Protein AF-0000000082868736 (afdb_homodimer)

Nearest PDB structures (foldseek):
  6upr-assembly1_B  TM=9.818E-01  e=2.818E-42  Homo sapiens
  9bht-assembly1_B  TM=9.727E-01  e=2.359E-42  Ciona intestinalis
  6upa-assembly1_B  TM=9.875E-01  e=8.925E-40  Homo sapiens
  7m6j-assembly1_B  TM=9.698E-01  e=9.471E-40  Homo sapiens
  4kv9-assembly1_B  TM=9.405E-01  e=1.404E-36  Schistosoma mansoni

Sequence (630 aa):
MAGGDIEKAKANNESNIRNLKLSGHVGFDSLPDQLVNKSVQNGFIFNILCIGETGIGKSTLMDSLFNTSFESQPSPHNLPTVKLKAHTYELQESNVRLKLTIVDTVGYGDQINKEESYKAVVDYIDAQFESYLQEELKIKRSLGTYHDTRIHVCLYFICPTGHGLKSLDLVCMKQLDKKVNIIPIIAKADTVSKNELQKFKSKIMAELQNNGVSIYEFPTDDETVTEVNTSMNSHTPFAVVGSTEFVRVGNKMMRSRQYPWGTVQVENENHCDFVKLREMLIRTNMEDMREKTHARHYELYRKRRLEQVRMLCILMAGGDIEKAKANNESNIRNLKLSGHVGFDSLPDQLVNKSVQNGFIFNILCIGETGIGKSTLMDSLFNTSFESQPSPHNLPTVKLKAHTYELQESNVRLKLTIVDTVGYGDQINKEESYKAVVDYIDAQFESYLQEELKIKRSLGTYHDTRIHVCLYFICPTGHGLKSLDLVCMKQLDKKVNIIPIIAKADTVSKNELQKFKSKIMAELQNNGVSIYEFPTDDETVTEVNTSMNSHTPFAVVGSTEFVRVGNKMMRSRQYPWGTVQVENENHCDFVKLREMLIRTNMEDMREKTHARHYELYRKRRLEQVRMLCIL

Organism: NCBI:txid197152

Structure (mmCIF, N/CA/C/O backbone):
data_AF-0000000082868736-model_v1
#
loop_
_entity.id
_entity.type
_entity.pdbx_description
1 polymer 'Septin-type G domain-containing protein'
#
loop_
_atom_site.group_PDB
_atom_site.id
_atom_site.type_symbol
_atom_site.label_atom_id
_atom_site.label_alt_id
_atom_site.label_comp_id
_atom_site.label_asym_id
_atom_site.label_entity_id
_atom_site.label_seq_id
_atom_site.pdbx_PDB_ins_code
_atom_site.Cartn_x
_atom_site.Cartn_y
_atom_site.Cartn_z
_atom_site.occupancy
_atom_site.B_iso_or_equiv
_atom_site.auth_seq_id
_atom_site.auth_comp_id
_atom_site.auth_asym_id
_atom_site.auth_atom_id
_atom_site.pdbx_PDB_model_num
ATOM 1 N N . MET A 1 1 ? 30.859 24.188 22.062 1 23.38 1 MET A N 1
ATOM 2 C CA . MET A 1 1 ? 30.781 22.828 22.594 1 23.38 1 MET A CA 1
ATOM 3 C C . MET A 1 1 ? 29.375 22.531 23.141 1 23.38 1 MET A C 1
ATOM 5 O O . MET A 1 1 ? 29.188 21.594 23.906 1 23.38 1 MET A O 1
ATOM 9 N N . ALA A 1 2 ? 28.516 23.453 23.016 1 27.58 2 ALA A N 1
ATOM 10 C CA . ALA A 1 2 ? 27.234 23.547 23.719 1 27.58 2 ALA A CA 1
ATOM 11 C C . ALA A 1 2 ? 26.281 22.453 23.281 1 27.58 2 ALA A C 1
ATOM 13 O O . ALA A 1 2 ? 25.75 22.5 22.156 1 27.58 2 ALA A O 1
ATOM 14 N N . GLY A 1 3 ? 26.656 21.078 23.594 1 26.55 3 GLY A N 1
ATOM 15 C CA . GLY A 1 3 ? 26.078 19.781 23.344 1 26.55 3 GLY A CA 1
ATOM 16 C C . GLY A 1 3 ? 24.641 19.672 23.812 1 26.55 3 GLY A C 1
ATOM 17 O O . GLY A 1 3 ? 24.375 19.516 25.016 1 26.55 3 GLY A O 1
ATOM 18 N N . GLY A 1 4 ? 23.844 20.484 23.312 1 27.47 4 GLY A N 1
ATOM 19 C CA . GLY A 1 4 ? 22.5 20.469 23.875 1 27.47 4 GLY A CA 1
ATOM 20 C C . GLY A 1 4 ? 21.922 19.062 23.953 1 27.47 4 GLY A C 1
ATOM 21 O O . GLY A 1 4 ? 22.25 18.203 23.141 1 27.47 4 GLY A O 1
ATOM 22 N N . ASP A 1 5 ? 21.672 18.578 25.141 1 30.47 5 ASP A N 1
ATOM 23 C CA . ASP A 1 5 ? 21.109 17.344 25.688 1 30.47 5 ASP A CA 1
ATOM 24 C C . ASP A 1 5 ? 19.859 16.922 24.906 1 30.47 5 ASP A C 1
ATOM 26 O O . ASP A 1 5 ? 18.828 17.578 25 1 30.47 5 ASP A O 1
ATOM 30 N N . ILE A 1 6 ? 20.094 16.625 23.625 1 31.89 6 ILE A N 1
ATOM 31 C CA . ILE A 1 6 ? 18.969 15.914 23.031 1 31.89 6 ILE A CA 1
ATOM 32 C C . ILE A 1 6 ? 18.641 14.688 23.875 1 31.89 6 ILE A C 1
ATOM 34 O O . ILE A 1 6 ? 19.484 13.82 24.078 1 31.89 6 ILE A O 1
ATOM 38 N N . GLU A 1 7 ? 17.969 14.82 24.922 1 30.17 7 GLU A N 1
ATOM 39 C CA . GLU A 1 7 ? 17.5 13.625 25.609 1 30.17 7 GLU A CA 1
ATOM 40 C C . GLU A 1 7 ? 17.297 12.461 24.641 1 30.17 7 GLU A C 1
ATOM 42 O O . GLU A 1 7 ? 16.594 12.602 23.641 1 30.17 7 GLU A O 1
ATOM 47 N N . LYS A 1 8 ? 18.203 11.625 24.562 1 31.2 8 LYS A N 1
ATOM 48 C CA . LYS A 1 8 ? 18.109 10.344 23.859 1 31.2 8 LYS A CA 1
ATOM 49 C C . LYS A 1 8 ? 16.781 9.656 24.141 1 31.2 8 LYS A C 1
ATOM 51 O O . LYS A 1 8 ? 16.578 9.086 25.219 1 31.2 8 LYS A O 1
ATOM 56 N N . ALA A 1 9 ? 15.695 10.234 23.734 1 28.56 9 ALA A N 1
ATOM 57 C CA . ALA A 1 9 ? 14.523 9.367 23.812 1 28.56 9 ALA A CA 1
ATOM 58 C C . ALA A 1 9 ? 14.852 7.957 23.328 1 28.56 9 ALA A C 1
ATOM 60 O O . ALA A 1 9 ? 15.156 7.758 22.156 1 28.56 9 ALA A O 1
ATOM 61 N N . LYS A 1 10 ? 15.625 7.125 23.984 1 32.47 10 LYS A N 1
ATOM 62 C CA . LYS A 1 10 ? 15.828 5.688 23.812 1 32.47 10 LYS A CA 1
ATOM 63 C C . LYS A 1 10 ? 14.617 5.043 23.141 1 32.47 10 LYS A C 1
ATOM 65 O O . LYS A 1 10 ? 13.477 5.434 23.391 1 32.47 10 LYS A O 1
ATOM 70 N N . ALA A 1 11 ? 14.789 4.016 22.266 1 34.59 11 ALA A N 1
ATOM 71 C CA . ALA A 1 11 ? 14.156 3.066 21.359 1 34.59 11 ALA A CA 1
ATOM 72 C C . ALA A 1 11 ? 12.914 2.443 22 1 34.59 11 ALA A C 1
ATOM 74 O O . ALA A 1 11 ? 12.148 1.744 21.328 1 34.59 11 ALA A O 1
ATOM 75 N N . ASN A 1 12 ? 13.094 2.027 23.25 1 34.44 12 ASN A N 1
ATOM 76 C CA . ASN A 1 12 ? 12.102 1.184 23.906 1 34.44 12 ASN A CA 1
ATOM 77 C C . ASN A 1 12 ? 10.742 1.877 24 1 34.44 12 ASN A C 1
ATOM 79 O O . ASN A 1 12 ? 9.992 1.661 24.938 1 34.44 12 ASN A O 1
ATOM 83 N N . ASN A 1 13 ? 10.602 2.943 23.547 1 39.06 13 ASN A N 1
ATOM 84 C CA . ASN A 1 13 ? 9.43 3.814 23.656 1 39.06 13 ASN A CA 1
ATOM 85 C C . ASN A 1 13 ? 8.195 3.18 23.016 1 39.06 13 ASN A C 1
ATOM 87 O O . ASN A 1 13 ? 7.578 3.77 22.141 1 39.06 13 ASN A O 1
ATOM 91 N N . GLU A 1 14 ? 8.352 2.049 22.625 1 45.06 14 GLU A N 1
ATOM 92 C CA . GLU A 1 14 ? 7.16 1.24 22.391 1 45.06 14 GLU A CA 1
ATOM 93 C C . GLU A 1 14 ? 6.125 1.438 23.5 1 45.06 14 GLU A C 1
ATOM 95 O O . GLU A 1 14 ? 4.969 1.034 23.359 1 45.06 14 GLU A O 1
ATOM 100 N N . SER A 1 15 ? 6.598 1.702 24.75 1 49.78 15 SER A N 1
ATOM 101 C CA . SER A 1 15 ? 5.836 1.543 25.984 1 49.78 15 SER A CA 1
ATOM 102 C C . SER A 1 15 ? 4.633 2.479 26.016 1 49.78 15 SER A C 1
ATOM 104 O O . SER A 1 15 ? 3.57 2.111 26.516 1 49.78 15 SER A O 1
ATOM 106 N N . ASN A 1 16 ? 4.789 3.869 25.828 1 65.94 16 ASN A N 1
ATOM 107 C CA . ASN A 1 16 ? 3.693 4.648 26.391 1 65.94 16 ASN A CA 1
ATOM 108 C C . ASN A 1 16 ? 2.656 5.012 25.328 1 65.94 16 ASN A C 1
ATOM 110 O O . ASN A 1 16 ? 2.281 6.176 25.203 1 65.94 16 ASN A O 1
ATOM 114 N N . ILE A 1 17 ? 2.469 4.062 24.484 1 76.75 17 ILE A N 1
ATOM 115 C CA . ILE A 1 17 ? 1.334 4.309 23.594 1 76.75 17 ILE A CA 1
ATOM 116 C C . ILE A 1 17 ? 0.039 4.301 24.406 1 76.75 17 ILE A C 1
ATOM 118 O O . ILE A 1 17 ? -0.254 3.334 25.109 1 76.75 17 ILE A O 1
ATOM 122 N N . ARG A 1 18 ? -0.607 5.426 24.406 1 86.75 18 ARG A N 1
ATOM 123 C CA . ARG A 1 18 ? -1.869 5.543 25.125 1 86.75 18 ARG A CA 1
ATOM 124 C C . ARG A 1 18 ? -3.051 5.207 24.234 1 86.75 18 ARG A C 1
ATOM 126 O O . ARG A 1 18 ? -3.121 5.672 23.094 1 86.75 18 ARG A O 1
ATOM 133 N N . ASN A 1 19 ? -3.885 4.324 24.703 1 86.19 19 ASN A N 1
ATOM 134 C CA . ASN A 1 19 ? -5.145 4.055 24.016 1 86.19 19 ASN A CA 1
ATOM 135 C C . ASN A 1 19 ? -6.219 5.07 24.406 1 86.19 19 ASN A C 1
ATOM 137 O O . ASN A 1 19 ? -6.512 5.258 25.578 1 86.19 19 ASN A O 1
ATOM 141 N N . LEU A 1 20 ? -6.688 5.781 23.453 1 87.69 20 LEU A N 1
ATOM 142 C CA . LEU A 1 20 ? -7.695 6.797 23.734 1 87.69 20 LEU A CA 1
ATOM 143 C C . LEU A 1 20 ? -9.016 6.457 23.047 1 87.69 20 LEU A C 1
ATOM 145 O O . LEU A 1 20 ? -9.023 5.906 21.953 1 87.69 20 LEU A O 1
ATOM 149 N N . LYS A 1 21 ? -10.062 6.812 23.734 1 85.88 21 LYS A N 1
ATOM 150 C CA . LYS A 1 21 ? -11.406 6.66 23.188 1 85.88 21 LYS A CA 1
ATOM 151 C C . LYS A 1 21 ? -11.891 7.961 22.562 1 85.88 21 LYS A C 1
ATOM 153 O O . LYS A 1 21 ? -11.641 9.047 23.094 1 85.88 21 LYS A O 1
ATOM 158 N N . LEU A 1 22 ? -12.602 7.797 21.5 1 87.25 22 LEU A N 1
ATOM 159 C CA . LEU A 1 22 ? -13.148 8.961 20.812 1 87.25 22 LEU A CA 1
ATOM 160 C C . LEU A 1 22 ? -14.492 9.367 21.406 1 87.25 22 LEU A C 1
ATOM 162 O O . LEU A 1 22 ? -15.273 8.516 21.828 1 87.25 22 LEU A O 1
ATOM 166 N N . SER A 1 23 ? -14.648 10.648 21.453 1 84.25 23 SER A N 1
ATOM 167 C CA . SER A 1 23 ? -15.906 11.148 22 1 84.25 23 SER A CA 1
ATOM 168 C C . SER A 1 23 ? -16.953 11.336 20.906 1 84.25 23 SER A C 1
ATOM 170 O O . SER A 1 23 ? -18.062 11.812 21.172 1 84.25 23 SER A O 1
ATOM 172 N N . GLY A 1 24 ? -16.641 11.008 19.672 1 85.25 24 GLY A N 1
ATOM 173 C CA . GLY A 1 24 ? -17.516 11.133 18.516 1 85.25 24 GLY A CA 1
ATOM 174 C C . GLY A 1 24 ? -16.844 10.766 17.203 1 85.25 24 GLY A C 1
ATOM 175 O O . GLY A 1 24 ? -15.688 10.344 17.203 1 85.25 24 GLY A O 1
ATOM 176 N N . HIS A 1 25 ? -17.641 11.008 16.125 1 90.94 25 HIS A N 1
ATOM 177 C CA . HIS A 1 25 ? -17.141 10.625 14.812 1 90.94 25 HIS A CA 1
ATOM 178 C C . HIS A 1 25 ? -16.062 11.594 14.336 1 90.94 25 HIS A C 1
ATOM 180 O O . HIS A 1 25 ? -16.25 12.812 14.383 1 90.94 25 HIS A O 1
ATOM 186 N N . VAL A 1 26 ? -14.922 11.133 13.969 1 93.62 26 VAL A N 1
ATOM 187 C CA . VAL A 1 26 ? -13.789 11.922 13.492 1 93.62 26 VAL A CA 1
ATOM 188 C C . VAL A 1 26 ? -13.695 11.812 11.969 1 93.62 26 VAL A C 1
ATOM 190 O O . VAL A 1 26 ? -13.578 12.828 11.273 1 93.62 26 VAL A O 1
ATOM 193 N N . GLY A 1 27 ? -13.719 10.539 11.453 1 94.5 27 GLY A N 1
ATOM 194 C CA . GLY A 1 27 ? -13.789 10.375 10.008 1 94.5 27 GLY A CA 1
ATOM 195 C C . GLY A 1 27 ? -12.594 9.617 9.445 1 94.5 27 GLY A C 1
ATOM 196 O O . GLY A 1 27 ? -12.484 9.453 8.227 1 94.5 27 GLY A O 1
ATOM 197 N N . PHE A 1 28 ? -11.672 9.102 10.273 1 95 28 PHE A N 1
ATOM 198 C CA . PHE A 1 28 ? -10.531 8.383 9.703 1 95 28 PHE A CA 1
ATOM 199 C C . PHE A 1 28 ? -10.906 6.953 9.359 1 95 28 PHE A C 1
ATOM 201 O O . PHE A 1 28 ? -10.117 6.223 8.758 1 95 28 PHE A O 1
ATOM 208 N N . ASP A 1 29 ? -12.195 6.543 9.664 1 95.12 29 ASP A N 1
ATOM 209 C CA . ASP A 1 29 ? -12.688 5.262 9.164 1 95.12 29 ASP A CA 1
ATOM 210 C C . ASP A 1 29 ? -12.828 5.281 7.645 1 95.12 29 ASP A C 1
ATOM 212 O O . ASP A 1 29 ? -13.141 4.254 7.031 1 95.12 29 ASP A O 1
ATOM 216 N N . SER A 1 30 ? -12.531 6.453 6.992 1 94.44 30 SER A N 1
ATOM 217 C CA . SER A 1 30 ? -12.523 6.582 5.539 1 94.44 30 SER A CA 1
ATOM 218 C C . SER A 1 30 ? -11.164 6.203 4.961 1 94.44 30 SER A C 1
ATOM 220 O O . SER A 1 30 ? -10.992 6.156 3.74 1 94.44 30 SER A O 1
ATOM 222 N N . LEU A 1 31 ? -10.219 5.906 5.777 1 94.75 31 LEU A N 1
ATOM 223 C CA . LEU A 1 31 ? -8.859 5.609 5.332 1 94.75 31 LEU A CA 1
ATOM 224 C C . LEU A 1 31 ? -8.852 4.445 4.344 1 94.75 31 LEU A C 1
ATOM 226 O O . LEU A 1 31 ? -8.188 4.512 3.309 1 94.75 31 LEU A O 1
ATOM 230 N N . PRO A 1 32 ? -9.656 3.375 4.543 1 94 32 PRO A N 1
ATOM 231 C CA . PRO A 1 32 ? -9.703 2.297 3.555 1 94 32 PRO A CA 1
ATOM 232 C C . PRO A 1 32 ? -10.188 2.775 2.186 1 94 32 PRO A C 1
ATOM 234 O O . PRO A 1 32 ? -9.656 2.355 1.157 1 94 32 PRO A O 1
ATOM 237 N N . ASP A 1 33 ? -11.133 3.701 2.227 1 93.25 33 ASP A N 1
ATOM 238 C CA . ASP A 1 33 ? -11.641 4.246 0.971 1 93.25 33 ASP A CA 1
ATOM 239 C C . ASP A 1 33 ? -10.578 5.078 0.261 1 93.25 33 ASP A C 1
ATOM 241 O O . ASP A 1 33 ? -10.477 5.047 -0.967 1 93.25 33 ASP A O 1
ATOM 245 N N . GLN A 1 34 ? -9.859 5.82 1.001 1 92 34 GLN A N 1
ATOM 246 C CA . GLN A 1 34 ? -8.773 6.621 0.434 1 92 34 GLN A CA 1
ATOM 247 C C . GLN A 1 34 ? -7.73 5.738 -0.241 1 92 34 GLN A C 1
ATOM 249 O O . GLN A 1 34 ? -7.25 6.055 -1.331 1 92 34 GLN A O 1
ATOM 254 N N . LEU A 1 35 ? -7.496 4.645 0.401 1 92.38 35 LEU A N 1
ATOM 255 C CA . LEU A 1 35 ? -6.535 3.68 -0.129 1 92.38 35 LEU A CA 1
ATOM 256 C C . LEU A 1 35 ? -7.047 3.064 -1.429 1 92.38 35 LEU A C 1
ATOM 258 O O . LEU A 1 35 ? -6.301 2.961 -2.404 1 92.38 35 LEU A O 1
ATOM 262 N N . VAL A 1 36 ? -8.289 2.682 -1.414 1 92.75 36 VAL A N 1
ATOM 263 C CA . VAL A 1 36 ? -8.906 2.031 -2.564 1 92.75 36 VAL A CA 1
ATOM 264 C C . VAL A 1 36 ? -8.898 2.982 -3.76 1 92.75 36 VAL A C 1
ATOM 266 O O . VAL A 1 36 ? -8.531 2.592 -4.867 1 92.75 36 VAL A O 1
ATOM 269 N N . ASN A 1 37 ? -9.289 4.211 -3.496 1 90.56 37 ASN A N 1
ATOM 270 C CA . ASN A 1 37 ? -9.367 5.184 -4.582 1 90.56 37 ASN A CA 1
ATOM 271 C C . ASN A 1 37 ? -8.016 5.383 -5.258 1 90.56 37 ASN A C 1
ATOM 273 O O . ASN A 1 37 ? -7.926 5.387 -6.484 1 90.56 37 ASN A O 1
ATOM 277 N N . LYS A 1 38 ? -7.062 5.41 -4.508 1 89.31 38 LYS A N 1
ATOM 278 C CA . LYS A 1 38 ? -5.715 5.605 -5.043 1 89.31 38 LYS A CA 1
ATOM 279 C C . LYS A 1 38 ? -5.246 4.375 -5.816 1 89.31 38 LYS A C 1
ATOM 281 O O . LYS A 1 38 ? -4.664 4.5 -6.898 1 89.31 38 LYS A O 1
ATOM 286 N N . SER A 1 39 ? -5.488 3.221 -5.316 1 91.06 39 SER A N 1
ATOM 287 C CA . SER A 1 39 ? -5.047 1.975 -5.934 1 91.06 39 SER A CA 1
ATOM 288 C C . SER A 1 39 ? -5.785 1.715 -7.242 1 91.06 39 SER A C 1
ATOM 290 O O . SER A 1 39 ? -5.199 1.221 -8.203 1 91.06 39 SER A O 1
ATOM 292 N N . VAL A 1 40 ? -7.039 2.041 -7.203 1 92.75 40 VAL A N 1
ATOM 293 C CA . VAL A 1 40 ? -7.848 1.854 -8.406 1 92.75 40 VAL A CA 1
ATOM 294 C C . VAL A 1 40 ? -7.383 2.82 -9.492 1 92.75 40 VAL A C 1
ATOM 296 O O . VAL A 1 40 ? -7.328 2.457 -10.672 1 92.75 40 VAL A O 1
ATOM 299 N N . GLN A 1 41 ? -6.977 3.984 -9.07 1 89 41 GLN A N 1
ATOM 300 C CA . GLN A 1 41 ? -6.473 4.965 -10.023 1 89 41 GLN A CA 1
ATOM 301 C C . GLN A 1 41 ? -5.156 4.508 -10.641 1 89 41 GLN A C 1
ATOM 303 O O . GLN A 1 41 ? -4.934 4.68 -11.844 1 89 41 GLN A O 1
ATOM 308 N N . ASN A 1 42 ? -4.297 3.889 -9.867 1 89.81 42 ASN A N 1
ATOM 309 C CA . ASN A 1 42 ? -2.979 3.461 -10.32 1 89.81 42 ASN A CA 1
ATOM 310 C C . ASN A 1 42 ? -3.051 2.141 -11.086 1 89.81 42 ASN A C 1
ATOM 312 O O . ASN A 1 42 ? -2.215 1.87 -11.945 1 89.81 42 ASN A O 1
ATOM 316 N N . GLY A 1 43 ? -4.023 1.326 -10.727 1 93.62 43 GLY A N 1
ATOM 317 C CA . GLY A 1 43 ? -4.105 -0.014 -11.289 1 93.62 43 GLY A CA 1
ATOM 318 C C . GLY A 1 43 ? -3.344 -1.047 -10.477 1 93.62 43 GLY A C 1
ATOM 319 O O . GLY A 1 43 ? -2.598 -0.697 -9.562 1 93.62 43 GLY A O 1
ATOM 320 N N . PHE A 1 44 ? -3.584 -2.299 -10.789 1 95.81 44 PHE A N 1
ATOM 321 C CA . PHE A 1 44 ? -2.949 -3.414 -10.102 1 95.81 44 PHE A CA 1
ATOM 322 C C . PHE A 1 44 ? -2.037 -4.188 -11.047 1 95.81 44 PHE A C 1
ATOM 324 O O . PHE A 1 44 ? -2.15 -4.066 -12.266 1 95.81 44 PHE A O 1
ATOM 331 N N . ILE A 1 45 ? -1.11 -4.859 -10.492 1 96.56 45 ILE A N 1
ATOM 332 C CA . ILE A 1 45 ? -0.164 -5.66 -11.258 1 96.56 45 ILE A CA 1
ATOM 333 C C . ILE A 1 45 ? -0.111 -7.078 -10.695 1 96.56 45 ILE A C 1
ATOM 335 O O . ILE A 1 45 ? -0.173 -7.27 -9.477 1 96.56 45 ILE A O 1
ATOM 339 N N . PHE A 1 46 ? 0.01 -8.023 -11.555 1 98.06 46 PHE A N 1
ATOM 340 C CA . PHE A 1 46 ? 0.152 -9.414 -11.141 1 98.06 46 PHE A CA 1
ATOM 341 C C . PHE A 1 46 ? 0.89 -10.219 -12.203 1 98.06 46 PHE A C 1
ATOM 343 O O . PHE A 1 46 ? 0.536 -10.172 -13.383 1 98.06 46 PHE A O 1
ATOM 350 N N . ASN A 1 47 ? 1.936 -10.875 -11.828 1 98.56 47 ASN A N 1
ATOM 351 C CA . ASN A 1 47 ? 2.77 -11.656 -12.734 1 98.56 47 ASN A CA 1
ATOM 352 C C . ASN A 1 47 ? 2.732 -13.141 -12.391 1 98.56 47 ASN A C 1
ATOM 354 O O . ASN A 1 47 ? 3.047 -13.531 -11.258 1 98.56 47 ASN A O 1
ATOM 358 N N . ILE A 1 48 ? 2.387 -13.977 -13.398 1 98.5 48 ILE A N 1
ATOM 359 C CA . ILE A 1 48 ? 2.211 -15.414 -13.188 1 98.5 48 ILE A CA 1
ATOM 360 C C . ILE A 1 48 ? 3.234 -16.188 -14.023 1 98.5 48 ILE A C 1
ATOM 362 O O . ILE A 1 48 ? 3.4 -15.914 -15.211 1 98.5 48 ILE A O 1
ATOM 366 N N . LEU A 1 49 ? 3.92 -17.094 -13.391 1 98.44 49 LEU A N 1
ATOM 367 C CA . LEU A 1 49 ? 4.82 -18.031 -14.07 1 98.44 49 LEU A CA 1
ATOM 368 C C . LEU A 1 49 ? 4.191 -19.406 -14.172 1 98.44 49 LEU A C 1
ATOM 370 O O . LEU A 1 49 ? 3.746 -19.969 -13.172 1 98.44 49 LEU A O 1
ATOM 374 N N . CYS A 1 50 ? 4.113 -19.922 -15.375 1 97.25 50 CYS A N 1
ATOM 375 C CA . CYS A 1 50 ? 3.6 -21.266 -15.602 1 97.25 50 CYS A CA 1
ATOM 376 C C . CYS A 1 50 ? 4.727 -22.234 -15.961 1 97.25 50 CYS A C 1
ATOM 378 O O . CYS A 1 50 ? 5.43 -22.031 -16.953 1 97.25 50 CYS A O 1
ATOM 380 N N . ILE A 1 51 ? 4.859 -23.234 -15.156 1 96.12 51 ILE A N 1
ATOM 381 C CA . ILE A 1 51 ? 5.867 -24.25 -15.422 1 96.12 51 ILE A CA 1
ATOM 382 C C . ILE A 1 51 ? 5.188 -25.594 -15.664 1 96.12 51 ILE A C 1
ATOM 384 O O . ILE A 1 51 ? 4.312 -26.016 -14.906 1 96.12 51 ILE A O 1
ATOM 388 N N . GLY A 1 52 ? 5.613 -26.281 -16.734 1 92.69 52 GLY A N 1
ATOM 389 C CA . GLY A 1 52 ? 5.098 -27.609 -17.062 1 92.69 52 GLY A CA 1
ATOM 390 C C . GLY A 1 52 ? 5.492 -28.062 -18.453 1 92.69 52 GLY A C 1
ATOM 391 O O . GLY A 1 52 ? 6 -27.281 -19.25 1 92.69 52 GLY A O 1
ATOM 392 N N . GLU A 1 53 ? 5.184 -29.25 -18.688 1 87.5 53 GLU A N 1
ATOM 393 C CA . GLU A 1 53 ? 5.535 -29.844 -19.969 1 87.5 53 GLU A CA 1
ATOM 394 C C . GLU A 1 53 ? 4.73 -29.219 -21.109 1 87.5 53 GLU A C 1
ATOM 396 O O . GLU A 1 53 ? 3.645 -28.672 -20.891 1 87.5 53 GLU A O 1
ATOM 401 N N . THR A 1 54 ? 5.355 -29.344 -22.25 1 85.5 54 THR A N 1
ATOM 402 C CA . THR A 1 54 ? 4.664 -28.828 -23.422 1 85.5 54 THR A CA 1
ATOM 403 C C . THR A 1 54 ? 3.377 -29.609 -23.688 1 85.5 54 THR A C 1
ATOM 405 O O . THR A 1 54 ? 3.357 -30.844 -23.578 1 85.5 54 THR A O 1
ATOM 408 N N . GLY A 1 55 ? 2.314 -28.875 -23.859 1 86.38 55 GLY A N 1
ATOM 409 C CA . GLY A 1 55 ? 1.048 -29.5 -24.219 1 86.38 55 GLY A CA 1
ATOM 410 C C . GLY A 1 55 ? 0.251 -29.938 -23 1 86.38 55 GLY A C 1
ATOM 411 O O . GLY A 1 55 ? -0.813 -30.547 -23.141 1 86.38 55 GLY A O 1
ATOM 412 N N . ILE A 1 56 ? 0.707 -29.594 -21.875 1 89.94 56 ILE A N 1
ATOM 413 C CA . ILE A 1 56 ? 0.064 -30.094 -20.672 1 89.94 56 ILE A CA 1
ATOM 414 C C . ILE A 1 56 ? -1.189 -29.281 -20.375 1 89.94 56 ILE A C 1
ATOM 416 O O . ILE A 1 56 ? -2.029 -29.688 -19.562 1 89.94 56 ILE A O 1
ATOM 420 N N . GLY A 1 57 ? -1.363 -28.031 -21.016 1 91.81 57 GLY A N 1
ATOM 421 C CA . GLY A 1 57 ? -2.576 -27.25 -20.828 1 91.81 57 GLY A CA 1
ATO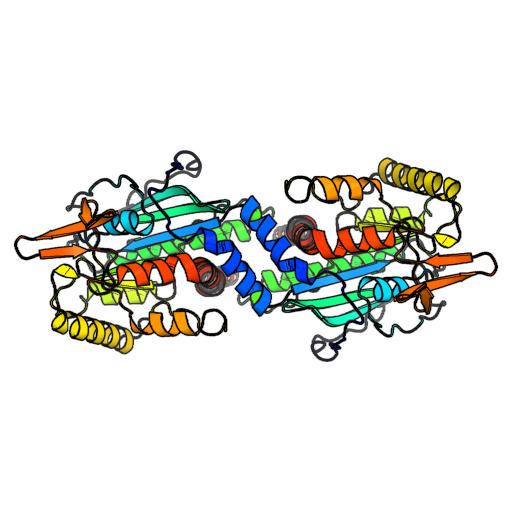M 422 C C . GLY A 1 57 ? -2.328 -25.906 -20.156 1 91.81 57 GLY A C 1
ATOM 423 O O . GLY A 1 57 ? -3.25 -25.312 -19.609 1 91.81 57 GLY A O 1
ATOM 424 N N . LYS A 1 58 ? -1.152 -25.391 -20.156 1 94 58 LYS A N 1
ATOM 425 C CA . LYS A 1 58 ? -0.8 -24.125 -19.5 1 94 58 LYS A CA 1
ATOM 426 C C . LYS A 1 58 ? -1.604 -22.969 -20.062 1 94 58 LYS A C 1
ATOM 428 O O . LYS A 1 58 ? -2.311 -22.266 -19.328 1 94 58 LYS A O 1
ATOM 433 N N . SER A 1 59 ? -1.51 -22.859 -21.406 1 92.88 59 SER A N 1
ATOM 434 C CA . SER A 1 59 ? -2.189 -21.75 -22.062 1 92.88 59 SER A CA 1
ATOM 435 C C . SER A 1 59 ? -3.703 -21.859 -21.922 1 92.88 59 SER A C 1
ATOM 437 O O . SER A 1 59 ? -4.395 -20.859 -21.703 1 92.88 59 SER A O 1
ATOM 439 N N . THR A 1 60 ? -4.184 -23.062 -22.031 1 92.69 60 THR A N 1
ATOM 440 C CA . THR A 1 60 ? -5.621 -23.297 -21.922 1 92.69 60 THR A CA 1
ATOM 441 C C . THR A 1 60 ? -6.129 -22.906 -20.547 1 92.69 60 THR A C 1
ATOM 443 O O . THR A 1 60 ? -7.195 -22.297 -20.422 1 92.69 60 THR A O 1
ATOM 446 N N . LEU A 1 61 ? -5.391 -23.297 -19.562 1 94.62 61 LEU A N 1
ATOM 447 C CA . LEU A 1 61 ? -5.801 -22.953 -18.203 1 94.62 61 LEU A CA 1
ATOM 448 C C . LEU A 1 61 ? -5.809 -21.453 -18 1 94.62 61 LEU A C 1
ATOM 450 O O . LEU A 1 61 ? -6.723 -20.906 -17.375 1 94.62 61 LEU A O 1
ATOM 454 N N . MET A 1 62 ? -4.816 -20.703 -18.484 1 94.75 62 MET A N 1
ATOM 455 C CA . MET A 1 62 ? -4.762 -19.25 -18.344 1 94.75 62 MET A CA 1
ATOM 456 C C . MET A 1 62 ? -5.961 -18.609 -19.016 1 94.75 62 MET A C 1
ATOM 458 O O . MET A 1 62 ? -6.582 -17.703 -18.453 1 94.75 62 MET A O 1
ATOM 462 N N . ASP A 1 63 ? -6.305 -19.141 -20.219 1 93.44 63 ASP A N 1
ATOM 463 C CA . ASP A 1 63 ? -7.484 -18.625 -20.906 1 93.44 63 ASP A CA 1
ATOM 464 C C . ASP A 1 63 ? -8.742 -18.812 -20.062 1 93.44 63 ASP A C 1
ATOM 466 O O . ASP A 1 63 ? -9.578 -17.906 -19.984 1 93.44 63 ASP A O 1
ATOM 470 N N . SER A 1 64 ? -8.789 -19.938 -19.484 1 93 64 SER A N 1
ATOM 471 C CA . SER A 1 64 ? -9.953 -20.266 -18.672 1 93 64 SER A CA 1
ATOM 472 C C . SER A 1 64 ? -9.984 -19.422 -17.406 1 93 64 SER A C 1
ATOM 474 O O . SER A 1 64 ? -11.031 -18.875 -17.031 1 93 64 SER A O 1
ATOM 476 N N . LEU A 1 65 ? -8.898 -19.25 -16.75 1 94.62 65 LEU A N 1
ATOM 477 C CA . LEU A 1 65 ? -8.797 -18.547 -15.484 1 94.62 65 LEU A CA 1
ATOM 478 C C . LEU A 1 65 ? -9.203 -17.078 -15.633 1 94.62 65 LEU A C 1
ATOM 480 O O . LEU A 1 65 ? -9.867 -16.516 -14.766 1 94.62 65 LEU A O 1
ATOM 484 N N . PHE A 1 66 ? -8.852 -16.5 -16.766 1 94.56 66 PHE A N 1
ATOM 485 C CA . PHE A 1 66 ? -9.078 -15.078 -16.938 1 94.56 66 PHE A CA 1
ATOM 486 C C . PHE A 1 66 ? -10.195 -14.82 -17.953 1 94.56 66 PHE A C 1
ATOM 488 O O . PHE A 1 66 ? -10.453 -13.68 -18.312 1 94.56 66 PHE A O 1
ATOM 495 N N . ASN A 1 67 ? -10.797 -15.922 -18.344 1 90.62 67 ASN A N 1
ATOM 496 C CA . ASN A 1 67 ? -11.945 -15.836 -19.234 1 90.62 67 ASN A CA 1
ATOM 497 C C . ASN A 1 67 ? -11.648 -14.953 -20.438 1 90.62 67 ASN A C 1
ATOM 499 O O . ASN A 1 67 ? -12.43 -14.055 -20.766 1 90.62 67 ASN A O 1
ATOM 503 N N . THR A 1 68 ? -10.516 -15.148 -21.016 1 90.31 68 THR A N 1
ATOM 504 C CA . THR A 1 68 ? -10.086 -14.453 -22.219 1 90.31 68 THR A CA 1
ATOM 505 C C . THR A 1 68 ? -9.156 -15.328 -23.047 1 90.31 68 THR A C 1
ATOM 507 O O . THR A 1 68 ? -8.781 -16.422 -22.625 1 90.31 68 THR A O 1
ATOM 510 N N . SER A 1 69 ? -8.938 -14.953 -24.281 1 89.31 69 SER A N 1
ATOM 511 C CA . SER A 1 69 ? -7.977 -15.633 -25.141 1 89.31 69 SER A CA 1
ATOM 512 C C . SER A 1 69 ? -6.676 -14.836 -25.25 1 89.31 69 SER A C 1
ATOM 514 O O . SER A 1 69 ? -6.652 -13.758 -25.828 1 89.31 69 SER A O 1
ATOM 516 N N . PHE A 1 70 ? -5.719 -15.398 -24.75 1 89.94 70 PHE A N 1
ATOM 517 C CA . PHE A 1 70 ? -4.422 -14.734 -24.797 1 89.94 70 PHE A CA 1
ATOM 518 C C . PHE A 1 70 ? -3.713 -15.047 -26.109 1 89.94 70 PHE A C 1
ATOM 520 O O . PHE A 1 70 ? -2.678 -14.453 -26.422 1 89.94 70 PHE A O 1
ATOM 527 N N . GLU A 1 71 ? -4.246 -15.883 -26.891 1 82.38 71 GLU A N 1
ATOM 528 C CA . GLU A 1 71 ? -3.744 -16.25 -28.219 1 82.38 71 GLU A CA 1
ATOM 529 C C . GLU A 1 71 ? -2.305 -16.75 -28.141 1 82.38 71 GLU A C 1
ATOM 531 O O . GLU A 1 71 ? -1.443 -16.297 -28.891 1 82.38 71 GLU A O 1
ATOM 536 N N . SER A 1 72 ? -2.143 -17.641 -27.234 1 78.88 72 SER A N 1
ATOM 537 C CA . SER A 1 72 ? -0.818 -18.25 -27.094 1 78.88 72 SER A CA 1
ATOM 538 C C . SER A 1 72 ? -0.517 -19.188 -28.266 1 78.88 72 SER A C 1
ATOM 540 O O . SER A 1 72 ? -1.414 -19.859 -28.781 1 78.88 72 SER A O 1
ATOM 542 N N . GLN A 1 73 ? 0.671 -19.031 -28.766 1 75.69 73 GLN A N 1
ATOM 543 C CA . GLN A 1 73 ? 1.074 -19.906 -29.875 1 75.69 73 GLN A CA 1
ATOM 544 C C . GLN A 1 73 ? 1.707 -21.188 -29.359 1 75.69 73 GLN A C 1
ATOM 546 O O . GLN A 1 73 ? 2.457 -21.172 -28.375 1 75.69 73 GLN A O 1
ATOM 551 N N . PRO A 1 74 ? 1.282 -22.266 -30.078 1 70.44 74 PRO A N 1
ATOM 552 C CA . PRO A 1 74 ? 1.901 -23.531 -29.672 1 70.44 74 PRO A CA 1
ATOM 553 C C . PRO A 1 74 ? 3.42 -23.516 -29.828 1 70.44 74 PRO A C 1
ATOM 555 O O . PRO A 1 74 ? 3.943 -22.891 -30.75 1 70.44 74 PRO A O 1
ATOM 558 N N . SER A 1 75 ? 4.043 -24.062 -28.859 1 68.38 75 SER A N 1
ATOM 559 C CA . SER A 1 75 ? 5.5 -24.094 -28.875 1 68.38 75 SER A CA 1
ATOM 560 C C . SER A 1 75 ? 6.02 -25.391 -29.5 1 68.38 75 SER A C 1
ATOM 562 O O . SER A 1 75 ? 5.363 -26.422 -29.422 1 68.38 75 SER A O 1
ATOM 564 N N . PRO A 1 76 ? 7.164 -25.25 -30.156 1 68.94 76 PRO A N 1
ATOM 565 C CA . PRO A 1 76 ? 7.766 -26.469 -30.688 1 68.94 76 PRO A CA 1
ATOM 566 C C . PRO A 1 76 ? 8.266 -27.406 -29.594 1 68.94 76 PRO A C 1
ATOM 568 O O . PRO A 1 76 ? 8.562 -26.953 -28.484 1 68.94 76 PRO A O 1
ATOM 571 N N . HIS A 1 77 ? 8.266 -28.734 -29.797 1 66.94 77 HIS A N 1
ATOM 572 C CA . HIS A 1 77 ? 8.633 -29.75 -28.812 1 66.94 77 HIS A CA 1
ATOM 573 C C . HIS A 1 77 ? 10.125 -30.047 -28.875 1 66.94 77 HIS A C 1
ATOM 575 O O . HIS A 1 77 ? 10.609 -30.938 -28.172 1 66.94 77 HIS A O 1
ATOM 581 N N . ASN A 1 78 ? 10.828 -29.312 -29.547 1 67 78 ASN A N 1
ATOM 582 C CA . ASN A 1 78 ? 12.219 -29.719 -29.75 1 67 78 ASN A CA 1
ATOM 583 C C . ASN A 1 78 ? 13.188 -28.609 -29.375 1 67 78 ASN A C 1
ATOM 585 O O . ASN A 1 78 ? 14.211 -28.422 -30.047 1 67 78 ASN A O 1
ATOM 589 N N . LEU A 1 79 ? 12.859 -28.094 -28.266 1 68.56 79 LEU A N 1
ATOM 590 C CA . LEU A 1 79 ? 13.789 -27.031 -27.891 1 68.56 79 LEU A CA 1
ATOM 591 C C . LEU A 1 79 ? 14.914 -27.578 -27.016 1 68.56 79 LEU A C 1
ATOM 593 O O . LEU A 1 79 ? 14.672 -28.375 -26.109 1 68.56 79 LEU A O 1
ATOM 597 N N . PRO A 1 80 ? 16.125 -27.25 -27.375 1 69.94 80 PRO A N 1
ATOM 598 C CA . PRO A 1 80 ? 17.281 -27.734 -26.609 1 69.94 80 PRO A CA 1
ATOM 599 C C . PRO A 1 80 ? 17.297 -27.188 -25.172 1 69.94 80 PRO A C 1
ATOM 601 O O . PRO A 1 80 ? 17.828 -27.844 -24.266 1 69.94 80 PRO A O 1
ATOM 604 N N . THR A 1 81 ? 16.766 -26.016 -25.031 1 78.5 81 THR A N 1
ATOM 605 C CA . THR A 1 81 ? 16.766 -25.391 -23.719 1 78.5 81 THR A CA 1
ATOM 606 C C . THR A 1 81 ? 15.383 -24.812 -23.391 1 78.5 81 THR A C 1
ATOM 608 O O . THR A 1 81 ? 14.625 -24.469 -24.297 1 78.5 81 THR A O 1
ATOM 611 N N . VAL A 1 82 ? 15.109 -24.859 -22.125 1 85.31 82 VAL A N 1
ATOM 612 C CA . VAL A 1 82 ? 13.852 -24.266 -21.672 1 85.31 82 VAL A CA 1
ATOM 613 C C . VAL A 1 82 ? 13.883 -22.766 -21.938 1 85.31 82 VAL A C 1
ATOM 615 O O . VAL A 1 82 ? 14.875 -22.094 -21.625 1 85.31 82 VAL A O 1
ATOM 618 N N . LYS A 1 83 ? 12.938 -22.297 -22.562 1 87.12 83 LYS A N 1
ATOM 619 C CA . LYS A 1 83 ? 12.797 -20.859 -22.812 1 87.12 83 LYS A CA 1
ATOM 620 C C . LYS A 1 83 ? 11.57 -20.297 -22.109 1 87.12 83 LYS A C 1
ATOM 622 O O . LYS A 1 83 ? 10.531 -20.953 -22.016 1 87.12 83 LYS A O 1
ATOM 627 N N . LEU A 1 84 ? 11.797 -19.109 -21.562 1 91.88 84 LEU A N 1
ATOM 628 C CA . LEU A 1 84 ? 10.68 -18.422 -20.938 1 91.88 84 LEU A CA 1
ATOM 629 C C . LEU A 1 84 ? 10.164 -17.281 -21.812 1 91.88 84 LEU A C 1
ATOM 631 O O . LEU A 1 84 ? 10.961 -16.5 -22.359 1 91.88 84 LEU A O 1
ATOM 635 N N . LYS A 1 85 ? 8.883 -17.328 -22.047 1 92 85 LYS A N 1
ATOM 636 C CA . LYS A 1 85 ? 8.219 -16.266 -22.812 1 92 85 LYS A CA 1
ATOM 637 C C . LYS A 1 85 ? 7.262 -15.469 -21.938 1 92 85 LYS A C 1
ATOM 639 O O . LYS A 1 85 ? 6.348 -16.031 -21.328 1 92 85 LYS A O 1
ATOM 644 N N . ALA A 1 86 ? 7.508 -14.188 -21.906 1 94 86 ALA A N 1
ATOM 645 C CA . ALA A 1 86 ? 6.68 -13.305 -21.078 1 94 86 ALA A CA 1
ATOM 646 C C . ALA A 1 86 ? 5.809 -12.398 -21.953 1 94 86 ALA A C 1
ATOM 648 O O . ALA A 1 86 ? 6.281 -11.828 -22.938 1 94 86 ALA A O 1
ATOM 649 N N . HIS A 1 87 ? 4.559 -12.352 -21.703 1 94.94 87 HIS A N 1
ATOM 650 C CA . HIS A 1 87 ? 3.613 -11.438 -22.328 1 94.94 87 HIS A CA 1
ATOM 651 C C . HIS A 1 87 ? 2.811 -10.664 -21.297 1 94.94 87 HIS A C 1
ATOM 653 O O . HIS A 1 87 ? 2.348 -11.242 -20.312 1 94.94 87 HIS A O 1
ATOM 659 N N . THR A 1 88 ? 2.719 -9.359 -21.516 1 95.5 88 THR A N 1
ATOM 660 C CA . THR A 1 88 ? 1.969 -8.508 -20.594 1 95.5 88 THR A CA 1
ATOM 661 C C . THR A 1 88 ? 0.666 -8.039 -21.234 1 95.5 88 THR A C 1
ATOM 663 O O . THR A 1 88 ? 0.643 -7.668 -22.406 1 95.5 88 THR A O 1
ATOM 666 N N . TYR A 1 89 ? -0.361 -8.07 -20.438 1 95.69 89 TYR A N 1
ATOM 667 C CA . TYR A 1 89 ? -1.7 -7.695 -20.875 1 95.69 89 TYR A CA 1
ATOM 668 C C . TYR A 1 89 ? -2.318 -6.672 -19.938 1 95.69 89 TYR A C 1
ATOM 670 O O . TYR A 1 89 ? -2.033 -6.676 -18.734 1 95.69 89 TYR A O 1
ATOM 678 N N . GLU A 1 90 ? -3.137 -5.797 -20.453 1 95.62 90 GLU A N 1
ATOM 679 C CA . GLU A 1 90 ? -3.979 -4.918 -19.656 1 95.62 90 GLU A CA 1
ATOM 680 C C . GLU A 1 90 ? -5.43 -5.395 -19.641 1 95.62 90 GLU A C 1
ATOM 682 O O . GLU A 1 90 ? -6.062 -5.484 -20.703 1 95.62 90 GLU A O 1
ATOM 687 N N . LEU A 1 91 ? -5.875 -5.746 -18.531 1 96.12 91 LEU A N 1
ATOM 688 C CA . LEU A 1 91 ? -7.242 -6.215 -18.344 1 96.12 91 LEU A CA 1
ATOM 689 C C . LEU A 1 91 ? -8.047 -5.223 -17.516 1 96.12 91 LEU A C 1
ATOM 691 O O . LEU A 1 91 ? -7.477 -4.406 -16.797 1 96.12 91 LEU A O 1
ATOM 695 N N . GLN A 1 92 ? -9.375 -5.301 -17.703 1 95.44 92 GLN A N 1
ATOM 696 C CA . GLN A 1 92 ? -10.258 -4.438 -16.922 1 95.44 92 GLN A CA 1
ATOM 697 C C . GLN A 1 92 ? -11.516 -5.184 -16.484 1 95.44 92 GLN A C 1
ATOM 699 O O . GLN A 1 92 ? -12.109 -5.922 -17.266 1 95.44 92 GLN A O 1
ATOM 704 N N . GLU A 1 93 ? -11.812 -5.16 -15.297 1 95.75 93 GLU A N 1
ATOM 705 C CA . GLU A 1 93 ? -13.047 -5.684 -14.711 1 95.75 93 GLU A CA 1
ATOM 706 C C . GLU A 1 93 ? -13.703 -4.652 -13.797 1 95.75 93 GLU A C 1
ATOM 708 O O . GLU A 1 93 ? -13.148 -4.289 -12.766 1 95.75 93 GLU A O 1
ATOM 713 N N . SER A 1 94 ? -14.844 -4.156 -14.156 1 93.5 94 SER A N 1
ATOM 714 C CA . SER A 1 94 ? -15.469 -3.025 -13.477 1 93.5 94 SER A CA 1
ATOM 715 C C . SER A 1 94 ? -14.555 -1.807 -13.477 1 93.5 94 SER A C 1
ATOM 717 O O . SER A 1 94 ? -14.148 -1.325 -14.539 1 93.5 94 SER A O 1
ATOM 719 N N . ASN A 1 95 ? -14.219 -1.295 -12.32 1 91.38 95 ASN A N 1
ATOM 720 C CA . ASN A 1 95 ? -13.359 -0.116 -12.25 1 91.38 95 ASN A CA 1
ATOM 721 C C . ASN A 1 95 ? -11.914 -0.49 -11.922 1 91.38 95 ASN A C 1
ATOM 723 O O . ASN A 1 95 ? -11.094 0.381 -11.625 1 91.38 95 ASN A O 1
ATOM 727 N N . VAL A 1 96 ? -11.664 -1.762 -12.039 1 95.56 96 VAL A N 1
ATOM 728 C CA . VAL A 1 96 ? -10.336 -2.227 -11.648 1 95.56 96 VAL A CA 1
ATOM 729 C C . VAL A 1 96 ? -9.531 -2.596 -12.898 1 95.56 96 VAL A C 1
ATOM 731 O O . VAL A 1 96 ? -9.977 -3.404 -13.711 1 95.56 96 VAL A O 1
ATOM 734 N N . ARG A 1 97 ? -8.406 -1.969 -13.055 1 95.88 97 ARG A N 1
ATOM 735 C CA . ARG A 1 97 ? -7.457 -2.289 -14.125 1 95.88 97 ARG A CA 1
ATOM 736 C C . ARG A 1 97 ? -6.336 -3.188 -13.609 1 95.88 97 ARG A C 1
ATOM 738 O O . ARG A 1 97 ? -5.82 -2.977 -12.508 1 95.88 97 ARG A O 1
ATOM 745 N N . LEU A 1 98 ? -5.996 -4.215 -14.383 1 96.5 98 LEU A N 1
ATOM 746 C CA . LEU A 1 98 ? -4.965 -5.168 -14 1 96.5 98 LEU A CA 1
ATOM 747 C C . LEU A 1 98 ? -3.947 -5.348 -15.125 1 96.5 98 LEU A C 1
ATOM 749 O O . LEU A 1 98 ? -4.312 -5.688 -16.25 1 96.5 98 LEU A O 1
ATOM 753 N N . LYS A 1 99 ? -2.746 -4.977 -14.844 1 96.56 99 LYS A N 1
ATOM 754 C CA . LYS A 1 99 ? -1.635 -5.352 -15.711 1 96.56 99 LYS A CA 1
ATOM 755 C C . LYS A 1 99 ? -1.138 -6.758 -15.391 1 96.56 99 LYS A C 1
ATOM 757 O O . LYS A 1 99 ? -0.504 -6.977 -14.359 1 96.56 99 LYS A O 1
ATOM 762 N N . LEU A 1 100 ? -1.428 -7.676 -16.281 1 97.19 100 LEU A N 1
ATOM 763 C CA . LEU A 1 100 ? -1.135 -9.094 -16.078 1 97.19 100 LEU A CA 1
ATOM 764 C C . LEU A 1 100 ? 0.014 -9.547 -16.969 1 97.19 100 LEU A C 1
ATOM 766 O O . LEU A 1 100 ? -0.023 -9.344 -18.188 1 97.19 100 LEU A O 1
ATOM 770 N N . THR A 1 101 ? 1.051 -10.062 -16.328 1 97.5 101 THR A N 1
ATOM 771 C CA . THR A 1 101 ? 2.119 -10.695 -17.109 1 97.5 101 THR A CA 1
ATOM 772 C C . THR A 1 101 ? 2.086 -12.211 -16.938 1 97.5 101 THR A C 1
ATOM 774 O O . THR A 1 101 ? 2.025 -12.719 -15.812 1 97.5 101 THR A O 1
ATOM 777 N N . ILE A 1 102 ? 2.039 -12.898 -18.047 1 96.75 102 ILE A N 1
ATOM 778 C CA . ILE A 1 102 ? 2.096 -14.359 -18.062 1 96.75 102 ILE A CA 1
ATOM 779 C C . ILE A 1 102 ? 3.436 -14.812 -18.625 1 96.75 102 ILE A C 1
ATOM 781 O O . ILE A 1 102 ? 3.799 -14.445 -19.75 1 96.75 102 ILE A O 1
ATOM 785 N N . VAL A 1 103 ? 4.145 -15.531 -17.812 1 96.56 103 VAL A N 1
ATOM 786 C CA . VAL A 1 103 ? 5.422 -16.109 -18.234 1 96.56 103 VAL A CA 1
ATOM 787 C C . VAL A 1 103 ? 5.27 -17.609 -18.422 1 96.56 103 VAL A C 1
ATOM 789 O O . VAL A 1 103 ? 4.988 -18.344 -17.469 1 96.56 103 VAL A O 1
ATOM 792 N N . ASP A 1 104 ? 5.547 -18.031 -19.625 1 94.06 104 ASP A N 1
ATOM 793 C CA . ASP A 1 104 ? 5.41 -19.453 -19.953 1 94.06 104 ASP A CA 1
ATOM 794 C C . ASP A 1 104 ? 6.777 -20.094 -20.156 1 94.06 104 ASP A C 1
ATOM 796 O O . ASP A 1 104 ? 7.676 -19.5 -20.75 1 94.06 104 ASP A O 1
ATOM 800 N N . THR A 1 105 ? 6.824 -21.266 -19.672 1 91.62 105 THR A N 1
ATOM 801 C CA . THR A 1 105 ? 7.98 -22.094 -20 1 91.62 105 THR A CA 1
ATOM 802 C C . THR A 1 105 ? 7.703 -22.922 -21.25 1 91.62 105 THR A C 1
ATOM 804 O O . THR A 1 105 ? 6.645 -23.531 -21.375 1 91.62 105 THR A O 1
ATOM 807 N N . VAL A 1 106 ? 8.609 -22.844 -22.094 1 85.38 106 VAL A N 1
ATOM 808 C CA . VAL A 1 106 ? 8.516 -23.625 -23.328 1 85.38 106 VAL A CA 1
ATOM 809 C C . VAL A 1 106 ? 9.594 -24.703 -23.359 1 85.38 106 VAL A C 1
ATOM 811 O O . VAL A 1 106 ? 10.766 -24.422 -23.078 1 85.38 106 VAL A O 1
ATOM 814 N N . GLY A 1 107 ? 9.141 -25.938 -23.547 1 77.62 107 GLY A N 1
ATOM 815 C CA . GLY A 1 107 ? 10.078 -27.047 -23.656 1 77.62 107 GLY A CA 1
ATOM 816 C C . GLY A 1 107 ? 10.469 -27.641 -22.312 1 77.62 107 GLY A C 1
ATOM 817 O O . GLY A 1 107 ? 11.5 -28.297 -22.188 1 77.62 107 GLY A O 1
ATOM 818 N N . TYR A 1 108 ? 9.719 -27.344 -21.375 1 78.5 108 TYR A N 1
ATOM 819 C CA . TYR A 1 108 ? 10.031 -27.891 -20.062 1 78.5 108 TYR A CA 1
ATOM 820 C C . TYR A 1 108 ? 9.828 -29.391 -20.031 1 78.5 108 TYR A C 1
ATOM 822 O O . TYR A 1 108 ? 8.758 -29.891 -20.391 1 78.5 108 TYR A O 1
ATOM 830 N N . GLY A 1 109 ? 10.859 -30.078 -19.703 1 72.12 109 GLY A N 1
ATOM 831 C CA . GLY A 1 109 ? 10.797 -31.516 -19.625 1 72.12 109 GLY A CA 1
ATOM 832 C C . GLY A 1 109 ? 11.109 -32.219 -20.938 1 72.12 109 GLY A C 1
ATOM 833 O O . GLY A 1 109 ? 11.156 -33.438 -21 1 72.12 109 GLY A O 1
ATOM 834 N N . ASP A 1 110 ? 11.281 -31.391 -21.953 1 67.75 110 ASP A N 1
ATOM 835 C CA . ASP A 1 110 ? 11.516 -31.953 -23.281 1 67.75 110 ASP A CA 1
ATOM 836 C C . ASP A 1 110 ? 13 -32.188 -23.516 1 67.75 110 ASP A C 1
ATOM 838 O O . ASP A 1 110 ? 13.383 -32.844 -24.5 1 67.75 110 ASP A O 1
ATOM 842 N N . GLN A 1 111 ? 13.789 -31.719 -22.594 1 65.69 111 GLN A N 1
ATOM 843 C CA . GLN A 1 111 ? 15.227 -31.781 -22.812 1 65.69 111 GLN A CA 1
ATOM 844 C C . GLN A 1 111 ? 15.773 -33.188 -22.531 1 65.69 111 GLN A C 1
ATOM 846 O O . GLN A 1 111 ? 15.172 -33.938 -21.766 1 65.69 111 GLN A O 1
ATOM 851 N N . ILE A 1 112 ? 16.844 -33.312 -23.281 1 60.44 112 ILE A N 1
ATOM 852 C CA . ILE A 1 112 ? 17.562 -34.562 -23.031 1 60.44 112 ILE A CA 1
ATOM 853 C C . ILE A 1 112 ? 18.078 -34.562 -21.594 1 60.44 112 ILE A C 1
ATOM 855 O O . ILE A 1 112 ? 17.875 -35.562 -20.859 1 60.44 112 ILE A O 1
ATOM 859 N N . ASN A 1 113 ? 18.797 -33.469 -21.312 1 63.97 113 ASN A N 1
ATOM 860 C CA . ASN A 1 113 ? 19.219 -33.312 -19.938 1 63.97 113 ASN A CA 1
ATOM 861 C C . ASN A 1 113 ? 18.234 -32.469 -19.141 1 63.97 113 ASN A C 1
ATOM 863 O O . ASN A 1 113 ? 18.328 -31.25 -19.125 1 63.97 113 ASN A O 1
ATOM 867 N N . LYS A 1 114 ? 17.391 -33.156 -18.5 1 68.31 114 LYS A N 1
ATOM 868 C CA . LYS A 1 114 ? 16.25 -32.531 -17.828 1 68.31 114 LYS A CA 1
ATOM 869 C C . LYS A 1 114 ? 16.656 -31.938 -16.484 1 68.31 114 LYS A C 1
ATOM 871 O O . LYS A 1 114 ? 15.992 -31.031 -15.977 1 68.31 114 LYS A O 1
ATOM 876 N N . GLU A 1 115 ? 17.922 -32.312 -16.109 1 66.81 115 GLU A N 1
ATOM 877 C CA . GLU A 1 115 ? 18.328 -32 -14.742 1 66.81 115 GLU A CA 1
ATOM 878 C C . GLU A 1 115 ? 18.625 -30.516 -14.586 1 66.81 115 GLU A C 1
ATOM 880 O O . GLU A 1 115 ? 18.531 -29.969 -13.484 1 66.81 115 GLU A O 1
ATOM 885 N N . GLU A 1 116 ? 18.781 -29.906 -15.734 1 77.69 116 GLU A N 1
ATOM 886 C CA . GLU A 1 116 ? 19.156 -28.5 -15.578 1 77.69 116 GLU A CA 1
ATOM 887 C C . GLU A 1 116 ? 18.062 -27.578 -16.125 1 77.69 116 GLU A C 1
ATOM 889 O O . GLU A 1 116 ? 18.281 -26.375 -16.266 1 77.69 116 GLU A O 1
ATOM 894 N N . SER A 1 117 ? 16.875 -28.141 -16.281 1 79.75 117 SER A N 1
ATOM 895 C CA . SER A 1 117 ? 15.766 -27.359 -16.844 1 79.75 117 SER A CA 1
ATOM 896 C C . SER A 1 117 ? 15.328 -26.266 -15.875 1 79.75 117 SER A C 1
ATOM 898 O O . SER A 1 117 ? 14.922 -25.188 -16.312 1 79.75 117 SER A O 1
ATOM 900 N N . TYR A 1 118 ? 15.547 -26.547 -14.594 1 87.81 118 TYR A N 1
ATOM 901 C CA . TYR A 1 118 ? 15.102 -25.594 -13.594 1 87.81 118 TYR A CA 1
ATOM 902 C C . TYR A 1 118 ? 15.977 -24.344 -13.586 1 87.81 118 TYR A C 1
ATOM 904 O O . TYR A 1 118 ? 15.555 -23.281 -13.133 1 87.81 118 TYR A O 1
ATOM 912 N N . LYS A 1 119 ? 17.172 -24.406 -14.125 1 90.94 119 LYS A N 1
ATOM 913 C CA . LYS A 1 119 ? 18.125 -23.312 -14.055 1 90.94 119 LYS A CA 1
ATOM 914 C C . LYS A 1 119 ? 17.641 -22.094 -14.82 1 90.94 119 LYS A C 1
ATOM 916 O O . LYS A 1 119 ? 17.797 -20.953 -14.359 1 90.94 119 LYS A O 1
ATOM 921 N N . ALA A 1 120 ? 17.047 -22.391 -15.922 1 91.12 120 ALA A N 1
ATOM 922 C CA . ALA A 1 120 ? 16.531 -21.281 -16.719 1 91.12 120 ALA A CA 1
ATOM 923 C C . ALA A 1 120 ? 15.445 -20.516 -15.969 1 91.12 120 ALA A C 1
ATOM 925 O O . ALA A 1 120 ? 15.375 -19.281 -16.047 1 91.12 120 ALA A O 1
ATOM 926 N N . VAL A 1 121 ? 14.688 -21.25 -15.242 1 94.38 121 VAL A N 1
ATOM 927 C CA . VAL A 1 121 ? 13.586 -20.641 -14.492 1 94.38 121 VAL A CA 1
ATOM 928 C C . VAL A 1 121 ? 14.148 -19.859 -13.312 1 94.38 121 VAL A C 1
ATOM 930 O O . VAL A 1 121 ? 13.75 -18.703 -13.086 1 94.38 121 VAL A O 1
ATOM 933 N N . VAL A 1 122 ? 15.055 -20.438 -12.633 1 95.94 122 VAL A N 1
ATOM 934 C CA . VAL A 1 122 ? 15.68 -19.797 -11.484 1 95.94 122 VAL A CA 1
ATOM 935 C C . VAL A 1 122 ? 16.375 -18.5 -11.93 1 95.94 122 VAL A C 1
ATOM 937 O O . VAL A 1 122 ? 16.219 -17.453 -11.297 1 95.94 122 VAL A O 1
ATOM 940 N N . ASP A 1 123 ? 17.078 -18.594 -13.008 1 95.81 123 ASP A N 1
ATOM 941 C CA . ASP A 1 123 ? 17.797 -17.438 -13.539 1 95.81 123 ASP A CA 1
ATOM 942 C C . ASP A 1 123 ? 16.812 -16.312 -13.898 1 95.81 123 ASP A C 1
ATOM 944 O O . ASP A 1 123 ? 17.109 -15.141 -13.672 1 95.81 123 ASP A O 1
ATOM 948 N N . TYR A 1 124 ? 15.773 -16.734 -14.445 1 96.19 124 TYR A N 1
ATOM 949 C CA . TYR A 1 124 ? 14.773 -15.734 -14.828 1 96.19 124 TYR A CA 1
ATOM 950 C C . TYR A 1 124 ? 14.234 -15.008 -13.602 1 96.19 124 TYR A C 1
ATOM 952 O O . TYR A 1 124 ? 14.18 -13.773 -13.578 1 96.19 124 TYR A O 1
ATOM 960 N N . ILE A 1 125 ? 13.852 -15.719 -12.562 1 97.88 125 ILE A N 1
ATOM 961 C CA . ILE A 1 125 ? 13.305 -15.133 -11.344 1 97.88 125 ILE A CA 1
ATOM 962 C C . ILE A 1 125 ? 14.344 -14.227 -10.688 1 97.88 125 ILE A C 1
ATOM 964 O O . ILE A 1 125 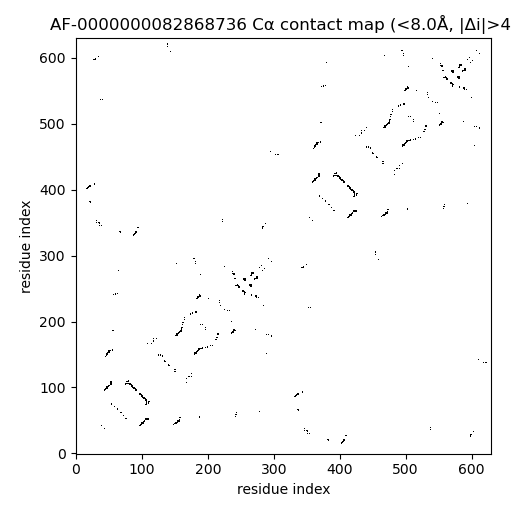? 14.039 -13.102 -10.297 1 97.88 125 ILE A O 1
ATOM 968 N N . ASP A 1 126 ? 15.562 -14.672 -10.633 1 97.69 126 ASP A N 1
ATOM 969 C CA . ASP A 1 126 ? 16.641 -13.891 -10.031 1 97.69 126 ASP A CA 1
ATOM 970 C C . ASP A 1 126 ? 16.875 -12.594 -10.812 1 97.69 126 ASP A C 1
ATOM 972 O O . ASP A 1 126 ? 17.141 -11.547 -10.219 1 97.69 126 ASP A O 1
ATOM 976 N N . ALA A 1 127 ? 16.766 -12.727 -12.086 1 97.5 127 ALA A N 1
ATOM 977 C CA . ALA A 1 127 ? 16.969 -11.539 -12.914 1 97.5 127 ALA A CA 1
ATOM 978 C C . ALA A 1 127 ? 15.906 -10.477 -12.617 1 97.5 127 ALA A C 1
ATOM 980 O O . ALA A 1 127 ? 16.188 -9.281 -12.648 1 97.5 127 ALA A O 1
ATOM 981 N N . GLN A 1 128 ? 14.664 -10.922 -12.398 1 97.69 128 GLN A N 1
ATOM 982 C CA . GLN A 1 128 ? 13.617 -9.977 -12.039 1 97.69 128 GLN A CA 1
ATOM 983 C C . GLN A 1 128 ? 13.922 -9.312 -10.695 1 97.69 128 GLN A C 1
ATOM 985 O O . GLN A 1 128 ? 13.75 -8.102 -10.547 1 97.69 128 GLN A O 1
ATOM 990 N N . PHE A 1 129 ? 14.336 -10.086 -9.711 1 97.75 129 PHE A N 1
ATOM 991 C CA . PHE A 1 129 ? 14.703 -9.547 -8.406 1 97.75 129 PHE A CA 1
ATOM 992 C C . PHE A 1 129 ? 15.867 -8.57 -8.531 1 97.75 129 PHE A C 1
ATOM 994 O O . PHE A 1 129 ? 15.867 -7.508 -7.91 1 97.75 129 PHE A O 1
ATOM 1001 N N . GLU A 1 130 ? 16.812 -8.938 -9.375 1 96.06 130 GLU A N 1
ATOM 1002 C CA . GLU A 1 130 ? 17.984 -8.086 -9.562 1 96.06 130 GLU A CA 1
ATOM 1003 C C . GLU A 1 130 ? 17.594 -6.742 -10.172 1 96.06 130 GLU A C 1
ATOM 1005 O O . GLU A 1 130 ? 18.078 -5.695 -9.734 1 96.06 130 GLU A O 1
ATOM 1010 N N . SER A 1 131 ? 16.766 -6.801 -11.156 1 95.06 131 SER A N 1
ATOM 1011 C CA . SER A 1 131 ? 16.297 -5.57 -11.781 1 95.06 131 SER A CA 1
ATOM 1012 C C . SER A 1 131 ? 15.594 -4.672 -10.766 1 95.06 131 SER A C 1
ATOM 1014 O O . SER A 1 131 ? 15.812 -3.461 -10.742 1 95.06 131 SER A O 1
ATOM 1016 N N . TYR A 1 132 ? 14.758 -5.211 -9.945 1 95.31 132 TYR A N 1
ATOM 1017 C CA . TYR A 1 132 ? 14.062 -4.457 -8.906 1 95.31 132 TYR A CA 1
ATOM 1018 C C . TYR A 1 132 ? 15.047 -3.877 -7.898 1 95.31 132 TYR A C 1
ATOM 1020 O O . TYR A 1 132 ? 14.93 -2.715 -7.504 1 95.31 132 TYR A O 1
ATOM 1028 N N . LEU A 1 133 ? 15.984 -4.676 -7.516 1 94.12 133 LEU A N 1
ATOM 1029 C CA . LEU A 1 133 ? 17 -4.258 -6.559 1 94.12 133 LEU A CA 1
ATOM 1030 C C . LEU A 1 133 ? 17.828 -3.1 -7.113 1 94.12 133 LEU A C 1
ATOM 1032 O O . LEU A 1 133 ? 18.078 -2.123 -6.402 1 94.12 133 LEU A O 1
ATOM 1036 N N . GLN A 1 134 ? 18.172 -3.227 -8.336 1 92.69 134 GLN A N 1
ATOM 1037 C CA . GLN A 1 134 ? 18.953 -2.162 -8.969 1 92.69 134 GLN A CA 1
ATOM 1038 C C . GLN A 1 134 ? 18.156 -0.856 -9.008 1 92.69 134 GLN A C 1
ATOM 1040 O O . GLN A 1 134 ? 18.719 0.219 -8.781 1 92.69 134 GLN A O 1
ATOM 1045 N N . GLU A 1 135 ? 16.938 -0.997 -9.289 1 91.38 135 GLU A N 1
ATOM 1046 C CA . GLU A 1 135 ? 16.094 0.196 -9.266 1 91.38 135 GLU A CA 1
ATOM 1047 C C . GLU A 1 135 ? 16 0.772 -7.852 1 91.38 135 GLU A C 1
ATOM 1049 O O . GLU A 1 135 ? 16.094 1.988 -7.664 1 91.38 135 GLU A O 1
ATOM 1054 N N . GLU A 1 136 ? 15.852 -0.069 -6.844 1 90.25 136 GLU A N 1
ATOM 1055 C CA . GLU A 1 136 ? 15.711 0.336 -5.449 1 90.25 136 GLU A CA 1
ATOM 1056 C C . GLU A 1 136 ? 16.953 1.05 -4.949 1 90.25 136 GLU A C 1
ATOM 1058 O O . GLU A 1 136 ? 16.875 1.959 -4.121 1 90.25 136 GLU A O 1
ATOM 1063 N N . LEU A 1 137 ? 18.094 0.697 -5.469 1 88.31 137 LEU A N 1
ATOM 1064 C CA . LEU A 1 137 ? 19.375 1.188 -4.945 1 88.31 137 LEU A CA 1
ATOM 1065 C C . LEU A 1 137 ? 19.812 2.451 -5.68 1 88.31 137 LEU A C 1
ATOM 1067 O O . LEU A 1 137 ? 20.766 3.109 -5.273 1 88.31 137 LEU A O 1
ATOM 1071 N N . LYS A 1 138 ? 19.094 2.781 -6.727 1 88.94 138 LYS A N 1
ATOM 1072 C CA . LYS A 1 138 ? 19.422 4.008 -7.445 1 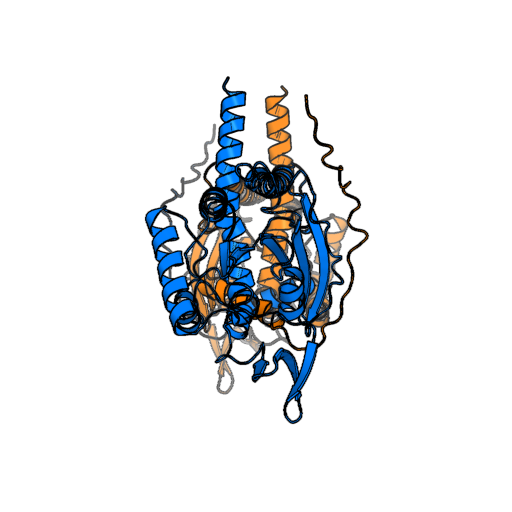88.94 138 LYS A CA 1
ATOM 1073 C C . LYS A 1 138 ? 19.312 5.227 -6.531 1 88.94 138 LYS A C 1
ATOM 1075 O O . LYS A 1 138 ? 18.422 5.293 -5.684 1 88.94 138 LYS A O 1
ATOM 1080 N N . ILE A 1 139 ? 20.234 6.16 -6.672 1 87.25 139 ILE A N 1
ATOM 1081 C CA . ILE A 1 139 ? 20.141 7.422 -5.945 1 87.25 139 ILE A CA 1
ATOM 1082 C C . ILE A 1 139 ? 18.828 8.125 -6.293 1 87.25 139 ILE A C 1
ATOM 1084 O O . ILE A 1 139 ? 18.062 8.508 -5.406 1 87.25 139 ILE A O 1
ATOM 1088 N N . LYS A 1 140 ? 18.672 8.336 -7.562 1 87.19 140 LYS A N 1
ATOM 1089 C CA . LYS A 1 140 ? 17.391 8.852 -8.062 1 87.19 140 LYS A CA 1
ATOM 1090 C C . LYS A 1 140 ? 16.516 7.715 -8.57 1 87.19 140 LYS A C 1
ATOM 1092 O O . LYS A 1 140 ? 16.641 7.293 -9.719 1 87.19 140 LYS A O 1
ATOM 1097 N N . ARG A 1 141 ? 15.633 7.285 -7.578 1 86 141 ARG A N 1
ATOM 1098 C CA . ARG A 1 141 ? 14.797 6.152 -7.961 1 86 141 ARG A CA 1
ATOM 1099 C C . ARG A 1 141 ? 13.359 6.594 -8.211 1 86 141 ARG A C 1
ATOM 1101 O O . ARG A 1 141 ? 12.961 7.688 -7.801 1 86 141 ARG A O 1
ATOM 1108 N N . SER A 1 142 ? 12.734 5.938 -9.047 1 82.69 142 SER A N 1
ATOM 1109 C CA . SER A 1 142 ? 11.312 6.145 -9.305 1 82.69 142 SER A CA 1
ATOM 1110 C C . SER A 1 142 ? 10.523 4.855 -9.102 1 82.69 142 SER A C 1
ATOM 1112 O O . SER A 1 142 ? 9.984 4.297 -10.062 1 82.69 142 SER A O 1
ATOM 1114 N N . LEU A 1 143 ? 10.359 4.465 -7.891 1 81.69 143 LEU A N 1
ATOM 1115 C CA . LEU A 1 143 ? 9.727 3.186 -7.582 1 81.69 143 LEU A CA 1
ATOM 1116 C C . LEU A 1 143 ? 8.234 3.236 -7.867 1 81.69 143 LEU A C 1
ATOM 1118 O O . LEU A 1 143 ? 7.625 2.217 -8.203 1 81.69 143 LEU A O 1
ATOM 1122 N N . GLY A 1 144 ? 7.688 4.398 -7.828 1 80.38 144 GLY A N 1
ATOM 1123 C CA . GLY A 1 144 ? 6.262 4.551 -8.078 1 80.38 144 GLY A CA 1
ATOM 1124 C C . GLY A 1 144 ? 5.879 4.281 -9.523 1 80.38 144 GLY A C 1
ATOM 1125 O O . GLY A 1 144 ? 4.77 3.82 -9.797 1 80.38 144 GLY A O 1
ATOM 1126 N N . THR A 1 145 ? 6.848 4.543 -10.344 1 82.44 145 THR A N 1
ATOM 1127 C CA . THR A 1 145 ? 6.543 4.383 -11.758 1 82.44 145 THR A CA 1
ATOM 1128 C C . THR A 1 145 ? 7.234 3.145 -12.328 1 82.44 145 THR A C 1
ATOM 1130 O O . THR A 1 145 ? 7.062 2.812 -13.5 1 82.44 145 THR A O 1
ATOM 1133 N N . TYR A 1 146 ? 7.941 2.445 -11.508 1 88.25 146 TYR A N 1
ATOM 1134 C CA . TYR A 1 146 ? 8.656 1.251 -11.945 1 88.25 146 TYR A CA 1
ATOM 1135 C C . TYR A 1 146 ? 7.695 0.093 -12.18 1 88.25 146 TYR A C 1
ATOM 1137 O O . TYR A 1 146 ? 6.844 -0.196 -11.336 1 88.25 146 TYR A O 1
ATOM 1145 N N . HIS A 1 147 ? 7.77 -0.501 -13.289 1 89.38 147 HIS A N 1
ATOM 1146 C CA . HIS A 1 147 ? 6.941 -1.668 -13.57 1 89.38 147 HIS A CA 1
ATOM 1147 C C . HIS A 1 147 ? 7.484 -2.91 -12.875 1 89.38 147 HIS A C 1
ATOM 1149 O O . HIS A 1 147 ? 8.539 -3.432 -13.25 1 89.38 147 HIS A O 1
ATOM 1155 N N . ASP A 1 148 ? 6.816 -3.354 -11.953 1 92.88 148 ASP A N 1
ATOM 1156 C CA . ASP A 1 148 ? 7.227 -4.535 -11.203 1 92.88 148 ASP A CA 1
ATOM 1157 C C . ASP A 1 148 ? 7.094 -5.797 -12.055 1 92.88 148 ASP A C 1
ATOM 1159 O O . ASP A 1 148 ? 5.984 -6.211 -12.398 1 92.88 148 ASP A O 1
ATOM 1163 N N . THR A 1 149 ? 8.203 -6.438 -12.391 1 95.75 149 THR A N 1
ATOM 1164 C CA . THR A 1 149 ? 8.203 -7.625 -13.234 1 95.75 149 THR A CA 1
ATOM 1165 C C . THR A 1 149 ? 8.484 -8.875 -12.406 1 95.75 149 THR A C 1
ATOM 1167 O O . THR A 1 149 ? 8.586 -9.977 -12.953 1 95.75 149 THR A O 1
ATOM 1170 N N . ARG A 1 150 ? 8.586 -8.734 -11.094 1 97.88 150 ARG A N 1
ATOM 1171 C CA . ARG A 1 150 ? 8.828 -9.898 -10.242 1 97.88 150 ARG A CA 1
ATOM 1172 C C . ARG A 1 150 ? 7.668 -10.883 -10.312 1 97.88 150 ARG A C 1
ATOM 1174 O O . ARG A 1 150 ? 6.516 -10.477 -10.477 1 97.88 150 ARG A O 1
ATOM 1181 N N . ILE A 1 151 ? 8.023 -12.109 -10.172 1 98.69 151 ILE A N 1
ATOM 1182 C CA . ILE A 1 151 ? 7.008 -13.156 -10.281 1 98.69 151 ILE A CA 1
ATOM 1183 C C . ILE A 1 151 ? 6.273 -13.305 -8.945 1 98.69 151 ILE A C 1
ATOM 1185 O O . ILE A 1 151 ? 6.898 -13.539 -7.91 1 98.69 151 ILE A O 1
ATOM 1189 N N . HIS A 1 152 ? 4.961 -13.219 -9.008 1 98.62 152 HIS A N 1
ATOM 1190 C CA . HIS A 1 152 ? 4.176 -13.234 -7.781 1 98.62 152 HIS A CA 1
ATOM 1191 C C . HIS A 1 152 ? 3.711 -14.641 -7.441 1 98.62 152 HIS A C 1
ATOM 1193 O O . HIS A 1 152 ? 3.535 -14.977 -6.266 1 98.62 152 HIS A O 1
ATOM 1199 N N . VAL A 1 153 ? 3.5 -15.43 -8.555 1 98.69 153 VAL A N 1
ATOM 1200 C CA . VAL A 1 153 ? 3.037 -16.797 -8.328 1 98.69 153 VAL A CA 1
ATOM 1201 C C . VAL A 1 153 ? 3.553 -17.719 -9.43 1 98.69 153 VAL A C 1
ATOM 1203 O O . VAL A 1 153 ? 3.658 -17.297 -10.586 1 98.69 153 VAL A O 1
ATOM 1206 N N . CYS A 1 154 ? 3.904 -18.891 -9.039 1 98.69 154 CYS A N 1
ATOM 1207 C CA . CYS A 1 154 ? 4.262 -19.953 -9.969 1 98.69 154 CYS A CA 1
ATOM 1208 C C . CYS A 1 154 ? 3.225 -21.062 -9.945 1 98.69 154 CYS A C 1
ATOM 1210 O O . CYS A 1 154 ? 3.051 -21.734 -8.93 1 98.69 154 CYS A O 1
ATOM 1212 N N . LEU A 1 155 ? 2.541 -21.188 -11 1 98.31 155 LEU A N 1
ATOM 1213 C CA . LEU A 1 155 ? 1.69 -22.359 -11.188 1 98.31 155 LEU A CA 1
ATOM 1214 C C . LEU A 1 155 ? 2.486 -23.531 -11.766 1 98.31 155 LEU A C 1
ATOM 1216 O O . LEU A 1 155 ? 2.932 -23.469 -12.914 1 98.31 155 LEU A O 1
ATOM 1220 N N . TYR A 1 156 ? 2.672 -24.516 -10.953 1 97.94 156 TYR A N 1
ATOM 1221 C CA . TYR A 1 156 ? 3.455 -25.672 -11.367 1 97.94 156 TYR A CA 1
ATOM 1222 C C . TYR A 1 156 ? 2.549 -26.812 -11.812 1 97.94 156 TYR A C 1
ATOM 1224 O O . TYR A 1 156 ? 1.878 -27.453 -10.992 1 97.94 156 TYR A O 1
ATOM 1232 N N . PHE A 1 157 ? 2.635 -27.156 -13.086 1 96.81 157 PHE A N 1
ATOM 1233 C CA . PHE A 1 157 ? 1.746 -28.156 -13.68 1 96.81 157 PHE A CA 1
ATOM 1234 C C . PHE A 1 157 ? 2.34 -29.547 -13.555 1 96.81 157 PHE A C 1
ATOM 1236 O O . PHE A 1 157 ? 3.445 -29.812 -14.039 1 96.81 157 PHE A O 1
ATOM 1243 N N . ILE A 1 158 ? 1.598 -30.406 -12.914 1 95.62 158 ILE A N 1
ATOM 1244 C CA . ILE A 1 158 ? 1.98 -31.797 -12.719 1 95.62 158 ILE A CA 1
ATOM 1245 C C . ILE A 1 158 ? 1.158 -32.688 -13.641 1 95.62 158 ILE A C 1
ATOM 1247 O O . ILE A 1 158 ? -0.063 -32.531 -13.734 1 95.62 158 ILE A O 1
ATOM 1251 N N . CYS A 1 159 ? 1.851 -33.562 -14.289 1 92.44 159 CYS A N 1
ATOM 1252 C CA . CYS A 1 159 ? 1.16 -34.562 -15.133 1 92.44 159 CYS A CA 1
ATOM 1253 C C . CYS A 1 159 ? 0.387 -35.562 -14.281 1 92.44 159 CYS A C 1
ATOM 1255 O O . CYS A 1 159 ? 0.894 -36.031 -13.266 1 92.44 159 CYS A O 1
ATOM 1257 N N . PRO A 1 160 ? -0.788 -35.844 -14.703 1 91.62 160 PRO A N 1
ATOM 1258 C CA . PRO A 1 160 ? -1.619 -36.781 -13.93 1 91.62 160 PRO A CA 1
ATOM 1259 C C . PRO A 1 160 ? -1.257 -38.25 -14.172 1 91.62 160 PRO A C 1
ATOM 1261 O O . PRO A 1 160 ? -2.086 -39 -14.664 1 91.62 160 PRO A O 1
ATOM 1264 N N . THR A 1 161 ? -0.16 -38.688 -13.812 1 83.94 161 THR A N 1
ATOM 1265 C CA . THR A 1 161 ? 0.31 -40.062 -14.047 1 83.94 161 THR A CA 1
ATOM 1266 C C . THR A 1 161 ? -0.243 -41 -12.992 1 83.94 161 THR A C 1
ATOM 1268 O O . THR A 1 161 ? -0.257 -42.219 -13.188 1 83.94 161 THR A O 1
ATOM 1271 N N . GLY A 1 162 ? -0.638 -40.531 -11.883 1 78.44 162 GLY A N 1
ATOM 1272 C CA . GLY A 1 162 ? -1.14 -41.375 -10.797 1 78.44 162 GLY A CA 1
ATOM 1273 C C . GLY A 1 162 ? -0.036 -41.969 -9.945 1 78.44 162 GLY A C 1
ATOM 1274 O O . GLY A 1 162 ? -0.306 -42.594 -8.922 1 78.44 162 GLY A O 1
ATOM 1275 N N . HIS A 1 163 ? 1.226 -41.812 -10.359 1 84.31 163 HIS A N 1
ATOM 1276 C CA . HIS A 1 163 ? 2.338 -42.469 -9.695 1 84.31 163 HIS A CA 1
ATOM 1277 C C . HIS A 1 163 ? 3.184 -41.469 -8.906 1 84.31 163 HIS A C 1
ATOM 1279 O O . HIS A 1 163 ? 4.293 -41.812 -8.469 1 84.31 163 HIS A O 1
ATOM 1285 N N . GLY A 1 164 ? 2.758 -40.344 -8.695 1 87.06 164 GLY A N 1
ATOM 1286 C CA . GLY A 1 164 ? 3.51 -39.344 -7.93 1 87.06 164 GLY A CA 1
ATOM 1287 C C . GLY A 1 164 ? 4.262 -38.375 -8.797 1 87.06 164 GLY A C 1
ATOM 1288 O O . GLY A 1 164 ? 3.988 -38.25 -9.992 1 87.06 164 GLY A O 1
ATOM 1289 N N . LEU A 1 165 ? 5.195 -37.625 -8.148 1 92.56 165 LEU A N 1
ATOM 1290 C CA . LEU A 1 165 ? 5.969 -36.594 -8.82 1 92.56 165 LEU A CA 1
ATOM 1291 C C . LEU A 1 165 ? 7.172 -37.188 -9.539 1 92.56 165 LEU A C 1
ATOM 1293 O O . LEU A 1 165 ? 7.773 -38.156 -9.055 1 92.56 165 LEU A O 1
ATOM 1297 N N .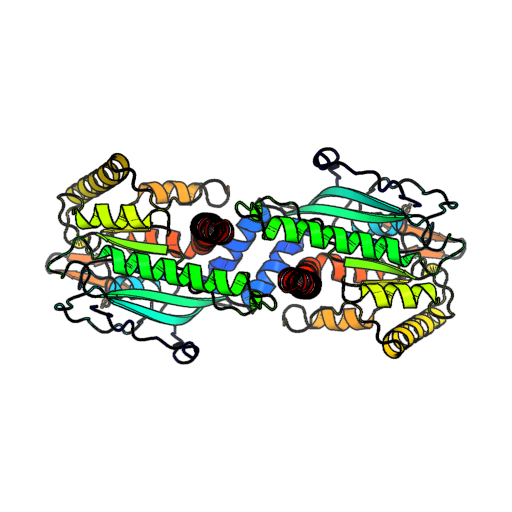 LYS A 1 166 ? 7.453 -36.625 -10.648 1 89.06 166 LYS A N 1
ATOM 1298 C CA . LYS A 1 166 ? 8.734 -36.906 -11.281 1 89.06 166 LYS A CA 1
ATOM 1299 C C . LYS A 1 166 ? 9.891 -36.281 -10.516 1 89.06 166 LYS A C 1
ATOM 1301 O O . LYS A 1 166 ? 9.703 -35.281 -9.82 1 89.06 166 LYS A O 1
ATOM 1306 N N . SER A 1 167 ? 11.055 -36.875 -10.625 1 87.44 167 SER A N 1
ATOM 1307 C CA . SER A 1 167 ? 12.242 -36.312 -9.992 1 87.44 167 SER A CA 1
ATOM 1308 C C . SER A 1 167 ? 12.469 -34.875 -10.398 1 87.44 167 SER A C 1
ATOM 1310 O O . SER A 1 167 ? 12.82 -34.031 -9.57 1 87.44 167 SER A O 1
ATOM 1312 N N . LEU A 1 168 ? 12.18 -34.625 -11.641 1 88 168 LEU A N 1
ATOM 1313 C CA . LEU A 1 168 ? 12.352 -33.281 -12.18 1 88 168 LEU A CA 1
ATOM 1314 C C . LEU A 1 168 ? 11.445 -32.281 -11.461 1 88 168 LEU A C 1
ATOM 1316 O O . LEU A 1 168 ? 11.844 -31.141 -11.211 1 88 168 LEU A O 1
ATOM 1320 N N . ASP A 1 169 ? 10.266 -32.75 -11.109 1 92.06 169 ASP A N 1
ATOM 1321 C CA . ASP A 1 169 ? 9.305 -31.891 -10.414 1 92.06 169 ASP A CA 1
ATOM 1322 C C . ASP A 1 169 ? 9.812 -31.5 -9.023 1 92.06 169 ASP A C 1
ATOM 1324 O O . ASP A 1 169 ? 9.797 -30.328 -8.656 1 92.06 169 ASP A O 1
ATOM 1328 N N . LEU A 1 170 ? 10.32 -32.5 -8.391 1 92.69 170 LEU A N 1
ATOM 1329 C CA . LEU A 1 170 ? 10.797 -32.312 -7.023 1 92.69 170 LEU A CA 1
ATOM 1330 C C . LEU A 1 170 ? 12.016 -31.391 -7.008 1 92.69 170 LEU A C 1
ATOM 1332 O O . LEU A 1 170 ? 12.094 -30.453 -6.195 1 92.69 170 LEU A O 1
ATOM 1336 N N . VAL A 1 171 ? 12.906 -31.609 -7.844 1 92.44 171 VAL A N 1
ATOM 1337 C CA . VAL A 1 171 ? 14.125 -30.812 -7.91 1 92.44 171 VAL A CA 1
ATOM 1338 C C . VAL A 1 171 ? 13.789 -29.359 -8.258 1 92.44 171 VAL A C 1
ATOM 1340 O O . VAL A 1 171 ? 14.273 -28.438 -7.621 1 92.44 171 VAL A O 1
ATOM 1343 N N . CYS A 1 172 ? 12.922 -29.188 -9.211 1 93.62 172 CYS A N 1
ATOM 1344 C CA . CYS A 1 172 ? 12.547 -27.859 -9.648 1 93.62 172 CYS A CA 1
ATOM 1345 C C . CYS A 1 172 ? 11.852 -27.094 -8.531 1 93.62 172 CYS A C 1
ATOM 1347 O O . CYS A 1 172 ? 12.25 -25.969 -8.203 1 93.62 172 CYS A O 1
ATOM 1349 N N . MET A 1 173 ? 10.938 -27.703 -7.879 1 96.5 173 MET A N 1
ATOM 1350 C CA . MET A 1 173 ? 10.188 -27.031 -6.824 1 96.5 173 MET A CA 1
ATOM 1351 C C . MET A 1 173 ? 11.078 -26.734 -5.621 1 96.5 173 MET A C 1
ATOM 1353 O O . MET A 1 173 ? 10.914 -25.719 -4.957 1 96.5 173 MET A O 1
ATOM 1357 N N . LYS A 1 174 ? 11.977 -27.594 -5.406 1 96.25 174 LYS A N 1
ATOM 1358 C CA . LYS A 1 174 ? 12.898 -27.375 -4.297 1 96.25 17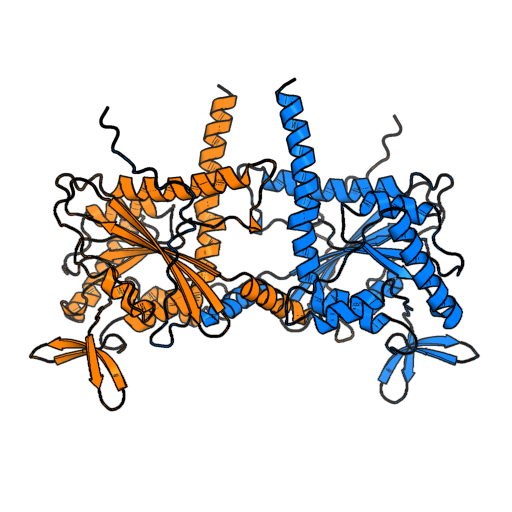4 LYS A CA 1
ATOM 1359 C C . LYS A 1 174 ? 13.766 -26.156 -4.543 1 96.25 174 LYS A C 1
ATOM 1361 O O . LYS A 1 174 ? 14.055 -25.391 -3.619 1 96.25 174 LYS A O 1
ATOM 1366 N N . GLN A 1 175 ? 14.164 -25.922 -5.758 1 95.81 175 GLN A N 1
ATOM 1367 C CA . GLN A 1 175 ? 15.008 -24.781 -6.105 1 95.81 175 GLN A CA 1
ATOM 1368 C C . GLN A 1 175 ? 14.203 -23.484 -6.109 1 95.81 175 GLN A C 1
ATOM 1370 O O . GLN A 1 175 ? 14.773 -22.406 -5.996 1 95.81 175 GLN A O 1
ATOM 1375 N N . LEU A 1 176 ? 12.875 -23.641 -6.207 1 97.19 176 LEU A N 1
ATOM 1376 C CA . LEU A 1 176 ? 12.039 -22.453 -6.406 1 97.19 176 LEU A CA 1
ATOM 1377 C C . LEU A 1 176 ? 11.328 -22.078 -5.113 1 97.19 176 LEU A C 1
ATOM 1379 O O . LEU A 1 176 ? 10.828 -20.953 -4.984 1 97.19 176 LEU A O 1
ATOM 1383 N N . ASP A 1 177 ? 11.273 -22.922 -4.129 1 96.56 177 ASP A N 1
ATOM 1384 C CA . ASP A 1 177 ? 10.344 -22.781 -3.012 1 96.56 177 ASP A CA 1
ATOM 1385 C C . ASP A 1 177 ? 10.711 -21.594 -2.139 1 96.56 177 ASP A C 1
ATOM 1387 O O . ASP A 1 177 ? 9.875 -21.078 -1.391 1 96.56 177 ASP A O 1
ATOM 1391 N N . LYS A 1 178 ? 11.898 -21.016 -2.246 1 95.88 178 LYS A N 1
ATOM 1392 C CA . LYS A 1 178 ? 12.258 -19.812 -1.493 1 95.88 178 LYS A CA 1
ATOM 1393 C C . LYS A 1 178 ? 12.273 -18.594 -2.395 1 95.88 178 LYS A C 1
ATOM 1395 O O . LYS A 1 178 ? 12.633 -17.484 -1.951 1 95.88 178 LYS A O 1
ATOM 1400 N N . LYS A 1 179 ? 11.906 -18.766 -3.619 1 97.69 179 LYS A N 1
ATOM 1401 C CA . LYS A 1 179 ? 12.039 -17.688 -4.586 1 97.69 179 LYS A CA 1
ATOM 1402 C C . LYS A 1 179 ? 10.672 -17.219 -5.09 1 97.69 179 LYS A C 1
ATOM 1404 O O . LYS A 1 179 ? 10.539 -16.094 -5.59 1 97.69 179 LYS A O 1
ATOM 1409 N N . VAL A 1 180 ? 9.742 -18.078 -4.984 1 98.5 180 VAL A N 1
ATOM 1410 C CA . VAL A 1 180 ? 8.445 -17.734 -5.543 1 98.5 180 VAL A CA 1
ATOM 1411 C C . VAL A 1 180 ? 7.344 -18.516 -4.836 1 98.5 180 VAL A C 1
ATOM 1413 O O . VAL A 1 180 ? 7.605 -19.562 -4.25 1 98.5 180 VAL A O 1
ATOM 1416 N N . ASN A 1 181 ? 6.113 -18 -4.844 1 98.56 181 ASN A N 1
ATOM 1417 C CA . ASN A 1 181 ? 4.941 -18.734 -4.367 1 98.56 181 ASN A CA 1
ATOM 1418 C C . ASN A 1 181 ? 4.539 -19.844 -5.324 1 98.56 181 ASN A C 1
ATOM 1420 O O . ASN A 1 181 ? 4.051 -19.578 -6.426 1 98.56 181 ASN A O 1
ATOM 1424 N N . ILE A 1 182 ? 4.691 -21.062 -4.879 1 98.44 182 ILE A N 1
ATOM 1425 C CA . ILE A 1 182 ? 4.418 -22.203 -5.754 1 98.44 182 ILE A CA 1
ATOM 1426 C C . ILE A 1 182 ? 3.018 -22.75 -5.465 1 98.44 182 ILE A C 1
ATOM 1428 O O . ILE A 1 182 ? 2.674 -23.016 -4.312 1 98.44 182 ILE A O 1
ATOM 1432 N N . ILE A 1 183 ? 2.26 -22.922 -6.469 1 98.06 183 ILE A N 1
ATOM 1433 C CA . ILE A 1 183 ? 0.971 -23.594 -6.395 1 98.06 183 ILE A CA 1
ATOM 1434 C C . ILE A 1 183 ? 0.964 -24.797 -7.352 1 98.06 183 ILE A C 1
ATOM 1436 O O . ILE A 1 183 ? 0.902 -24.625 -8.57 1 98.06 183 ILE A O 1
ATOM 1440 N N . PRO A 1 184 ? 1.044 -25.953 -6.809 1 97.44 184 PRO A N 1
ATOM 1441 C CA . PRO A 1 184 ? 0.998 -27.141 -7.664 1 97.44 184 PRO A CA 1
ATOM 1442 C C . PRO A 1 184 ? -0.395 -27.406 -8.234 1 97.44 184 PRO A C 1
ATOM 1444 O O . PRO A 1 184 ? -1.389 -27.312 -7.504 1 97.44 184 PRO A O 1
ATOM 1447 N N . ILE A 1 185 ? -0.403 -27.75 -9.461 1 97.12 185 ILE A N 1
ATOM 1448 C CA . ILE A 1 185 ? -1.635 -28.016 -10.203 1 97.12 185 ILE A CA 1
ATOM 1449 C C . ILE A 1 185 ? -1.527 -29.344 -10.93 1 97.12 185 ILE A C 1
ATOM 1451 O O . ILE A 1 185 ? -0.53 -29.609 -11.602 1 97.12 185 ILE A O 1
ATOM 1455 N N . ILE A 1 186 ? -2.525 -30.172 -10.711 1 96.94 186 ILE A N 1
ATOM 1456 C CA . ILE A 1 186 ? -2.641 -31.375 -11.531 1 96.94 186 ILE A CA 1
ATOM 1457 C C . ILE A 1 186 ? -3.443 -31.062 -12.789 1 96.94 186 ILE A C 1
ATOM 1459 O O . ILE A 1 186 ? -4.656 -30.844 -12.727 1 96.94 186 ILE A O 1
ATOM 1463 N N . ALA A 1 187 ? -2.725 -31.062 -13.812 1 94.75 187 ALA A N 1
ATOM 1464 C CA . ALA A 1 187 ? -3.381 -30.75 -15.078 1 94.75 187 ALA A CA 1
ATOM 1465 C C . ALA A 1 187 ? -4.105 -31.969 -15.641 1 94.75 187 ALA A C 1
ATOM 1467 O O . ALA A 1 187 ? -3.879 -33.094 -15.203 1 94.75 187 ALA A O 1
ATOM 1468 N N . LYS A 1 188 ? -5.035 -31.688 -16.594 1 93.25 188 LYS A N 1
ATOM 1469 C CA . LYS A 1 188 ? -5.777 -32.75 -17.281 1 93.25 188 LYS A CA 1
ATOM 1470 C C . LYS A 1 188 ? -6.371 -33.75 -16.297 1 93.25 188 LYS A C 1
ATOM 1472 O O . LYS A 1 188 ? -6.227 -34.938 -16.469 1 93.25 188 LYS A O 1
ATOM 1477 N N . ALA A 1 189 ? -6.996 -33.281 -15.297 1 93.31 189 ALA A N 1
ATOM 1478 C CA . ALA A 1 189 ? -7.516 -34.125 -14.203 1 93.31 189 ALA A CA 1
ATOM 1479 C C . ALA A 1 189 ? -8.648 -35.031 -14.688 1 93.31 189 ALA A C 1
ATOM 1481 O O . ALA A 1 189 ? -9.031 -35.969 -13.992 1 93.31 189 ALA A O 1
ATOM 1482 N N . ASP A 1 190 ? -9.117 -34.75 -15.828 1 91.38 190 ASP A N 1
ATOM 1483 C CA . ASP A 1 190 ? -10.195 -35.562 -16.391 1 91.38 190 ASP A CA 1
ATOM 1484 C C . ASP A 1 190 ? -9.695 -36.938 -16.844 1 91.38 190 ASP A C 1
ATOM 1486 O O . ASP A 1 190 ? -10.492 -37.812 -17.188 1 91.38 190 ASP A O 1
ATOM 1490 N N . THR A 1 191 ? -8.445 -37.156 -16.781 1 90.31 191 THR A N 1
ATOM 1491 C CA . THR A 1 191 ? -7.879 -38.438 -17.25 1 90.31 191 THR A CA 1
ATOM 1492 C C . THR A 1 191 ? -7.684 -39.406 -16.078 1 90.31 191 THR A C 1
ATOM 1494 O O . THR A 1 191 ? -7.266 -40.531 -16.281 1 90.31 191 THR A O 1
ATOM 1497 N N . VAL A 1 192 ? -7.961 -38.906 -14.906 1 91.19 192 VAL A N 1
ATOM 1498 C CA . VAL A 1 192 ? -7.742 -39.75 -13.719 1 91.19 192 VAL A CA 1
ATOM 1499 C C . VAL A 1 192 ? -9.062 -39.938 -12.977 1 91.19 192 VAL A C 1
ATOM 1501 O O . VAL A 1 192 ? -9.852 -39 -12.852 1 91.19 192 VAL A O 1
ATOM 1504 N N . SER A 1 193 ? -9.281 -41.156 -12.391 1 91.5 193 SER A N 1
ATOM 1505 C CA . SER A 1 193 ? -10.492 -41.406 -11.617 1 91.5 193 SER A CA 1
ATOM 1506 C C . SER A 1 193 ? -10.453 -40.719 -10.266 1 91.5 193 SER A C 1
ATOM 1508 O O . SER A 1 193 ? -9.383 -40.312 -9.797 1 91.5 193 SER A O 1
ATOM 1510 N N . LYS A 1 194 ? -11.57 -40.594 -9.695 1 91.38 194 LYS A N 1
ATOM 1511 C CA . LYS A 1 194 ? -11.703 -39.875 -8.438 1 91.38 194 LYS A CA 1
ATOM 1512 C C . LYS A 1 194 ? -10.82 -40.469 -7.355 1 91.38 194 LYS A C 1
ATOM 1514 O O . LYS A 1 194 ? -10.086 -39.75 -6.672 1 91.38 194 LYS A O 1
ATOM 1519 N N . ASN A 1 195 ? -10.859 -41.781 -7.258 1 93.19 195 ASN A N 1
ATOM 1520 C CA . ASN A 1 195 ? -10.07 -42.469 -6.242 1 93.19 195 ASN A CA 1
ATOM 1521 C C . ASN A 1 195 ? -8.578 -42.344 -6.508 1 93.19 195 ASN A C 1
ATOM 1523 O O . ASN A 1 195 ? -7.793 -42.094 -5.586 1 93.19 195 ASN A O 1
ATOM 1527 N N . GLU A 1 196 ? -8.289 -42.5 -7.742 1 93.31 196 GLU A N 1
ATOM 1528 C CA . GLU A 1 196 ? -6.887 -42.375 -8.133 1 93.31 196 GLU A CA 1
ATOM 1529 C C . GLU A 1 196 ? -6.383 -40.938 -7.879 1 93.31 196 GLU A C 1
ATOM 1531 O O . GLU A 1 196 ? -5.242 -40.75 -7.453 1 93.31 196 GLU A O 1
ATOM 1536 N N . LEU A 1 197 ? -7.23 -40.062 -8.109 1 94.38 197 LEU A N 1
ATOM 1537 C CA . LEU A 1 197 ? -6.867 -38.656 -7.926 1 94.38 197 LEU A CA 1
ATOM 1538 C C . LEU A 1 197 ? -6.602 -38.344 -6.457 1 94.38 197 LEU A C 1
ATOM 1540 O O . LEU A 1 197 ? -5.629 -37.656 -6.121 1 94.38 197 LEU A O 1
ATOM 1544 N N . GLN A 1 198 ? -7.422 -38.844 -5.586 1 94.12 198 GLN A N 1
ATOM 1545 C CA . GLN A 1 198 ? -7.262 -38.594 -4.156 1 94.12 198 GLN A CA 1
ATOM 1546 C C . GLN A 1 198 ? -5.941 -39.188 -3.652 1 94.12 198 GLN A C 1
ATOM 1548 O O . GLN A 1 198 ? -5.223 -38.531 -2.885 1 94.12 198 GLN A O 1
ATOM 1553 N N . LYS A 1 199 ? -5.707 -40.344 -4.141 1 95.31 199 LYS A N 1
ATOM 1554 C CA . LYS A 1 199 ? -4.449 -41 -3.773 1 95.31 199 LYS A CA 1
ATOM 1555 C C . LYS A 1 199 ? -3.256 -40.219 -4.328 1 95.31 199 LYS A C 1
ATOM 1557 O O . LYS A 1 199 ? -2.236 -40.062 -3.654 1 95.31 199 LYS A O 1
ATOM 1562 N N . PHE A 1 200 ? -3.461 -39.781 -5.547 1 95.62 200 PHE A N 1
ATOM 1563 C CA . PHE A 1 200 ? -2.41 -39 -6.215 1 95.62 200 PHE A CA 1
ATOM 1564 C C . PHE A 1 200 ? -2.113 -37.719 -5.461 1 95.62 200 PHE A C 1
ATOM 1566 O O . PHE A 1 200 ? -0.95 -37.406 -5.219 1 95.62 200 PHE A O 1
ATOM 1573 N N . LYS A 1 201 ? -3.066 -37 -5.039 1 96.12 201 LYS A N 1
ATOM 1574 C CA . LYS A 1 201 ? -2.916 -35.75 -4.27 1 96.12 201 LYS A CA 1
ATOM 1575 C C . LYS A 1 201 ? -2.158 -36 -2.969 1 96.12 201 LYS A C 1
ATOM 1577 O O . LYS A 1 201 ? -1.224 -35.281 -2.637 1 96.12 201 LYS A O 1
ATOM 1582 N N . SER A 1 202 ? -2.57 -37.062 -2.287 1 95.94 202 SER A N 1
ATOM 1583 C CA . SER A 1 202 ? -1.94 -37.406 -1.017 1 95.94 202 SER A CA 1
ATOM 1584 C C . SER A 1 202 ? -0.468 -37.75 -1.207 1 95.94 202 SER A C 1
ATOM 1586 O O . SER A 1 202 ? 0.379 -37.344 -0.409 1 95.94 202 SER A O 1
ATOM 1588 N N . LYS A 1 203 ? -0.256 -38.469 -2.225 1 96.12 203 LYS A N 1
ATOM 1589 C CA . LYS A 1 203 ? 1.115 -38.875 -2.514 1 96.12 203 LYS A CA 1
ATOM 1590 C C . LYS A 1 203 ? 1.992 -37.656 -2.838 1 96.12 203 LYS A C 1
ATOM 1592 O O . LYS A 1 203 ? 3.119 -37.562 -2.35 1 96.12 203 LYS A O 1
ATOM 1597 N N . ILE A 1 204 ? 1.511 -36.781 -3.65 1 96.56 204 ILE A N 1
ATOM 1598 C CA . ILE A 1 204 ? 2.242 -35.562 -4.023 1 96.56 204 ILE A CA 1
ATOM 1599 C C . ILE A 1 204 ? 2.588 -34.75 -2.771 1 96.56 204 ILE A C 1
ATOM 1601 O O . ILE A 1 204 ? 3.738 -34.344 -2.584 1 96.56 204 ILE A O 1
ATOM 1605 N N . MET A 1 205 ? 1.627 -34.594 -1.899 1 96.44 205 MET A N 1
ATOM 1606 C CA . MET A 1 205 ? 1.83 -33.781 -0.694 1 96.44 205 MET A CA 1
ATOM 1607 C C . MET A 1 205 ? 2.852 -34.438 0.228 1 96.44 205 MET A C 1
ATOM 1609 O O . MET A 1 205 ? 3.699 -33.75 0.809 1 96.44 205 MET A O 1
ATOM 1613 N N . ALA A 1 206 ? 2.758 -35.719 0.319 1 96.5 206 ALA A N 1
ATOM 1614 C CA . ALA A 1 206 ? 3.713 -36.469 1.142 1 96.5 206 ALA A CA 1
ATOM 1615 C C . ALA A 1 206 ? 5.133 -36.312 0.601 1 96.5 206 ALA A C 1
ATOM 1617 O O . ALA A 1 206 ? 6.078 -36.125 1.366 1 96.5 206 ALA A O 1
ATOM 1618 N N . GLU A 1 207 ? 5.266 -36.375 -0.675 1 96.44 207 GLU A N 1
ATOM 1619 C CA . GLU A 1 207 ? 6.574 -36.25 -1.306 1 96.44 207 GLU A CA 1
ATOM 1620 C C . GLU A 1 207 ? 7.16 -34.875 -1.113 1 96.44 207 GLU A C 1
ATOM 1622 O O . GLU A 1 207 ? 8.352 -34.719 -0.854 1 96.44 207 GLU A O 1
ATOM 1627 N N . LEU A 1 208 ? 6.309 -33.875 -1.281 1 96.94 208 LEU A N 1
ATOM 1628 C CA . LEU A 1 208 ? 6.762 -32.5 -1.062 1 96.94 208 LEU A CA 1
ATOM 1629 C C . LEU A 1 208 ? 7.223 -32.312 0.379 1 96.94 208 LEU A C 1
ATOM 1631 O O . LEU A 1 208 ? 8.297 -31.766 0.622 1 96.94 208 LEU A O 1
ATOM 1635 N N . GLN A 1 209 ? 6.477 -32.812 1.29 1 96.38 209 GLN A N 1
ATOM 1636 C CA . GLN A 1 209 ? 6.797 -32.688 2.709 1 96.38 209 GLN A CA 1
ATOM 1637 C C . GLN A 1 209 ? 8.078 -33.438 3.051 1 96.38 209 GLN A C 1
ATOM 1639 O O . GLN A 1 209 ? 8.953 -32.906 3.732 1 96.38 209 GLN A O 1
ATOM 1644 N N . ASN A 1 210 ? 8.219 -34.625 2.572 1 96.5 210 ASN A N 1
ATOM 1645 C CA . ASN A 1 210 ? 9.367 -35.469 2.859 1 96.5 210 ASN A CA 1
ATOM 1646 C C . ASN A 1 210 ? 10.656 -34.875 2.289 1 96.5 210 ASN A C 1
ATOM 1648 O O . ASN A 1 210 ? 11.742 -35.156 2.807 1 96.5 210 ASN A O 1
ATOM 1652 N N . ASN A 1 211 ? 10.5 -34.125 1.254 1 95.94 211 ASN A N 1
ATOM 1653 C CA . ASN A 1 211 ? 11.688 -33.562 0.613 1 95.94 211 ASN A CA 1
ATOM 1654 C C . ASN A 1 211 ? 11.891 -32.094 1.003 1 95.94 211 ASN A C 1
ATOM 1656 O O . ASN A 1 211 ? 12.734 -31.406 0.428 1 95.94 211 ASN A O 1
ATOM 1660 N N . GLY A 1 212 ? 11.055 -31.578 1.864 1 96 212 GLY A N 1
ATOM 1661 C CA . GLY A 1 212 ? 11.203 -30.234 2.406 1 96 212 GLY A CA 1
ATOM 1662 C C . GLY A 1 212 ? 10.859 -29.156 1.41 1 96 212 GLY A C 1
ATOM 1663 O O . GLY A 1 212 ? 11.484 -28.094 1.4 1 96 212 GLY A O 1
ATOM 1664 N N . VAL A 1 213 ? 10.008 -29.422 0.47 1 96.62 213 VAL A N 1
ATOM 1665 C CA . VAL A 1 213 ? 9.562 -28.422 -0.498 1 96.62 213 VAL A CA 1
ATOM 1666 C C . VAL A 1 213 ? 8.414 -27.609 0.09 1 96.62 213 VAL A C 1
ATOM 1668 O O . VAL A 1 213 ? 7.41 -28.172 0.528 1 96.62 213 VAL A O 1
ATOM 1671 N N . SER A 1 214 ? 8.586 -26.281 0.177 1 96.5 214 SER A N 1
ATOM 1672 C CA . SER A 1 214 ? 7.547 -25.406 0.687 1 96.5 214 SER A CA 1
ATOM 1673 C C . SER A 1 214 ? 6.684 -24.859 -0.446 1 96.5 214 SER A C 1
ATOM 1675 O O . SER A 1 214 ? 7.203 -24.281 -1.408 1 96.5 214 SER A O 1
ATOM 1677 N N . ILE A 1 215 ? 5.477 -25.047 -0.367 1 97.12 215 ILE A N 1
ATOM 1678 C CA . ILE A 1 215 ? 4.543 -24.469 -1.327 1 97.12 215 ILE A CA 1
ATOM 1679 C C . ILE A 1 215 ? 3.773 -23.328 -0.671 1 97.12 215 ILE A C 1
ATOM 1681 O O . ILE A 1 215 ? 3.816 -23.156 0.55 1 97.12 215 ILE A O 1
ATOM 1685 N N . TYR A 1 216 ? 3.111 -22.578 -1.473 1 97.5 216 TYR A N 1
ATOM 1686 C CA . TYR A 1 216 ? 2.352 -21.438 -0.965 1 97.5 216 TYR A CA 1
ATOM 1687 C C . TYR A 1 216 ? 1.18 -21.906 -0.108 1 97.5 216 TYR A C 1
ATOM 1689 O O . TYR A 1 216 ? 0.443 -22.812 -0.493 1 97.5 216 TYR A O 1
ATOM 1697 N N . GLU A 1 217 ? 1.115 -21.266 1.021 1 93.94 217 GLU A N 1
ATOM 1698 C CA . GLU A 1 217 ? -0.019 -21.5 1.913 1 93.94 217 GLU A CA 1
ATOM 1699 C C . GLU A 1 217 ? -0.897 -20.25 2.016 1 93.94 217 GLU A C 1
ATOM 1701 O O . GLU A 1 217 ? -0.411 -19.172 2.348 1 93.94 217 GLU A O 1
ATOM 1706 N N . PHE A 1 218 ? -2.145 -20.484 1.745 1 92.25 218 PHE A N 1
ATOM 1707 C CA . PHE A 1 218 ? -3.092 -19.391 1.866 1 92.25 218 PHE A CA 1
ATOM 1708 C C . PHE A 1 218 ? -3.221 -18.953 3.318 1 92.25 218 PHE A C 1
ATOM 1710 O O . PHE A 1 218 ? -3.32 -19.781 4.223 1 92.25 218 PHE A O 1
ATOM 1717 N N . PRO A 1 219 ? -3.17 -17.625 3.471 1 91.31 219 PRO A N 1
ATOM 1718 C CA . PRO A 1 219 ? -3.111 -17.125 4.844 1 91.31 219 PRO A CA 1
ATOM 1719 C C . PRO A 1 219 ? -4.41 -17.344 5.613 1 91.31 219 PRO A C 1
ATOM 1721 O O . PRO A 1 219 ? -5.496 -17.234 5.043 1 91.31 219 PRO A O 1
ATOM 1724 N N . THR A 1 220 ? -4.266 -17.609 6.844 1 89.62 220 THR A N 1
ATOM 1725 C CA . THR A 1 220 ? -5.441 -17.844 7.68 1 89.62 220 THR A CA 1
ATOM 1726 C C . THR A 1 220 ? -5.453 -16.906 8.875 1 89.62 220 THR A C 1
ATOM 1728 O O . THR A 1 220 ? -6.234 -17.078 9.812 1 89.62 220 THR A O 1
ATOM 1731 N N . ASP A 1 221 ? -4.621 -15.953 8.891 1 82.88 221 ASP A N 1
ATOM 1732 C CA . ASP A 1 221 ? -4.496 -15.039 10.023 1 82.88 221 ASP A CA 1
ATOM 1733 C C . ASP A 1 221 ? -5.602 -13.984 9.992 1 82.88 221 ASP A C 1
ATOM 1735 O O . ASP A 1 221 ? -5.996 -13.461 11.039 1 82.88 221 ASP A O 1
ATOM 1739 N N . ASP A 1 222 ? -6.074 -13.695 8.852 1 79.12 222 ASP A N 1
ATOM 1740 C CA . ASP A 1 222 ? -7.152 -12.719 8.688 1 79.12 222 ASP A CA 1
ATOM 1741 C C . ASP A 1 222 ? -8.516 -13.383 8.875 1 79.12 222 ASP A C 1
ATOM 1743 O O . ASP A 1 222 ? -8.883 -14.281 8.125 1 79.12 222 ASP A O 1
ATOM 1747 N N . GLU A 1 223 ? -9.273 -12.883 9.703 1 78.25 223 GLU A N 1
ATOM 1748 C CA . GLU A 1 223 ? -10.562 -13.469 10.047 1 78.25 223 GLU A CA 1
ATOM 1749 C C . GLU A 1 223 ? -11.516 -13.453 8.859 1 78.25 223 GLU A C 1
ATOM 1751 O O . GLU A 1 223 ? -12.344 -14.352 8.711 1 78.25 223 GLU A O 1
ATOM 1756 N N . THR A 1 224 ? -11.305 -12.539 8 1 79.81 224 THR A N 1
ATOM 1757 C CA . THR A 1 224 ? -12.227 -12.383 6.887 1 79.81 224 THR A CA 1
ATOM 1758 C C . THR A 1 224 ? -12.023 -13.492 5.855 1 79.81 224 THR A C 1
ATOM 1760 O O . THR A 1 224 ? -12.938 -13.805 5.086 1 79.81 224 THR A O 1
ATOM 1763 N N . VAL A 1 225 ? -10.828 -14.102 5.883 1 85.25 225 VAL A N 1
ATOM 1764 C CA . VAL A 1 225 ? -10.547 -15.062 4.82 1 85.25 225 VAL A CA 1
ATOM 1765 C C . VAL A 1 225 ? -10.164 -16.406 5.43 1 85.25 225 VAL A C 1
ATOM 1767 O O . VAL A 1 225 ? -9.938 -17.391 4.707 1 85.25 225 VAL A O 1
ATOM 1770 N N . THR A 1 226 ? -10.203 -16.562 6.66 1 86.75 226 THR A N 1
ATOM 1771 C CA . THR A 1 226 ? -9.703 -17.734 7.367 1 86.75 226 THR A CA 1
ATOM 1772 C C . THR A 1 226 ? -10.461 -18.984 6.934 1 86.75 226 THR A C 1
ATOM 1774 O O . THR A 1 226 ? -9.844 -20 6.594 1 86.75 226 THR A O 1
ATOM 1777 N N . GLU A 1 227 ? -11.727 -18.984 6.895 1 87.12 227 GLU A N 1
ATOM 1778 C CA . GLU A 1 227 ? -12.531 -20.156 6.551 1 87.12 227 GLU A CA 1
ATOM 1779 C C . GLU A 1 227 ? -12.273 -20.594 5.109 1 87.12 227 GLU A C 1
ATOM 1781 O O . GLU A 1 227 ? -12 -21.766 4.852 1 87.12 227 GLU A O 1
ATOM 1786 N N . VAL A 1 228 ? -12.297 -19.656 4.273 1 86.75 228 VAL A N 1
ATOM 1787 C CA . VAL A 1 228 ? -12.133 -19.938 2.854 1 86.75 228 VAL A CA 1
ATOM 1788 C C . VAL A 1 228 ? -10.719 -20.453 2.592 1 86.75 228 VAL A C 1
ATOM 1790 O O . VAL A 1 228 ? -10.547 -21.484 1.927 1 86.75 228 VAL A O 1
ATOM 1793 N N . ASN A 1 229 ? -9.727 -19.828 3.211 1 89.75 229 ASN A N 1
ATOM 1794 C CA . ASN A 1 229 ? -8.344 -20.188 2.965 1 89.75 229 ASN A CA 1
ATOM 1795 C C . ASN A 1 229 ? -7.988 -21.531 3.625 1 89.75 229 ASN A C 1
ATOM 1797 O O . ASN A 1 229 ? -7.172 -22.281 3.102 1 89.75 229 ASN A O 1
ATOM 1801 N N . THR A 1 230 ? -8.602 -21.828 4.711 1 90.19 230 THR A N 1
ATOM 1802 C CA . THR A 1 230 ? -8.398 -23.125 5.332 1 90.19 230 THR A CA 1
ATOM 1803 C C . THR A 1 230 ? -8.938 -24.25 4.441 1 90.19 230 THR A C 1
ATOM 1805 O O . THR A 1 230 ? -8.25 -25.25 4.207 1 90.19 230 THR A O 1
ATOM 1808 N N . SER A 1 231 ? -10.086 -24.047 3.934 1 89.75 231 SER A N 1
ATOM 1809 C CA . SER A 1 231 ? -10.68 -25 3.006 1 89.75 231 SER A CA 1
ATOM 1810 C C . SER A 1 231 ? -9.828 -25.156 1.75 1 89.75 231 SER A C 1
ATOM 1812 O O . SER A 1 231 ? -9.602 -26.266 1.281 1 89.75 231 SER A O 1
ATOM 1814 N N . MET A 1 232 ? -9.336 -24.078 1.32 1 87.5 232 MET A N 1
ATOM 1815 C CA . MET A 1 232 ? -8.57 -24.078 0.076 1 87.5 232 MET A CA 1
ATOM 1816 C C . MET A 1 232 ? -7.238 -24.797 0.256 1 87.5 232 MET A C 1
ATOM 1818 O O . MET A 1 232 ? -6.777 -25.484 -0.651 1 87.5 232 MET A O 1
ATOM 1822 N N . ASN A 1 233 ? -6.691 -24.609 1.411 1 91.56 233 ASN A N 1
ATOM 1823 C CA . ASN A 1 233 ? -5.43 -25.281 1.704 1 91.56 233 ASN A CA 1
ATOM 1824 C C . ASN A 1 233 ? -5.59 -26.797 1.701 1 91.56 233 ASN A C 1
ATOM 1826 O O . ASN A 1 233 ? -4.633 -27.531 1.425 1 91.56 233 ASN A O 1
ATOM 1830 N N . SER A 1 234 ? -6.773 -27.297 1.849 1 90.69 234 SER A N 1
ATOM 1831 C CA . SER A 1 234 ? -7.031 -28.734 1.881 1 90.69 234 SER A CA 1
ATOM 1832 C C . SER A 1 234 ? -7.172 -29.297 0.472 1 90.69 234 SER A C 1
ATOM 1834 O O . SER A 1 234 ? -7.117 -30.516 0.279 1 90.69 234 SER A O 1
ATOM 1836 N N . HIS A 1 235 ? -7.238 -28.469 -0.493 1 91.56 235 HIS A N 1
ATOM 1837 C CA . HIS A 1 235 ? -7.477 -28.906 -1.859 1 91.56 235 HIS A CA 1
ATOM 1838 C C . HIS A 1 235 ? -6.176 -28.969 -2.654 1 91.56 235 HIS A C 1
ATOM 1840 O O . HIS A 1 235 ? -6.148 -29.5 -3.77 1 91.56 235 HIS A O 1
ATOM 1846 N N . THR A 1 236 ? -5.117 -28.547 -2.084 1 93.44 236 THR A N 1
ATOM 1847 C CA . THR A 1 236 ? -3.832 -28.578 -2.777 1 93.44 236 THR A CA 1
ATOM 1848 C C . THR A 1 236 ? -3.27 -29.984 -2.826 1 93.44 236 THR A C 1
ATOM 1850 O O . THR A 1 236 ? -3.316 -30.719 -1.831 1 93.44 236 THR A O 1
ATOM 1853 N N . PRO A 1 237 ? -2.746 -30.344 -3.947 1 96.81 237 PRO A N 1
ATOM 1854 C CA . PRO A 1 237 ? -2.707 -29.641 -5.238 1 96.81 237 PRO A CA 1
ATOM 1855 C C . PRO A 1 237 ? -4.07 -29.594 -5.922 1 96.81 237 PRO A C 1
ATOM 1857 O O . PRO A 1 237 ? -4.867 -30.531 -5.785 1 96.81 237 PRO A O 1
ATOM 1860 N N . PHE A 1 238 ? -4.309 -28.578 -6.664 1 97.25 238 PHE A N 1
ATOM 1861 C CA . PHE A 1 238 ? -5.578 -28.406 -7.359 1 97.25 238 PHE A CA 1
ATOM 1862 C C . PHE A 1 238 ? -5.613 -29.234 -8.633 1 97.25 238 PHE A C 1
ATOM 1864 O O . PHE A 1 238 ? -4.691 -29.172 -9.445 1 97.25 238 PHE A O 1
ATOM 1871 N N . ALA A 1 239 ? -6.582 -30.031 -8.742 1 97.19 239 ALA A N 1
ATOM 1872 C CA . ALA A 1 239 ? -6.812 -30.797 -9.969 1 97.19 239 ALA A CA 1
ATOM 1873 C C . ALA A 1 239 ? -7.758 -30.062 -10.906 1 97.19 239 ALA A C 1
ATOM 1875 O O . ALA A 1 239 ? -8.938 -29.859 -10.594 1 97.19 239 ALA A O 1
ATOM 1876 N N . VAL A 1 240 ? -7.23 -29.719 -12.055 1 96.88 240 VAL A N 1
ATOM 1877 C CA . VAL A 1 240 ? -8.031 -28.828 -12.883 1 96.88 240 VAL A CA 1
ATOM 1878 C C . VAL A 1 240 ? -8.109 -29.375 -14.312 1 96.88 240 VAL A C 1
ATOM 1880 O O . VAL A 1 240 ? -7.312 -30.234 -14.695 1 96.88 240 VAL A O 1
ATOM 1883 N N . VAL A 1 241 ? -9.109 -28.922 -14.969 1 93.81 241 VAL A N 1
ATOM 1884 C CA . VAL A 1 241 ? -9.32 -29.156 -16.391 1 93.81 241 VAL A CA 1
ATOM 1885 C C . VAL A 1 241 ? -9.5 -27.828 -17.125 1 93.81 241 VAL A C 1
ATOM 1887 O O . VAL A 1 241 ? -10.164 -26.922 -16.625 1 93.81 241 VAL A O 1
ATOM 1890 N N . GLY A 1 242 ? -8.75 -27.656 -18.219 1 89.06 242 GLY A N 1
ATOM 1891 C CA . GLY A 1 242 ? -8.938 -26.484 -19.078 1 89.06 242 GLY A CA 1
ATOM 1892 C C . GLY A 1 242 ? -9.648 -26.812 -20.375 1 89.06 242 GLY A C 1
ATOM 1893 O O . GLY A 1 242 ? -9.609 -27.953 -20.844 1 89.06 242 GLY A O 1
ATOM 1894 N N . SER A 1 243 ? -10.352 -25.812 -20.828 1 89.5 243 SER A N 1
ATOM 1895 C CA . SER A 1 243 ? -10.992 -26 -22.125 1 89.5 243 SER A CA 1
ATOM 1896 C C . SER A 1 243 ? -11.18 -24.672 -22.844 1 89.5 243 SER A C 1
ATOM 1898 O O . SER A 1 243 ? -11.414 -23.641 -22.203 1 89.5 243 SER A O 1
ATOM 1900 N N . THR A 1 244 ? -11.039 -24.703 -24.094 1 83.69 244 THR A N 1
ATOM 1901 C CA . THR A 1 244 ? -11.344 -23.547 -24.922 1 83.69 244 THR A CA 1
ATOM 1902 C C . THR A 1 244 ? -12.688 -23.719 -25.625 1 83.69 244 THR A C 1
ATOM 1904 O O . THR A 1 244 ? -13.156 -22.812 -26.328 1 83.69 244 THR A O 1
ATOM 1907 N N . GLU A 1 245 ? -13.289 -24.812 -25.359 1 86.56 245 GLU A N 1
ATOM 1908 C CA . GLU A 1 245 ? -14.562 -25.125 -26 1 86.56 245 GLU A CA 1
ATOM 1909 C C . GLU A 1 245 ? -15.742 -24.797 -25.078 1 86.56 245 GLU A C 1
ATOM 1911 O O . GLU A 1 245 ? -15.672 -25.047 -23.875 1 86.56 245 GLU A O 1
ATOM 1916 N N . PHE A 1 246 ? -16.781 -24.281 -25.766 1 88.88 246 PHE A N 1
ATOM 1917 C CA . PHE A 1 246 ? -18 -23.953 -25.031 1 88.88 246 PHE A CA 1
ATOM 1918 C C . PHE A 1 246 ? -19.141 -24.891 -25.453 1 88.88 246 PHE A C 1
ATOM 1920 O O . PHE A 1 246 ? -19.328 -25.156 -26.641 1 88.88 246 PHE A O 1
ATOM 1927 N N . VAL A 1 247 ? -19.719 -25.391 -24.531 1 87.38 247 VAL A N 1
ATOM 1928 C CA . VAL A 1 247 ? -20.875 -26.25 -24.766 1 87.38 247 VAL A CA 1
ATOM 1929 C C . VAL A 1 247 ? -22.094 -25.688 -24.047 1 87.38 247 VAL A C 1
ATOM 1931 O O . VAL A 1 247 ? -21.969 -25.172 -22.938 1 87.38 247 VAL A O 1
ATOM 1934 N N . ARG A 1 248 ? -23.172 -25.719 -24.688 1 87.81 248 ARG A N 1
ATOM 1935 C CA . ARG A 1 248 ? -24.406 -25.219 -24.109 1 87.81 248 ARG A CA 1
ATOM 1936 C C . ARG A 1 248 ? -24.969 -26.219 -23.094 1 87.81 248 ARG A C 1
ATOM 1938 O O . ARG A 1 248 ? -25.172 -27.391 -23.422 1 87.81 248 ARG A O 1
ATOM 1945 N N . VAL A 1 249 ? -25.016 -25.906 -22 1 81.19 249 VAL A N 1
ATOM 1946 C CA . VAL A 1 249 ? -25.656 -26.672 -20.938 1 81.19 249 VAL A CA 1
ATOM 1947 C C . VAL A 1 249 ? -26.844 -25.875 -20.375 1 81.19 249 VAL A C 1
ATOM 1949 O O . VAL A 1 249 ? -26.641 -24.906 -19.625 1 81.19 249 VAL A O 1
ATOM 1952 N N . GLY A 1 250 ? -28.047 -26.281 -20.703 1 80.75 250 GLY A N 1
ATOM 1953 C CA . GLY A 1 250 ? -29.203 -25.484 -20.359 1 80.75 250 GLY A CA 1
ATOM 1954 C C . GLY A 1 250 ? -29.25 -24.156 -21.094 1 80.75 250 GLY A C 1
ATOM 1955 O O . GLY A 1 250 ? -29.266 -24.109 -22.328 1 80.75 250 GLY A O 1
ATOM 1956 N N . ASN A 1 251 ? -29.281 -23.062 -20.344 1 84.62 251 ASN A N 1
ATOM 1957 C CA . ASN A 1 251 ? -29.375 -21.719 -20.922 1 84.62 251 ASN A CA 1
ATOM 1958 C C . ASN A 1 251 ? -28.031 -20.984 -20.875 1 84.62 251 ASN A C 1
ATOM 1960 O O . ASN A 1 251 ? -27.969 -19.797 -21.156 1 84.62 251 ASN A O 1
ATOM 1964 N N . LYS A 1 252 ? -26.984 -21.766 -20.438 1 83.81 252 LYS A N 1
ATOM 1965 C CA . LYS A 1 252 ? -25.688 -21.078 -20.297 1 83.81 252 LYS A CA 1
ATOM 1966 C C . LYS A 1 252 ? -24.609 -21.812 -21.094 1 83.81 252 LYS A C 1
ATOM 1968 O O . LYS A 1 252 ? -24.672 -23.031 -21.25 1 83.81 252 LYS A O 1
ATOM 1973 N N . MET A 1 253 ? -23.766 -21 -21.688 1 86.19 253 MET A N 1
ATOM 1974 C CA . MET A 1 253 ? -22.562 -21.547 -22.312 1 86.19 253 MET A CA 1
ATOM 1975 C C . MET A 1 253 ? -21.453 -21.75 -21.297 1 86.19 253 MET A C 1
ATOM 1977 O O . MET A 1 253 ? -21.125 -20.828 -20.547 1 86.19 253 MET A O 1
ATOM 1981 N N . MET A 1 254 ? -21.016 -23.016 -21.281 1 87.56 254 MET A N 1
ATOM 1982 C CA . MET A 1 254 ? -19.984 -23.312 -20.312 1 87.56 254 MET A CA 1
ATOM 1983 C C . MET A 1 254 ? -18.781 -23.969 -20.984 1 87.56 254 MET A C 1
ATOM 1985 O O . MET A 1 254 ? -18.938 -24.766 -21.906 1 87.56 254 MET A O 1
ATOM 1989 N N . ARG A 1 255 ? -17.609 -23.609 -20.531 1 90 255 ARG A N 1
ATOM 1990 C CA . ARG A 1 255 ? -16.422 -24.328 -20.984 1 90 255 ARG A CA 1
ATOM 1991 C C . ARG A 1 255 ? -16.469 -25.797 -20.578 1 90 255 ARG A C 1
ATOM 1993 O O . ARG A 1 255 ? -16.734 -26.109 -19.422 1 90 255 ARG A O 1
ATOM 2000 N N . SER A 1 256 ? -16.281 -26.625 -21.609 1 92.62 256 SER A N 1
ATOM 2001 C CA . SER A 1 256 ? -16.438 -28.047 -21.344 1 92.62 256 SER A CA 1
ATOM 2002 C C . SER A 1 256 ? -15.562 -28.875 -22.281 1 92.62 256 SER A C 1
ATOM 2004 O O . SER A 1 256 ? -15.109 -28.391 -23.312 1 92.62 256 SER A O 1
ATOM 2006 N N . ARG A 1 257 ? -15.258 -30 -21.812 1 90.62 257 ARG A N 1
ATOM 2007 C CA . ARG A 1 257 ? -14.656 -31.031 -22.641 1 90.62 257 ARG A CA 1
ATOM 2008 C C . ARG A 1 257 ? -15.625 -32.188 -22.875 1 90.62 257 ARG A C 1
ATOM 2010 O O . ARG A 1 257 ? -16.109 -32.781 -21.922 1 90.62 257 ARG A O 1
ATOM 2017 N N . GLN A 1 258 ? -15.836 -32.469 -24.094 1 90.69 258 GLN A N 1
ATOM 2018 C CA . GLN A 1 258 ? -16.812 -33.469 -24.438 1 90.69 258 GLN A CA 1
ATOM 2019 C C . GLN A 1 258 ? -16.125 -34.812 -24.781 1 90.69 258 GLN A C 1
ATOM 2021 O O . GLN A 1 258 ? -15.164 -34.844 -25.547 1 90.69 258 GLN A O 1
ATOM 2026 N N . TYR A 1 259 ? -16.641 -35.844 -24.094 1 89.06 259 TYR A N 1
ATOM 2027 C CA . TYR A 1 259 ? -16.219 -37.219 -24.359 1 89.06 259 TYR A CA 1
ATOM 2028 C C . TYR A 1 259 ? -17.406 -38.062 -24.781 1 89.06 259 TYR A C 1
ATOM 2030 O O . TYR A 1 259 ? -18.562 -37.688 -24.562 1 89.06 259 TYR A O 1
ATOM 2038 N N . PRO A 1 260 ? -17.156 -39.188 -25.422 1 90.69 260 PRO A N 1
ATOM 2039 C CA . PRO A 1 260 ? -18.266 -40.062 -25.812 1 90.69 260 PRO A CA 1
ATOM 2040 C C . PRO A 1 260 ? -19.109 -40.5 -24.625 1 90.69 260 PRO A C 1
ATOM 2042 O O . PRO A 1 260 ? -20.312 -40.719 -24.766 1 90.69 260 PRO A O 1
ATOM 2045 N N . TRP A 1 261 ? -18.484 -40.562 -23.469 1 90.38 261 TRP A N 1
ATOM 2046 C CA . TRP A 1 261 ? -19.156 -41.125 -22.297 1 90.38 261 TRP A CA 1
ATOM 2047 C C . TRP A 1 261 ? -19.656 -40 -21.375 1 90.38 261 TRP A C 1
ATOM 2049 O O . TRP A 1 261 ? -20.25 -40.281 -20.328 1 90.38 261 TRP A O 1
ATOM 2059 N N . GLY A 1 262 ? -19.375 -38.75 -21.734 1 88.81 262 GLY A N 1
ATOM 2060 C CA . GLY A 1 262 ? -19.859 -37.656 -20.891 1 88.81 262 GLY A CA 1
ATOM 2061 C C . GLY A 1 262 ? -19.172 -36.344 -21.172 1 88.81 262 GLY A C 1
ATOM 2062 O O . GLY A 1 262 ? -18.344 -36.25 -22.094 1 88.81 262 GLY A O 1
ATOM 2063 N N . THR A 1 263 ? -19.625 -35.375 -20.438 1 90.38 263 THR A N 1
ATOM 2064 C CA . THR A 1 263 ? -19.094 -34.031 -20.594 1 90.38 263 THR A CA 1
ATOM 2065 C C . THR A 1 263 ? -18.5 -33.5 -19.281 1 90.38 263 THR A C 1
ATOM 2067 O O . THR A 1 263 ? -19.156 -33.594 -18.234 1 90.38 263 THR A O 1
ATOM 2070 N N . VAL A 1 264 ? -17.234 -33.125 -19.406 1 92 264 VAL A N 1
ATOM 2071 C CA . VAL A 1 264 ? -16.594 -32.531 -18.25 1 92 264 VAL A CA 1
ATOM 2072 C C . VAL A 1 264 ? -16.797 -31 -18.297 1 92 264 VAL A C 1
ATOM 2074 O O . VAL A 1 264 ? -16.453 -30.359 -19.281 1 92 264 VAL A O 1
ATOM 2077 N N . GLN A 1 265 ? -17.391 -30.516 -17.25 1 92.25 265 GLN A N 1
ATOM 2078 C CA . GLN A 1 265 ? -17.609 -29.078 -17.141 1 92.25 265 GLN A CA 1
ATOM 2079 C C . GLN A 1 265 ? -16.531 -28.422 -16.281 1 92.25 265 GLN A C 1
ATOM 2081 O O . GLN A 1 265 ? -16.375 -28.766 -15.109 1 92.25 265 GLN A O 1
ATOM 2086 N N . VAL A 1 266 ? -15.898 -27.422 -16.828 1 93.25 266 VAL A N 1
ATOM 2087 C CA . VAL A 1 266 ? -14.742 -26.797 -16.203 1 93.25 266 VAL A CA 1
ATOM 2088 C C . VAL A 1 266 ? -15.164 -26.094 -14.914 1 93.25 266 VAL A C 1
ATOM 2090 O O . VAL A 1 266 ? -14.453 -26.125 -13.914 1 93.25 266 VAL A O 1
ATOM 2093 N N . GLU A 1 267 ? -16.391 -25.516 -14.891 1 92.25 267 GLU A N 1
ATOM 2094 C CA . GLU A 1 267 ? -16.828 -24.703 -13.758 1 92.25 267 GLU A CA 1
ATOM 2095 C C . GLU A 1 267 ? -17.75 -25.5 -12.828 1 92.25 267 GLU A C 1
ATOM 2097 O O . GLU A 1 267 ? -18.438 -24.922 -11.984 1 92.25 267 GLU A O 1
ATOM 2102 N N . ASN A 1 268 ? -17.75 -26.828 -13.031 1 92.06 268 ASN A N 1
ATOM 2103 C CA . ASN A 1 268 ? -18.453 -27.703 -12.109 1 92.06 268 ASN A CA 1
ATOM 2104 C C . ASN A 1 268 ? -17.531 -28.219 -11.008 1 92.06 268 ASN A C 1
ATOM 2106 O O . ASN A 1 268 ? -16.578 -28.969 -11.281 1 92.06 268 ASN A O 1
ATOM 2110 N N . GLU A 1 269 ? -17.797 -27.922 -9.82 1 92.5 269 GLU A N 1
ATOM 2111 C CA . GLU A 1 269 ? -16.938 -28.203 -8.68 1 92.5 269 GLU A CA 1
ATOM 2112 C C . GLU A 1 269 ? -16.875 -29.703 -8.398 1 92.5 269 GLU A C 1
ATOM 2114 O O . GLU A 1 269 ? -15.977 -30.188 -7.699 1 92.5 269 GLU A O 1
ATOM 2119 N N . ASN A 1 270 ? -17.797 -30.422 -8.906 1 91.94 270 ASN A N 1
ATOM 2120 C CA . ASN A 1 270 ? -17.797 -31.859 -8.742 1 91.94 270 ASN A CA 1
ATOM 2121 C C . ASN A 1 270 ? -16.859 -32.531 -9.75 1 91.94 270 ASN A C 1
ATOM 2123 O O . ASN A 1 270 ? -16.5 -33.688 -9.578 1 91.94 270 ASN A O 1
ATOM 2127 N N . HIS A 1 271 ? -16.562 -31.797 -10.82 1 93.25 271 HIS A N 1
ATOM 2128 C CA . HIS A 1 271 ? -15.75 -32.375 -11.891 1 93.25 271 HIS A CA 1
ATOM 2129 C C . HIS A 1 271 ? -14.266 -32.062 -11.672 1 93.25 271 HIS A C 1
ATOM 2131 O O . HIS A 1 271 ? -13.414 -32.906 -11.969 1 93.25 271 HIS A O 1
ATOM 2137 N N . CYS A 1 272 ? -13.992 -30.859 -11.188 1 94.81 272 CYS A N 1
ATOM 2138 C CA . CYS A 1 272 ? -12.594 -30.484 -10.969 1 94.81 272 CYS A CA 1
ATOM 2139 C C . CYS A 1 272 ? -12.492 -29.312 -10.008 1 94.81 272 CYS A C 1
ATOM 2141 O O . CYS A 1 272 ? -13.508 -28.828 -9.492 1 94.81 272 CYS A O 1
ATOM 2143 N N . ASP A 1 273 ? -11.281 -28.828 -9.719 1 95.88 273 ASP A N 1
ATOM 2144 C CA . ASP A 1 273 ? -11.023 -27.812 -8.703 1 95.88 273 ASP A CA 1
ATOM 2145 C C . ASP A 1 273 ? -10.844 -26.438 -9.336 1 95.88 273 ASP A C 1
ATOM 2147 O O . ASP A 1 273 ? -10.281 -25.531 -8.711 1 95.88 273 ASP A O 1
ATOM 2151 N N . PHE A 1 274 ? -11.32 -26.25 -10.508 1 96.12 274 PHE A N 1
ATOM 2152 C CA . PHE A 1 274 ? -11.078 -25.031 -11.25 1 96.12 274 PHE A CA 1
ATOM 2153 C C . PHE A 1 274 ? -11.68 -23.828 -10.523 1 96.12 274 PHE A C 1
ATOM 2155 O O . PHE A 1 274 ? -11.016 -22.812 -10.328 1 96.12 274 PHE A O 1
ATOM 2162 N N . VAL A 1 275 ? -12.898 -23.938 -10.141 1 94.75 275 VAL A N 1
ATOM 2163 C CA . VAL A 1 275 ? -13.602 -22.844 -9.484 1 94.75 275 VAL A CA 1
ATOM 2164 C C . VAL A 1 275 ? -12.891 -22.484 -8.18 1 94.75 275 VAL A C 1
ATOM 2166 O O . VAL A 1 275 ? -12.711 -21.297 -7.875 1 94.75 275 VAL A O 1
ATOM 2169 N N . LYS A 1 276 ? -12.469 -23.453 -7.531 1 94.75 276 LYS A N 1
ATOM 2170 C CA . LYS A 1 276 ? -11.75 -23.234 -6.281 1 94.75 276 LYS A CA 1
ATOM 2171 C C . LYS A 1 276 ? -10.406 -22.562 -6.527 1 94.75 276 LYS A C 1
ATOM 2173 O O . LYS A 1 276 ? -10.023 -21.641 -5.797 1 94.75 276 LYS A O 1
ATOM 2178 N N . LEU A 1 277 ? -9.719 -23.031 -7.527 1 95.94 277 LEU A N 1
ATOM 2179 C CA . LEU A 1 277 ? -8.445 -22.422 -7.887 1 95.94 277 LEU A CA 1
ATOM 2180 C C . LEU A 1 277 ? -8.625 -20.953 -8.242 1 95.94 277 LEU A C 1
ATOM 2182 O O . LEU A 1 277 ? -7.867 -20.094 -7.773 1 95.94 277 LEU A O 1
ATOM 2186 N N . ARG A 1 278 ? -9.578 -20.625 -9.078 1 95.44 278 ARG A N 1
ATOM 2187 C CA . ARG A 1 278 ? -9.812 -19.25 -9.492 1 95.44 278 ARG A CA 1
ATOM 2188 C C . ARG A 1 278 ? -10.164 -18.375 -8.289 1 95.44 278 ARG A C 1
ATOM 2190 O O . ARG A 1 278 ? -9.664 -17.25 -8.164 1 95.44 278 ARG A O 1
ATOM 2197 N N . GLU A 1 279 ? -11.008 -18.859 -7.422 1 93.62 279 GLU A N 1
ATOM 2198 C CA . GLU A 1 279 ? -11.398 -18.141 -6.215 1 93.62 279 GLU A CA 1
ATOM 2199 C C . GLU A 1 279 ? -10.188 -17.844 -5.336 1 93.62 279 GLU A C 1
ATOM 2201 O O . GLU A 1 279 ? -9.984 -16.703 -4.926 1 93.62 279 GLU A O 1
ATOM 2206 N N . MET A 1 280 ? -9.406 -18.797 -5.168 1 93.44 280 MET A N 1
ATOM 2207 C CA . MET A 1 280 ? -8.273 -18.656 -4.254 1 93.44 280 MET A CA 1
ATOM 2208 C C . MET A 1 280 ? -7.176 -17.797 -4.867 1 93.44 280 MET A C 1
ATOM 2210 O O . MET A 1 280 ? -6.598 -16.953 -4.188 1 93.44 280 MET A O 1
ATOM 2214 N N . LEU A 1 281 ? -6.934 -18.031 -6.07 1 95.44 281 LEU A N 1
ATOM 2215 C CA . LEU A 1 281 ? -5.805 -17.391 -6.738 1 95.44 281 LEU A CA 1
ATOM 2216 C C . LEU A 1 281 ? -6.117 -15.93 -7.051 1 95.44 281 LEU A C 1
ATOM 2218 O O . LEU A 1 281 ? -5.336 -15.039 -6.715 1 95.44 281 LEU A O 1
ATOM 2222 N N . ILE A 1 282 ? -7.309 -15.688 -7.594 1 96.06 282 ILE A N 1
ATOM 2223 C CA . ILE A 1 282 ? -7.598 -14.383 -8.172 1 96.06 282 ILE A CA 1
ATOM 2224 C C . ILE A 1 282 ? -8.484 -13.578 -7.223 1 96.06 282 ILE A C 1
ATOM 2226 O O . ILE A 1 282 ? -8.164 -12.438 -6.883 1 96.06 282 ILE A O 1
ATOM 2230 N N . ARG A 1 283 ? -9.438 -14.141 -6.645 1 94.31 283 ARG A N 1
ATOM 2231 C CA . ARG A 1 283 ? -10.484 -13.391 -5.961 1 94.31 283 ARG A CA 1
ATOM 2232 C C . ARG A 1 283 ? -10.109 -13.117 -4.508 1 94.31 283 ARG A C 1
ATOM 2234 O O . ARG A 1 283 ? -10.594 -12.164 -3.9 1 94.31 283 ARG A O 1
ATOM 2241 N N . THR A 1 284 ? -9.148 -13.906 -3.988 1 93.75 284 THR A N 1
ATOM 2242 C CA . THR A 1 284 ? -8.977 -13.805 -2.543 1 93.75 284 THR A CA 1
ATOM 2243 C C . THR A 1 284 ? -7.527 -13.469 -2.193 1 93.75 284 THR A C 1
ATOM 2245 O O . THR A 1 284 ? -7.266 -12.781 -1.206 1 93.75 284 THR A O 1
ATOM 2248 N N . ASN A 1 285 ? -6.543 -13.953 -2.988 1 95.38 285 ASN A N 1
ATOM 2249 C CA . ASN A 1 285 ? -5.207 -13.961 -2.402 1 95.38 285 ASN A CA 1
ATOM 2250 C C . ASN A 1 285 ? -4.176 -13.352 -3.348 1 95.38 285 ASN A C 1
ATOM 2252 O O . ASN A 1 285 ? -2.971 -13.531 -3.16 1 95.38 285 ASN A O 1
ATOM 2256 N N . MET A 1 286 ? -4.57 -12.648 -4.344 1 96.62 286 MET A N 1
ATOM 2257 C CA . MET A 1 286 ? -3.619 -12.016 -5.254 1 96.62 286 MET A CA 1
ATOM 2258 C C . MET A 1 286 ? -2.717 -11.039 -4.508 1 96.62 286 MET A C 1
ATOM 2260 O O . MET A 1 286 ? -1.497 -11.055 -4.684 1 96.62 286 MET A O 1
ATOM 2264 N N . GLU A 1 287 ? -3.361 -10.25 -3.666 1 94.69 287 GLU A N 1
ATOM 2265 C CA . GLU A 1 287 ? -2.605 -9.242 -2.928 1 94.69 287 GLU A CA 1
ATOM 2266 C C . GLU A 1 287 ? -1.656 -9.891 -1.925 1 94.69 287 GLU A C 1
ATOM 2268 O O . GLU A 1 287 ? -0.542 -9.406 -1.715 1 94.69 287 GLU A O 1
ATOM 2273 N N . ASP A 1 288 ? -2.092 -10.953 -1.33 1 95 288 ASP A N 1
ATOM 2274 C CA . ASP A 1 288 ? -1.23 -11.648 -0.378 1 95 288 ASP A CA 1
ATOM 2275 C C . ASP A 1 288 ? 0.012 -12.203 -1.067 1 95 288 ASP A C 1
ATOM 2277 O O . ASP A 1 288 ? 1.112 -12.156 -0.514 1 95 288 ASP A O 1
ATOM 2281 N N . MET A 1 289 ? -0.17 -12.719 -2.213 1 97.5 289 MET A N 1
ATOM 2282 C CA . MET A 1 289 ? 0.956 -13.281 -2.953 1 97.5 289 MET A CA 1
ATOM 2283 C C . MET A 1 289 ? 1.947 -12.188 -3.346 1 97.5 289 MET A C 1
ATOM 2285 O O . MET A 1 289 ? 3.16 -12.398 -3.297 1 97.5 289 MET A O 1
ATOM 2289 N N . ARG A 1 290 ? 1.452 -11.094 -3.736 1 97 290 ARG A N 1
ATOM 2290 C CA . ARG A 1 290 ? 2.32 -9.961 -4.043 1 97 290 ARG A CA 1
ATOM 2291 C C . ARG A 1 290 ? 3.117 -9.531 -2.816 1 97 290 ARG A C 1
ATOM 2293 O O . ARG A 1 290 ? 4.324 -9.289 -2.906 1 97 290 ARG A O 1
ATOM 2300 N N . GLU A 1 291 ? 2.43 -9.453 -1.703 1 94.38 291 GLU A N 1
ATOM 2301 C CA . GLU A 1 291 ? 3.08 -9.055 -0.46 1 94.38 291 GLU A CA 1
ATOM 2302 C C . GLU A 1 291 ? 4.145 -10.062 -0.044 1 94.38 291 GLU A C 1
ATOM 2304 O O . GLU A 1 291 ? 5.238 -9.68 0.38 1 94.38 291 GLU A O 1
ATOM 2309 N N . LYS A 1 292 ? 3.826 -11.305 -0.133 1 95.94 292 LYS A N 1
ATOM 2310 C CA . LYS A 1 292 ? 4.777 -12.352 0.228 1 95.94 292 LYS A CA 1
ATOM 2311 C C . LYS A 1 292 ? 5.996 -12.328 -0.689 1 95.94 292 LYS A C 1
ATOM 2313 O O . LYS A 1 292 ? 7.121 -12.562 -0.243 1 95.94 292 LYS A O 1
ATOM 2318 N N . THR A 1 293 ? 5.758 -12.078 -1.959 1 97.94 293 THR A N 1
ATOM 2319 C CA . THR A 1 293 ? 6.867 -11.945 -2.896 1 97.94 293 THR A CA 1
ATOM 2320 C C . THR A 1 293 ? 7.82 -10.836 -2.449 1 97.94 293 THR A C 1
ATOM 2322 O O . THR A 1 293 ? 9.039 -11.023 -2.459 1 97.94 293 THR A O 1
ATOM 2325 N N . HIS A 1 294 ? 7.254 -9.719 -2 1 95.31 294 HIS A N 1
ATOM 2326 C CA . HIS A 1 294 ? 8.07 -8.578 -1.6 1 95.31 294 HIS A CA 1
ATOM 2327 C C . HIS A 1 294 ? 8.703 -8.812 -0.233 1 95.31 294 HIS A C 1
ATOM 2329 O O . HIS A 1 294 ? 9.922 -8.672 -0.077 1 95.31 294 HIS A O 1
ATOM 2335 N N . ALA A 1 295 ? 7.941 -9.227 0.691 1 93.69 295 ALA A N 1
ATOM 2336 C CA . ALA A 1 295 ? 8.352 -9.219 2.094 1 93.69 295 ALA A CA 1
ATOM 2337 C C . ALA A 1 295 ? 9.203 -10.445 2.422 1 93.69 295 ALA A C 1
ATOM 2339 O O . ALA A 1 295 ? 10.039 -10.398 3.328 1 93.69 295 ALA A O 1
ATOM 2340 N N . ARG A 1 296 ? 9.039 -11.453 1.644 1 94.88 296 ARG A N 1
ATOM 2341 C CA . ARG A 1 296 ? 9.766 -12.68 1.98 1 94.88 296 ARG A CA 1
ATOM 2342 C C . ARG A 1 296 ? 10.758 -13.047 0.881 1 94.88 296 ARG A C 1
ATOM 2344 O O . ARG A 1 296 ? 11.969 -13.023 1.1 1 94.88 296 ARG A O 1
ATOM 2351 N N . HIS A 1 297 ? 10.297 -13.305 -0.282 1 97.31 297 HIS A N 1
ATOM 2352 C CA . HIS A 1 297 ? 11.141 -13.828 -1.347 1 97.31 297 HIS A CA 1
ATOM 2353 C C . HIS A 1 297 ? 12.156 -12.789 -1.807 1 97.31 297 HIS A C 1
ATOM 2355 O O . HIS A 1 297 ? 13.352 -13.078 -1.896 1 97.31 297 HIS A O 1
ATOM 2361 N N . TYR A 1 298 ? 11.68 -11.586 -2.115 1 97.44 298 TYR A N 1
ATOM 2362 C CA . TYR A 1 298 ? 12.578 -10.523 -2.549 1 97.44 298 TYR A CA 1
ATOM 2363 C C . TYR A 1 298 ? 13.578 -10.172 -1.453 1 97.44 298 TYR A C 1
ATOM 2365 O O . TYR A 1 298 ? 14.773 -10 -1.722 1 97.44 298 TYR A O 1
ATOM 2373 N N . GLU A 1 299 ? 13.055 -10.023 -0.207 1 95.94 299 GLU A N 1
ATOM 2374 C CA . GLU A 1 299 ? 13.938 -9.656 0.896 1 95.94 299 GLU A CA 1
ATOM 2375 C C . GLU A 1 299 ? 15.023 -10.703 1.11 1 95.94 299 GLU A C 1
ATOM 2377 O O . GLU A 1 299 ? 16.156 -10.375 1.466 1 95.94 299 GLU A O 1
ATOM 2382 N N . LEU A 1 300 ? 14.664 -11.953 0.944 1 95.38 300 LEU A N 1
ATOM 2383 C CA . LEU A 1 300 ? 15.664 -13.008 1.039 1 95.38 300 LEU A CA 1
ATOM 2384 C C . LEU A 1 300 ? 16.719 -12.859 -0.043 1 95.38 300 LEU A C 1
ATOM 2386 O O . LEU A 1 300 ? 17.922 -12.961 0.236 1 95.38 300 LEU A O 1
ATOM 2390 N N . TYR A 1 301 ? 16.328 -12.609 -1.273 1 96.88 301 TYR A N 1
ATOM 2391 C CA . TYR A 1 301 ? 17.266 -12.398 -2.373 1 96.88 301 TYR A CA 1
ATOM 2392 C C . TYR A 1 301 ? 18.156 -11.188 -2.105 1 96.88 301 TYR A C 1
ATOM 2394 O O . TYR A 1 301 ? 19.375 -11.25 -2.27 1 96.88 301 TYR A O 1
ATOM 2402 N N . ARG A 1 302 ? 17.469 -10.047 -1.708 1 94.38 302 ARG A N 1
ATOM 2403 C CA . ARG A 1 302 ? 18.172 -8.789 -1.431 1 94.38 302 ARG A CA 1
ATOM 2404 C C . ARG A 1 302 ? 19.234 -8.984 -0.363 1 94.38 302 ARG A C 1
ATOM 2406 O O . ARG A 1 302 ? 20.375 -8.539 -0.531 1 94.38 302 ARG A O 1
ATOM 2413 N N . LYS A 1 303 ? 18.906 -9.68 0.725 1 92.56 303 LYS A N 1
ATOM 2414 C CA . LYS A 1 303 ? 19.828 -9.938 1.814 1 92.56 303 LYS A CA 1
ATOM 2415 C C . LYS A 1 303 ? 21.047 -10.719 1.318 1 92.56 303 LYS A C 1
ATOM 2417 O O . LYS A 1 303 ? 22.188 -10.336 1.594 1 92.56 303 LYS A O 1
ATOM 2422 N N . ARG A 1 304 ? 20.797 -11.711 0.593 1 92.81 304 ARG A N 1
ATOM 2423 C CA . ARG A 1 304 ? 21.875 -12.547 0.065 1 92.81 304 ARG A CA 1
ATOM 2424 C C . ARG A 1 304 ? 22.766 -11.75 -0.884 1 92.81 304 ARG A C 1
ATOM 2426 O O . ARG A 1 304 ? 24 -11.836 -0.814 1 92.81 304 ARG A O 1
ATOM 2433 N N . ARG A 1 305 ? 22.172 -11 -1.733 1 91.25 305 ARG A N 1
ATOM 2434 C CA . ARG A 1 305 ? 22.891 -10.227 -2.742 1 91.25 305 ARG A CA 1
ATOM 2435 C C . ARG A 1 305 ? 23.75 -9.148 -2.098 1 91.25 305 ARG A C 1
ATOM 2437 O O . ARG A 1 305 ? 24.906 -8.953 -2.484 1 91.25 305 ARG A O 1
ATOM 2444 N N . LEU A 1 306 ? 23.219 -8.438 -1.107 1 90.19 306 LEU A N 1
ATOM 2445 C CA . LEU A 1 306 ? 23.938 -7.355 -0.441 1 90.19 306 LEU A CA 1
ATOM 2446 C C . LEU A 1 306 ? 25.062 -7.91 0.428 1 90.19 306 LEU A C 1
ATOM 2448 O O . LEU A 1 306 ? 26.125 -7.289 0.555 1 90.19 306 LEU A O 1
ATOM 2452 N N . GLU A 1 307 ? 24.812 -9.086 1.013 1 88.38 307 GLU A N 1
ATOM 2453 C CA . GLU A 1 307 ? 25.875 -9.75 1.764 1 88.38 307 GLU A CA 1
ATOM 2454 C C . GLU A 1 307 ? 27.031 -10.125 0.856 1 88.38 307 GLU A C 1
ATOM 2456 O O . GLU A 1 307 ? 28.203 -10.031 1.26 1 88.38 307 GLU A O 1
ATOM 2461 N N . GLN A 1 308 ? 26.703 -10.477 -0.305 1 84.56 308 GLN A N 1
ATOM 2462 C CA . GLN A 1 308 ? 27.734 -10.836 -1.277 1 84.56 308 GLN A CA 1
ATOM 2463 C C . GLN A 1 308 ? 28.547 -9.617 -1.694 1 84.56 308 GLN A C 1
ATOM 2465 O O . GLN A 1 308 ? 29.766 -9.695 -1.839 1 84.56 308 GLN A O 1
ATOM 2470 N N . VAL A 1 309 ? 27.938 -8.477 -1.884 1 77.31 309 VAL A N 1
ATOM 2471 C CA . VAL A 1 309 ? 28.609 -7.242 -2.307 1 77.31 309 VAL A CA 1
ATOM 2472 C C . VAL A 1 309 ? 29.469 -6.707 -1.172 1 77.31 309 VAL A C 1
ATOM 2474 O O . VAL A 1 309 ? 30.594 -6.258 -1.403 1 77.31 309 VAL A O 1
ATOM 2477 N N . ARG A 1 310 ? 28.891 -6.703 0.051 1 72.56 310 ARG A N 1
ATOM 2478 C CA . ARG A 1 310 ? 29.672 -6.258 1.208 1 72.56 310 ARG A CA 1
ATOM 2479 C C . ARG A 1 310 ? 30.938 -7.078 1.368 1 72.56 310 ARG A C 1
ATOM 2481 O O . ARG A 1 310 ? 32 -6.535 1.681 1 72.56 310 ARG A O 1
ATOM 2488 N N . MET A 1 311 ? 30.781 -8.289 1.137 1 63.62 311 MET A N 1
ATOM 2489 C CA . MET A 1 311 ? 31.938 -9.18 1.232 1 63.62 311 MET A CA 1
ATOM 2490 C C . MET A 1 311 ? 32.969 -8.844 0.159 1 63.62 311 MET A C 1
ATOM 2492 O O . MET A 1 311 ? 34.156 -8.891 0.414 1 63.62 311 MET A O 1
ATOM 2496 N N . LEU A 1 312 ? 32.438 -8.438 -0.912 1 61.94 312 LEU A N 1
ATOM 2497 C CA . LEU A 1 312 ? 33.312 -8.117 -2.014 1 61.94 312 LEU A CA 1
ATOM 2498 C C . LEU A 1 312 ? 34.062 -6.805 -1.746 1 61.94 312 LEU A C 1
ATOM 2500 O O . LEU A 1 312 ? 35.188 -6.629 -2.184 1 61.94 312 LEU A O 1
ATOM 2504 N N . CYS A 1 313 ? 33.375 -5.887 -1.082 1 58.25 313 CYS A N 1
ATOM 2505 C CA . CYS A 1 313 ? 34 -4.617 -0.757 1 58.25 313 CYS A CA 1
ATOM 2506 C C . CYS A 1 313 ? 35.031 -4.793 0.359 1 58.25 313 CYS A C 1
ATOM 2508 O O . CYS A 1 313 ? 36 -4.023 0.457 1 58.25 313 CYS A O 1
ATOM 2510 N N . ILE A 1 314 ? 34.875 -5.836 1.207 1 52.72 314 ILE A N 1
ATOM 2511 C CA . ILE A 1 314 ? 35.781 -6.094 2.309 1 52.72 314 ILE A CA 1
ATOM 2512 C C . ILE A 1 314 ? 37 -6.875 1.797 1 52.72 314 ILE A C 1
ATOM 2514 O O . ILE A 1 314 ? 38.125 -6.711 2.303 1 52.72 314 ILE A O 1
ATOM 2518 N N . LEU A 1 315 ? 36.844 -7.609 0.791 1 46.28 315 LEU A N 1
ATOM 2519 C CA . LEU A 1 315 ? 38 -8.305 0.214 1 46.28 315 LEU A CA 1
ATOM 2520 C C . LEU A 1 315 ? 38.812 -7.367 -0.67 1 46.28 315 LEU A C 1
ATOM 2522 O O . LEU A 1 315 ? 40.031 -7.48 -0.742 1 46.28 315 LEU A O 1
ATOM 2526 N N . MET B 1 1 ? 32.312 -21.422 -23.094 1 23.25 1 MET B N 1
ATOM 2527 C CA . MET B 1 1 ? 32.094 -20.156 -23.797 1 23.25 1 MET B CA 1
ATOM 2528 C C . MET B 1 1 ? 30.641 -20.047 -24.281 1 23.25 1 MET B C 1
ATOM 2530 O O . MET B 1 1 ? 30.328 -19.203 -25.125 1 23.25 1 MET B O 1
ATOM 2534 N N . ALA B 1 2 ? 29.891 -21.047 -24.109 1 27.64 2 ALA B N 1
ATOM 2535 C CA . ALA B 1 2 ? 28.594 -21.281 -24.75 1 27.64 2 ALA B CA 1
ATOM 2536 C C . ALA B 1 2 ? 27.562 -20.266 -24.266 1 27.64 2 ALA B C 1
ATOM 2538 O O . ALA B 1 2 ? 27.094 -20.328 -23.125 1 27.64 2 ALA B O 1
ATOM 2539 N N . GLY B 1 3 ? 27.812 -18.875 -24.641 1 26.77 3 GLY B N 1
ATOM 2540 C CA . GLY B 1 3 ? 27.125 -17.609 -24.422 1 26.77 3 GLY B CA 1
ATOM 2541 C C . GLY B 1 3 ? 25.672 -17.641 -24.859 1 26.77 3 GLY B C 1
ATOM 2542 O O . GLY B 1 3 ? 25.375 -17.547 -26.047 1 26.77 3 GLY B O 1
ATOM 2543 N N . GLY B 1 4 ? 24.969 -18.516 -24.312 1 27.48 4 GLY B N 1
ATOM 2544 C CA . GLY B 1 4 ? 23.625 -18.641 -24.828 1 27.48 4 GLY B CA 1
ATOM 2545 C C . GLY B 1 4 ? 22.906 -17.297 -24.938 1 27.48 4 GLY B C 1
ATOM 2546 O O . GLY B 1 4 ? 23.156 -16.391 -24.141 1 27.48 4 GLY B O 1
ATOM 2547 N N . ASP B 1 5 ? 22.609 -16.875 -26.125 1 30.53 5 ASP B N 1
ATOM 2548 C CA . ASP B 1 5 ? 21.906 -15.711 -26.672 1 30.53 5 ASP B CA 1
ATOM 2549 C C . ASP B 1 5 ? 20.641 -15.398 -25.875 1 30.53 5 ASP B C 1
ATOM 2551 O O . ASP B 1 5 ? 19.672 -16.141 -25.938 1 30.53 5 ASP B O 1
ATOM 2555 N N . ILE B 1 6 ? 20.875 -15.055 -24.609 1 31.73 6 ILE B N 1
ATOM 2556 C CA . ILE B 1 6 ? 19.703 -14.445 -24 1 31.73 6 ILE B CA 1
ATOM 2557 C C . ILE B 1 6 ? 19.25 -13.258 -24.844 1 31.73 6 ILE B C 1
ATOM 2559 O O . ILE B 1 6 ? 20.016 -12.312 -25.062 1 31.73 6 ILE B O 1
ATOM 2563 N N . GLU B 1 7 ? 18.578 -13.461 -25.875 1 29.97 7 GLU B N 1
ATOM 2564 C CA . GLU B 1 7 ? 17.984 -12.32 -26.562 1 29.97 7 GLU B CA 1
ATOM 2565 C C . GLU B 1 7 ? 17.703 -11.172 -25.609 1 29.97 7 GLU B C 1
ATOM 2567 O O . GLU B 1 7 ? 17.031 -11.359 -24.578 1 29.97 7 GLU B O 1
ATOM 2572 N N . LYS B 1 8 ? 18.516 -10.242 -25.562 1 31.2 8 LYS B N 1
ATOM 2573 C CA . LYS B 1 8 ? 18.312 -8.961 -24.891 1 31.2 8 LYS B CA 1
ATOM 2574 C C . LYS B 1 8 ? 16.906 -8.422 -25.156 1 31.2 8 LYS B C 1
ATOM 2576 O O . LYS B 1 8 ? 16.641 -7.883 -26.234 1 31.2 8 LYS B O 1
ATOM 2581 N N . ALA B 1 9 ? 15.891 -9.078 -24.719 1 28.53 9 ALA B N 1
ATOM 2582 C CA . ALA B 1 9 ? 14.641 -8.32 -24.781 1 28.53 9 ALA B CA 1
ATOM 2583 C C . ALA B 1 9 ? 14.852 -6.883 -24.328 1 28.53 9 ALA B C 1
ATOM 2585 O O . ALA B 1 9 ? 15.195 -6.637 -23.172 1 28.53 9 ALA B O 1
ATOM 2586 N N . LYS B 1 10 ? 15.492 -5.996 -25.016 1 32.59 10 LYS B N 1
ATOM 2587 C CA . LYS B 1 10 ? 15.547 -4.543 -24.875 1 32.59 10 LYS B CA 1
ATOM 2588 C C . LYS B 1 10 ? 14.312 -4.023 -24.141 1 32.59 10 LYS B C 1
ATOM 2590 O O . LYS B 1 10 ? 13.203 -4.512 -24.359 1 32.59 10 LYS B O 1
ATOM 2595 N N . ALA B 1 11 ? 14.422 -3.043 -23.234 1 34.75 11 ALA B N 1
ATOM 2596 C CA . ALA B 1 11 ? 13.711 -2.186 -22.281 1 34.75 11 ALA B CA 1
ATOM 2597 C C . ALA B 1 11 ? 12.422 -1.647 -22.891 1 34.75 11 ALA B C 1
ATOM 2599 O O . ALA B 1 11 ? 11.656 -0.946 -22.219 1 34.75 11 ALA B O 1
ATOM 2600 N N . ASN B 1 12 ? 12.523 -1.249 -24.172 1 34.75 12 ASN B N 1
ATOM 2601 C CA . ASN B 1 12 ? 11.422 -0.511 -24.781 1 34.75 12 ASN B CA 1
ATOM 2602 C C . ASN B 1 12 ? 10.125 -1.315 -24.766 1 34.75 12 ASN B C 1
ATOM 2604 O O . ASN B 1 12 ? 9.312 -1.215 -25.688 1 34.75 12 ASN B O 1
ATOM 2608 N N . ASN B 1 13 ? 10.078 -2.367 -24.25 1 39.38 13 ASN B N 1
ATOM 2609 C CA . ASN B 1 13 ? 9.008 -3.357 -24.219 1 39.38 13 ASN B CA 1
ATOM 2610 C C . ASN B 1 13 ? 7.734 -2.793 -23.594 1 39.38 13 ASN B C 1
ATOM 2612 O O . ASN B 1 13 ? 6.961 -3.529 -22.984 1 39.38 13 ASN B O 1
ATOM 2616 N N . GLU B 1 14 ? 7.812 -1.628 -23.266 1 45.31 14 GLU B N 1
ATOM 2617 C CA . GLU B 1 14 ? 6.566 -0.915 -23 1 45.31 14 GLU B CA 1
ATOM 2618 C C . GLU B 1 14 ? 5.523 -1.203 -24.078 1 45.31 14 GLU B C 1
ATOM 2620 O O . GLU B 1 14 ? 4.34 -0.914 -23.891 1 45.31 14 GLU B O 1
ATOM 2625 N N . SER B 1 15 ? 5.969 -1.432 -25.328 1 50.12 15 SER B N 1
ATOM 2626 C CA . SER B 1 15 ? 5.164 -1.333 -26.547 1 50.12 15 SER B CA 1
ATOM 2627 C C . SER B 1 15 ? 4.047 -2.371 -26.547 1 50.12 15 SER B C 1
ATOM 2629 O O . SER B 1 15 ? 2.941 -2.098 -27.031 1 50.12 15 SER B O 1
ATOM 2631 N N . ASN B 1 16 ? 4.316 -3.74 -26.359 1 65.75 16 ASN B N 1
ATOM 2632 C CA . ASN B 1 16 ? 3.275 -4.617 -26.875 1 65.75 16 ASN B CA 1
ATOM 2633 C C . ASN B 1 16 ? 2.312 -5.066 -25.781 1 65.75 16 ASN B C 1
ATOM 2635 O O . ASN B 1 16 ? 1.976 -6.246 -25.703 1 65.75 16 ASN B O 1
ATOM 2639 N N . ILE B 1 17 ? 2.051 -4.137 -24.938 1 76.44 17 ILE B N 1
ATOM 2640 C CA . ILE B 1 17 ? 0.973 -4.48 -24.016 1 76.44 17 ILE B CA 1
ATOM 2641 C C . ILE B 1 17 ? -0.344 -4.59 -24.781 1 76.44 17 ILE B C 1
ATOM 2643 O O . ILE B 1 17 ? -0.745 -3.654 -25.484 1 76.44 17 ILE B O 1
ATOM 2647 N N . ARG B 1 18 ? -0.891 -5.77 -24.75 1 86.62 18 ARG B N 1
ATOM 2648 C CA . ARG B 1 18 ? -2.16 -6 -25.438 1 86.62 18 ARG B CA 1
ATOM 2649 C C . ARG B 1 18 ? -3.336 -5.766 -24.5 1 86.62 18 ARG B C 1
ATOM 2651 O O . ARG B 1 18 ? -3.328 -6.238 -23.359 1 86.62 18 ARG B O 1
ATOM 2658 N N . ASN B 1 19 ? -4.258 -4.961 -24.938 1 86 19 ASN B N 1
ATOM 2659 C CA . ASN B 1 19 ? -5.516 -4.805 -24.203 1 86 19 ASN B CA 1
ATOM 2660 C C . ASN B 1 19 ? -6.508 -5.91 -24.547 1 86 19 ASN B C 1
ATOM 2662 O O . ASN B 1 19 ? -6.824 -6.121 -25.719 1 86 19 ASN B O 1
ATOM 2666 N N . LEU B 1 20 ? -6.879 -6.664 -23.594 1 87.44 20 LEU B N 1
ATOM 2667 C CA . LEU B 1 20 ? -7.801 -7.766 -23.844 1 87.44 20 LEU B CA 1
ATOM 2668 C C . LEU B 1 20 ? -9.125 -7.547 -23.125 1 87.44 20 LEU B C 1
ATOM 2670 O O . LEU B 1 20 ? -9.148 -7.004 -22.016 1 87.44 20 LEU B O 1
ATOM 2674 N N . LYS B 1 21 ? -10.141 -7.977 -23.797 1 85.88 21 LYS B N 1
ATOM 2675 C CA . LYS B 1 21 ? -11.477 -7.941 -23.203 1 85.88 21 LYS B CA 1
ATOM 2676 C C . LYS B 1 21 ? -11.828 -9.281 -22.547 1 85.88 21 LYS B C 1
ATOM 2678 O O . LYS B 1 21 ? -11.5 -10.336 -23.094 1 85.88 21 LYS B O 1
ATOM 2683 N N . LEU B 1 22 ? -12.508 -9.172 -21.469 1 87.25 22 LEU B N 1
ATOM 2684 C CA . LEU B 1 22 ? -12.93 -10.383 -20.75 1 87.25 22 LEU B CA 1
ATOM 2685 C C . LEU B 1 22 ? -14.242 -10.914 -21.312 1 87.25 22 LEU B C 1
ATOM 2687 O O . LEU B 1 22 ? -15.117 -10.133 -21.703 1 87.25 22 LEU B O 1
ATOM 2691 N N . SER B 1 23 ? -14.289 -12.203 -21.344 1 84.06 23 SER B N 1
ATOM 2692 C CA . SER B 1 23 ? -15.508 -12.82 -21.859 1 84.06 23 SER B CA 1
ATOM 2693 C C . SER B 1 23 ? -16.5 -13.102 -20.719 1 84.06 23 SER B C 1
ATOM 2695 O O . SER B 1 23 ? -17.547 -13.695 -20.953 1 84.06 23 SER B O 1
ATOM 2697 N N . GLY B 1 24 ? -16.188 -12.727 -19.5 1 85.31 24 GLY B N 1
ATOM 2698 C CA . GLY B 1 24 ? -17.016 -12.93 -18.312 1 85.31 24 GLY B CA 1
ATOM 2699 C C . GLY B 1 24 ? -16.328 -12.5 -17.031 1 85.31 24 GLY B C 1
ATOM 2700 O O . GLY B 1 24 ? -15.219 -11.969 -17.062 1 85.31 24 GLY B O 1
ATOM 2701 N N . HIS B 1 25 ? -17.078 -12.812 -15.93 1 90.94 25 HIS B N 1
ATOM 2702 C CA . HIS B 1 25 ? -16.578 -12.391 -14.633 1 90.94 25 HIS B CA 1
ATOM 2703 C C . HIS B 1 25 ? -15.398 -13.258 -14.188 1 90.94 25 HIS B C 1
ATOM 2705 O O . HIS B 1 25 ? -15.477 -14.484 -14.234 1 90.94 25 HIS B O 1
ATOM 2711 N N . VAL B 1 26 ? -14.289 -12.703 -13.867 1 93.56 26 VAL B N 1
ATOM 2712 C CA . VAL B 1 26 ? -13.078 -13.391 -13.414 1 93.56 26 VAL B CA 1
ATOM 2713 C C . VAL B 1 26 ? -12.945 -13.266 -11.898 1 93.56 26 VAL B C 1
ATOM 2715 O O . VAL B 1 26 ? -12.719 -14.266 -11.211 1 93.56 26 VAL B O 1
ATOM 2718 N N . GLY B 1 27 ? -13.07 -11.992 -11.375 1 94.5 27 GLY B N 1
ATOM 2719 C CA . GLY B 1 27 ? -13.109 -11.828 -9.938 1 94.5 27 GLY B CA 1
ATOM 2720 C C . GLY B 1 27 ? -11.969 -10.977 -9.406 1 94.5 27 GLY B C 1
ATOM 2721 O O . GLY B 1 27 ? -11.836 -10.797 -8.195 1 94.5 27 GLY B O 1
ATOM 2722 N N . PHE B 1 28 ? -11.117 -10.367 -10.266 1 94.88 28 PHE B N 1
ATOM 2723 C CA . PHE B 1 28 ? -10.031 -9.555 -9.734 1 94.88 28 PHE B CA 1
ATOM 2724 C C . PHE B 1 28 ? -10.523 -8.156 -9.375 1 94.88 28 PHE B C 1
ATOM 2726 O O . PHE B 1 28 ? -9.781 -7.359 -8.805 1 94.88 28 PHE B O 1
ATOM 2733 N N . ASP B 1 29 ? -11.859 -7.871 -9.633 1 95.12 29 ASP B N 1
ATOM 2734 C CA . ASP B 1 29 ? -12.445 -6.637 -9.125 1 95.12 29 ASP B CA 1
ATOM 2735 C C . ASP B 1 29 ? -12.539 -6.664 -7.598 1 95.12 29 ASP B C 1
ATOM 2737 O O . ASP B 1 29 ? -12.922 -5.668 -6.977 1 95.12 29 ASP B O 1
ATOM 2741 N N . SER B 1 30 ? -12.102 -7.812 -6.957 1 94.38 30 SER B N 1
ATOM 2742 C CA . SER B 1 30 ? -12.039 -7.938 -5.504 1 94.38 30 SER B CA 1
ATOM 2743 C C . SER B 1 30 ? -10.703 -7.441 -4.965 1 94.38 30 SER B C 1
ATOM 2745 O O . SER B 1 30 ? -10.5 -7.371 -3.75 1 94.38 30 SER B O 1
ATOM 2747 N N . LEU B 1 31 ? -9.82 -7.059 -5.816 1 94.75 31 LEU B N 1
ATOM 2748 C CA . LEU B 1 31 ? -8.477 -6.648 -5.41 1 94.75 31 LEU B CA 1
ATOM 2749 C C . LEU B 1 31 ? -8.539 -5.488 -4.422 1 94.75 31 LEU B C 1
ATOM 2751 O O . LEU B 1 31 ? -7.836 -5.496 -3.406 1 94.75 31 LEU B O 1
ATOM 2755 N N . PRO B 1 32 ? -9.43 -4.488 -4.598 1 94.06 32 PRO B N 1
ATOM 2756 C CA . PRO B 1 32 ? -9.539 -3.418 -3.605 1 94.06 32 PRO B CA 1
ATOM 2757 C C . PRO B 1 32 ? -9.938 -3.934 -2.223 1 94.06 32 PRO B C 1
ATOM 2759 O O . PRO B 1 32 ? -9.414 -3.467 -1.211 1 94.06 32 PRO B O 1
ATOM 2762 N N . ASP B 1 33 ? -10.797 -4.938 -2.236 1 93.25 33 ASP B N 1
ATOM 2763 C CA . ASP B 1 33 ? -11.219 -5.52 -0.968 1 93.25 33 ASP B CA 1
ATOM 2764 C C . ASP B 1 33 ? -10.07 -6.258 -0.291 1 93.25 33 ASP B C 1
ATOM 2766 O O . ASP B 1 33 ? -9.93 -6.215 0.934 1 93.25 33 ASP B O 1
ATOM 2770 N N . GLN B 1 34 ? -9.305 -6.934 -1.056 1 91.88 34 GLN B N 1
ATOM 2771 C CA . GLN B 1 34 ? -8.148 -7.637 -0.522 1 91.88 34 GLN B CA 1
ATOM 2772 C C . GLN B 1 34 ? -7.164 -6.66 0.123 1 91.88 34 GLN B C 1
ATOM 2774 O O . GLN B 1 34 ? -6.625 -6.934 1.199 1 91.88 34 GLN B O 1
ATOM 2779 N N . LEU B 1 35 ? -7.043 -5.555 -0.523 1 92.44 35 LEU B N 1
ATOM 2780 C CA . LEU B 1 35 ? -6.16 -4.512 -0.022 1 92.44 35 LEU B CA 1
ATOM 2781 C C . LEU B 1 35 ? -6.68 -3.941 1.294 1 92.44 35 LEU B C 1
ATOM 2783 O O . LEU B 1 35 ? -5.914 -3.773 2.248 1 92.44 35 LEU B O 1
ATOM 2787 N N . VAL B 1 36 ? -7.949 -3.668 1.314 1 92.75 36 VAL B N 1
ATOM 2788 C CA . VAL B 1 36 ? -8.586 -3.074 2.482 1 92.75 36 VAL B CA 1
ATOM 2789 C C . VAL B 1 36 ? -8.469 -4.02 3.676 1 92.75 36 VAL B C 1
ATOM 2791 O O . VAL B 1 36 ? -8.102 -3.596 4.773 1 92.75 36 VAL B O 1
ATOM 2794 N N . ASN B 1 37 ? -8.75 -5.277 3.426 1 90.56 37 ASN B N 1
ATOM 2795 C CA . ASN B 1 37 ? -8.719 -6.254 4.512 1 90.56 37 ASN B CA 1
ATOM 2796 C C . ASN B 1 37 ? -7.332 -6.332 5.148 1 90.56 37 ASN B C 1
ATOM 2798 O O . ASN B 1 37 ? -7.207 -6.332 6.375 1 90.56 37 ASN B O 1
ATOM 2802 N N . LYS B 1 38 ? -6.398 -6.281 4.375 1 89.38 38 LYS B N 1
ATOM 2803 C CA . LYS B 1 38 ? -5.027 -6.359 4.871 1 89.38 38 LYS B CA 1
ATOM 2804 C C . LYS B 1 38 ? -4.648 -5.094 5.633 1 89.38 38 LYS B C 1
ATOM 2806 O O . LYS B 1 38 ? -4.027 -5.164 6.695 1 89.38 38 LYS B O 1
ATOM 2811 N N . SER B 1 39 ? -5 -3.961 5.141 1 91.12 39 SER B N 1
ATOM 2812 C CA . SER B 1 39 ? -4.652 -2.68 5.746 1 91.12 39 SER B CA 1
ATOM 2813 C C . SER B 1 39 ? -5.375 -2.482 7.074 1 91.12 39 SER B C 1
ATOM 2815 O O . SER B 1 39 ? -4.805 -1.935 8.023 1 91.12 39 SER B O 1
ATOM 2817 N N . VAL B 1 40 ? -6.594 -2.918 7.066 1 92.75 40 VAL B N 1
ATOM 2818 C CA . VAL B 1 40 ? -7.379 -2.801 8.289 1 92.75 40 VAL B CA 1
ATOM 2819 C C . VAL B 1 40 ? -6.801 -3.719 9.367 1 92.75 40 VAL B C 1
ATOM 2821 O O . VAL B 1 40 ? -6.742 -3.35 10.539 1 92.75 40 VAL B O 1
ATOM 2824 N N . GLN B 1 41 ? -6.305 -4.844 8.93 1 89 41 GLN B N 1
ATOM 2825 C CA . GLN B 1 41 ? -5.691 -5.773 9.867 1 89 41 GLN B CA 1
ATOM 2826 C C . GLN B 1 41 ? -4.398 -5.199 10.445 1 89 41 GLN B C 1
ATOM 2828 O O . GLN B 1 41 ? -4.125 -5.352 11.633 1 89 41 GLN B O 1
ATOM 2833 N N . ASN B 1 42 ? -3.619 -4.516 9.648 1 89.88 42 ASN B N 1
ATOM 2834 C CA . ASN B 1 42 ? -2.33 -3.971 10.062 1 89.88 42 ASN B CA 1
ATOM 2835 C C . ASN B 1 42 ? -2.494 -2.664 10.828 1 89.88 42 ASN B C 1
ATOM 2837 O O . ASN B 1 42 ? -1.653 -2.318 11.664 1 89.88 42 ASN B O 1
ATOM 2841 N N . GLY B 1 43 ? -3.551 -1.937 10.508 1 93.69 43 GLY B N 1
ATOM 2842 C CA . GLY B 1 43 ? -3.734 -0.607 11.062 1 93.69 43 GLY B CA 1
ATOM 2843 C C . GLY B 1 43 ? -3.094 0.486 10.234 1 93.69 43 GLY B C 1
ATOM 2844 O O . GLY B 1 43 ? -2.348 0.202 9.297 1 93.69 43 GLY B O 1
ATOM 2845 N N . PHE B 1 44 ? -3.434 1.711 10.555 1 95.88 44 PHE B N 1
ATOM 2846 C CA . PHE B 1 44 ? -2.924 2.875 9.844 1 95.88 44 PHE B CA 1
ATOM 2847 C C . PHE B 1 44 ? -2.055 3.732 10.758 1 95.88 44 PHE B C 1
ATOM 2849 O O . PHE B 1 44 ? -2.117 3.604 11.984 1 95.88 44 PHE B O 1
ATOM 2856 N N . ILE B 1 45 ? -1.216 4.496 10.172 1 96.62 45 ILE B N 1
ATOM 2857 C CA . ILE B 1 45 ? -0.319 5.375 10.914 1 96.62 45 ILE B CA 1
ATOM 2858 C C . ILE B 1 45 ? -0.408 6.793 10.352 1 96.62 45 ILE B C 1
ATOM 2860 O O . ILE B 1 45 ? -0.53 6.98 9.141 1 96.62 45 ILE B O 1
ATOM 2864 N N . PHE B 1 46 ? -0.341 7.742 11.211 1 98.06 46 PHE B N 1
ATOM 2865 C CA . PHE B 1 46 ? -0.334 9.141 10.797 1 98.06 46 PHE B CA 1
ATOM 2866 C C . PHE B 1 46 ? 0.366 10.008 11.836 1 98.06 46 PHE B C 1
ATOM 2868 O O . PHE B 1 46 ? 0.056 9.938 13.031 1 98.06 46 PHE B O 1
ATOM 2875 N N . ASN B 1 47 ? 1.339 10.75 11.43 1 98.56 47 ASN B N 1
ATOM 2876 C CA . ASN B 1 47 ? 2.131 11.602 12.312 1 98.56 47 ASN B CA 1
ATOM 2877 C C . ASN B 1 47 ? 1.952 13.078 11.969 1 98.56 47 ASN B C 1
ATOM 2879 O O . ASN B 1 47 ? 2.199 13.492 10.828 1 98.56 47 ASN B O 1
ATOM 2883 N N . ILE B 1 48 ? 1.562 13.883 12.984 1 98.5 48 ILE B N 1
ATOM 2884 C CA . ILE B 1 48 ? 1.256 15.297 12.789 1 98.5 48 ILE B CA 1
ATOM 2885 C C . ILE B 1 48 ? 2.232 16.156 13.586 1 98.5 48 ILE B C 1
ATOM 2887 O O . ILE B 1 48 ? 2.463 15.898 14.773 1 98.5 48 ILE B O 1
ATOM 2891 N N . LEU B 1 49 ? 2.811 17.125 12.945 1 98.38 49 LEU B N 1
ATOM 2892 C CA . LEU B 1 49 ? 3.645 18.125 13.602 1 98.38 49 LEU B CA 1
ATOM 2893 C C . LEU B 1 49 ? 2.9 19.453 13.727 1 98.38 49 LEU B C 1
ATOM 2895 O O . LEU B 1 49 ? 2.371 19.969 12.742 1 98.38 49 LEU B O 1
ATOM 2899 N N . CYS B 1 50 ? 2.818 19.953 14.93 1 97.25 50 CYS B N 1
ATOM 2900 C CA . CYS B 1 50 ? 2.195 21.25 15.18 1 97.25 50 CYS B CA 1
ATOM 2901 C C . CYS B 1 50 ? 3.244 22.312 15.508 1 97.25 50 CYS B C 1
ATOM 2903 O O . CYS B 1 50 ? 3.994 22.156 16.469 1 97.25 50 CYS B O 1
ATOM 2905 N N . ILE B 1 51 ? 3.268 23.312 14.703 1 96.12 51 ILE B N 1
ATOM 2906 C CA . ILE B 1 51 ? 4.188 24.422 14.938 1 96.12 51 ILE B CA 1
ATOM 2907 C C . ILE B 1 51 ? 3.4 25.703 15.211 1 96.12 51 ILE B C 1
ATOM 2909 O O . ILE B 1 51 ? 2.471 26.031 14.469 1 96.12 51 ILE B O 1
ATOM 2913 N N . GLY B 1 52 ? 3.793 26.422 16.266 1 92.69 52 GLY B N 1
ATOM 2914 C CA . GLY B 1 52 ? 3.174 27.688 16.609 1 92.69 52 GLY B CA 1
ATOM 2915 C C . GLY B 1 52 ? 3.568 28.188 18 1 92.69 52 GLY B C 1
ATOM 2916 O O . GLY B 1 52 ? 4.168 27.438 18.781 1 92.69 52 GLY B O 1
ATOM 2917 N N . GLU B 1 53 ? 3.176 29.328 18.234 1 87.56 53 GLU B N 1
ATOM 2918 C CA . GLU B 1 53 ? 3.512 29.953 19.516 1 87.56 53 GLU B CA 1
ATOM 2919 C C . GLU B 1 53 ? 2.799 29.25 20.672 1 87.56 53 GLU B C 1
ATOM 2921 O O . GLU B 1 53 ? 1.753 28.625 20.484 1 87.56 53 GLU B O 1
ATOM 2926 N N . THR B 1 54 ? 3.439 29.422 21.797 1 85.44 54 THR B N 1
ATOM 2927 C CA . THR B 1 54 ? 2.83 28.859 22.984 1 85.44 54 THR B CA 1
ATOM 2928 C C . THR B 1 54 ? 1.488 29.516 23.281 1 85.44 54 THR B C 1
ATOM 2930 O O . THR B 1 54 ? 1.363 30.734 23.203 1 85.44 54 THR B O 1
ATOM 2933 N N . GLY B 1 55 ? 0.499 28.688 23.5 1 86.38 55 GLY B N 1
ATOM 2934 C CA . GLY B 1 55 ? -0.806 29.203 23.891 1 86.38 55 GLY B CA 1
ATOM 2935 C C . GLY B 1 55 ? -1.676 29.578 22.719 1 86.38 55 GLY B C 1
ATOM 2936 O O . GLY B 1 55 ? -2.783 30.094 22.891 1 86.38 55 GLY B O 1
ATOM 2937 N N . ILE B 1 56 ? -1.216 29.266 21.562 1 90 56 ILE B N 1
ATOM 2938 C CA . ILE B 1 56 ? -1.938 29.719 20.375 1 90 56 ILE B CA 1
ATOM 2939 C C . ILE B 1 56 ? -3.123 28.781 20.109 1 90 56 ILE B C 1
ATOM 2941 O O . ILE B 1 56 ? -4.02 29.125 19.328 1 90 56 ILE B O 1
ATOM 2945 N N . GLY B 1 57 ? -3.17 27.531 20.766 1 91.88 57 GLY B N 1
ATOM 2946 C CA . GLY B 1 57 ? -4.316 26.656 20.625 1 91.88 57 GLY B CA 1
ATOM 2947 C C . GLY B 1 57 ? -3.973 25.344 19.938 1 91.88 57 GLY B C 1
ATOM 2948 O O . GLY B 1 57 ? -4.855 24.656 19.422 1 91.88 57 GLY B O 1
ATOM 2949 N N . LYS B 1 58 ? -2.764 24.922 19.875 1 94 58 LYS B N 1
ATOM 2950 C CA . LYS B 1 58 ? -2.324 23.703 19.203 1 94 58 LYS B CA 1
ATOM 2951 C C . LYS B 1 58 ? -3.004 22.484 19.797 1 94 58 LYS B C 1
ATOM 2953 O O . LYS B 1 58 ? -3.668 21.719 19.094 1 94 58 LYS B O 1
ATOM 2958 N N . SER B 1 59 ? -2.854 22.375 21.141 1 92.94 59 SER B N 1
ATOM 2959 C CA . SER B 1 59 ? -3.412 21.203 21.812 1 92.94 59 SER B CA 1
ATOM 2960 C C . SER B 1 59 ? -4.934 21.188 21.719 1 92.94 59 SER B C 1
ATOM 2962 O O . SER B 1 59 ? -5.543 20.141 21.516 1 92.94 59 SER B O 1
ATOM 2964 N N . THR B 1 60 ? -5.52 22.344 21.844 1 92.81 60 THR B N 1
ATOM 2965 C CA . THR B 1 60 ? -6.969 22.453 21.781 1 92.81 60 THR B CA 1
ATOM 2966 C C . THR B 1 60 ? -7.484 22.031 20.422 1 92.81 60 THR B C 1
ATOM 2968 O O . THR B 1 60 ? -8.5 21.328 20.312 1 92.81 60 THR B O 1
ATOM 2971 N N . LEU B 1 61 ? -6.812 22.469 19.422 1 94.69 61 LEU B N 1
ATOM 2972 C CA . LEU B 1 61 ? -7.234 22.109 18.078 1 94.69 61 LEU B CA 1
ATOM 2973 C C . LEU B 1 61 ? -7.117 20.594 17.859 1 94.69 61 LEU B C 1
ATOM 2975 O O . LEU B 1 61 ? -8 19.984 17.266 1 94.69 61 LEU B O 1
ATOM 2979 N N . MET B 1 62 ? -6.047 19.953 18.312 1 94.75 62 MET B N 1
ATOM 2980 C CA . MET B 1 62 ? -5.875 18.5 18.172 1 94.75 62 MET B CA 1
ATOM 2981 C C . MET B 1 62 ? -6.992 17.75 18.875 1 94.75 62 MET B C 1
ATOM 2983 O O . MET B 1 62 ? -7.547 16.797 18.328 1 94.75 62 MET B O 1
ATOM 2987 N N . ASP B 1 63 ? -7.348 18.266 20.094 1 93.62 63 ASP B N 1
ATOM 2988 C CA . ASP B 1 63 ? -8.453 17.656 20.828 1 93.62 63 ASP B CA 1
ATOM 2989 C C . ASP B 1 63 ? -9.75 17.719 20.016 1 93.62 63 ASP B C 1
ATOM 2991 O O . ASP B 1 63 ? -10.5 16.734 19.969 1 93.62 63 ASP B O 1
ATOM 2995 N N . SER B 1 64 ? -9.914 18.844 19.438 1 93.12 64 SER B N 1
ATOM 2996 C CA . SER B 1 64 ? -11.125 19.047 18.656 1 93.12 64 SER B CA 1
ATOM 2997 C C . SER B 1 64 ? -11.117 18.203 17.391 1 93.12 64 SER B C 1
ATOM 2999 O O . SER B 1 64 ? -12.117 17.578 17.047 1 93.12 64 SER B O 1
ATOM 3001 N N . LEU B 1 65 ? -10.039 18.125 16.703 1 94.75 65 LEU B N 1
ATOM 3002 C CA . LEU B 1 65 ? -9.914 17.438 15.43 1 94.75 65 LEU B CA 1
ATOM 3003 C C . LEU B 1 65 ? -10.188 15.938 15.594 1 94.75 65 LEU B C 1
ATOM 3005 O O . LEU B 1 65 ? -10.82 15.32 14.742 1 94.75 65 LEU B O 1
ATOM 3009 N N . PHE B 1 66 ? -9.75 15.406 16.719 1 94.69 66 PHE B N 1
ATOM 3010 C CA . PHE B 1 66 ? -9.844 13.969 16.891 1 94.69 66 PHE B CA 1
ATOM 3011 C C . PHE B 1 66 ? -10.906 13.617 17.938 1 94.69 66 PHE B C 1
ATOM 3013 O O . PHE B 1 66 ? -11.055 12.461 18.328 1 94.69 66 PHE B O 1
ATOM 3020 N N . ASN B 1 67 ? -11.594 14.664 18.344 1 90.81 67 ASN B N 1
ATOM 3021 C CA . ASN B 1 67 ? -12.703 14.477 19.266 1 90.81 67 ASN B CA 1
ATOM 3022 C C . ASN B 1 67 ? -12.289 13.625 20.469 1 90.81 67 ASN B C 1
ATOM 3024 O O . ASN B 1 67 ? -12.969 12.664 20.812 1 90.81 67 ASN B O 1
ATOM 3028 N N . THR B 1 68 ? -11.172 13.922 21.016 1 90.44 68 THR B N 1
ATOM 3029 C CA . THR B 1 68 ? -10.641 13.266 22.203 1 90.44 68 THR B CA 1
ATOM 3030 C C . THR B 1 68 ? -9.773 14.227 23 1 90.44 68 THR B C 1
ATOM 3032 O O . THR B 1 68 ? -9.531 15.359 22.578 1 90.44 68 THR B O 1
ATOM 3035 N N . SER B 1 69 ? -9.469 13.859 24.219 1 89.38 69 SER B N 1
ATOM 3036 C CA . SER B 1 69 ? -8.539 14.617 25.047 1 89.38 69 SER B CA 1
ATOM 3037 C C . SER B 1 69 ? -7.176 13.945 25.109 1 89.38 69 SER B C 1
ATOM 3039 O O . SER B 1 69 ? -7.039 12.867 25.703 1 89.38 69 SER B O 1
ATOM 3041 N N . PHE B 1 70 ? -6.285 14.586 24.578 1 90 70 PHE B N 1
ATOM 3042 C CA . PHE B 1 70 ? -4.934 14.031 24.594 1 90 70 PHE B CA 1
ATOM 3043 C C . PHE B 1 70 ? -4.215 14.406 25.891 1 90 70 PHE B C 1
ATOM 3045 O O . PHE B 1 70 ? -3.121 13.898 26.156 1 90 70 PHE B O 1
ATOM 3052 N N . GLU B 1 71 ? -4.797 15.195 26.688 1 82.12 71 GLU B N 1
ATOM 3053 C CA . GLU B 1 71 ? -4.289 15.602 28 1 82.12 71 GLU B CA 1
ATOM 3054 C C . GLU B 1 71 ? -2.898 16.219 27.875 1 82.12 71 GLU B C 1
ATOM 3056 O O . GLU B 1 71 ? -1.979 15.844 28.609 1 82.12 71 GLU B O 1
ATOM 3061 N N . SER B 1 72 ? -2.83 17.125 26.984 1 78.69 72 SER B N 1
ATOM 3062 C CA . SER B 1 72 ? -1.566 17.828 26.812 1 78.69 72 SER B CA 1
ATOM 3063 C C . SER B 1 72 ? -1.312 18.797 27.969 1 78.69 72 SER B C 1
ATOM 3065 O O . SER B 1 72 ? -2.246 19.391 28.5 1 78.69 72 SER B O 1
ATOM 3067 N N . GLN B 1 73 ? -0.108 18.75 28.438 1 75.5 73 GLN B N 1
ATOM 3068 C CA . GLN B 1 73 ? 0.25 19.641 29.531 1 75.5 73 GLN B CA 1
ATOM 3069 C C . GLN B 1 73 ? 0.757 20.984 28.984 1 75.5 73 GLN B C 1
ATOM 3071 O O . GLN B 1 73 ? 1.479 21.031 27.984 1 75.5 73 GLN B O 1
ATOM 3076 N N . PRO B 1 74 ? 0.266 22.016 29.719 1 70.25 74 PRO B N 1
ATOM 3077 C CA . PRO B 1 74 ? 0.761 23.328 29.297 1 70.25 74 PRO B CA 1
ATOM 3078 C C . PRO B 1 74 ? 2.279 23.453 29.406 1 70.25 74 PRO B C 1
ATOM 3080 O O . PRO B 1 74 ? 2.881 22.875 30.312 1 70.25 74 PRO B O 1
ATOM 3083 N N . SER B 1 75 ? 2.82 24.031 28.422 1 68.38 75 SER B N 1
ATOM 3084 C CA . SER B 1 75 ? 4.273 24.203 28.406 1 68.38 75 SER B CA 1
ATOM 3085 C C . SER B 1 75 ? 4.691 25.531 29.016 1 68.38 75 SER B C 1
ATOM 3087 O O . SER B 1 75 ? 3.941 26.516 28.938 1 68.38 75 SER B O 1
ATOM 3089 N N . PRO B 1 76 ? 5.863 25.5 29.625 1 68.75 76 PRO B N 1
ATOM 3090 C CA . PRO B 1 76 ? 6.367 26.766 30.141 1 68.75 76 PRO B CA 1
ATOM 3091 C C . PRO B 1 76 ? 6.746 27.75 29.016 1 68.75 76 PRO B C 1
ATOM 3093 O O . PRO B 1 76 ? 7.047 27.312 27.906 1 68.75 76 PRO B O 1
ATOM 3096 N N . HIS B 1 77 ? 6.645 29.062 29.219 1 66.56 77 HIS B N 1
ATOM 3097 C CA . HIS B 1 77 ? 6.898 30.109 28.234 1 66.56 77 HIS B CA 1
ATOM 3098 C C . HIS B 1 77 ? 8.359 30.531 28.25 1 66.56 77 HIS B C 1
ATOM 3100 O O . HIS B 1 77 ? 8.75 31.438 27.516 1 66.56 77 HIS B O 1
ATOM 3106 N N . ASN B 1 78 ? 9.133 29.875 28.922 1 66.5 78 ASN B N 1
ATOM 3107 C CA . ASN B 1 78 ? 10.484 30.391 29.078 1 66.5 78 ASN B CA 1
ATOM 3108 C C . ASN B 1 78 ? 11.539 29.375 28.656 1 66.5 78 ASN B C 1
ATOM 3110 O O . ASN B 1 78 ? 12.586 29.266 29.297 1 66.5 78 ASN B O 1
ATOM 3114 N N . LEU B 1 79 ? 11.219 28.844 27.547 1 68.31 79 LEU B N 1
ATOM 3115 C CA . LEU B 1 79 ? 12.234 27.859 27.156 1 68.31 79 LEU B CA 1
ATOM 3116 C C . LEU B 1 79 ? 13.273 28.516 26.25 1 68.31 79 LEU B C 1
ATOM 3118 O O . LEU B 1 79 ? 12.93 29.281 25.344 1 68.31 79 LEU B O 1
ATOM 3122 N N . PRO B 1 80 ? 14.516 28.281 26.562 1 69.06 80 PRO B N 1
ATOM 3123 C CA . PRO B 1 80 ? 15.594 28.875 25.75 1 69.06 80 PRO B CA 1
ATOM 3124 C C . PRO B 1 80 ? 15.617 28.344 24.328 1 69.06 80 PRO B C 1
ATOM 3126 O O . PRO B 1 80 ? 16.062 29.031 23.406 1 69.06 80 PRO B O 1
ATOM 3129 N N . THR B 1 81 ? 15.18 27.125 24.203 1 78 81 THR B N 1
ATOM 3130 C CA . THR B 1 81 ? 15.18 26.516 22.875 1 78 81 THR B CA 1
ATOM 3131 C C . THR B 1 81 ? 13.852 25.812 22.594 1 78 81 THR B C 1
ATOM 3133 O O . THR B 1 81 ? 13.156 25.406 23.531 1 78 81 THR B O 1
ATOM 3136 N N . VAL B 1 82 ? 13.539 25.844 21.344 1 85.06 82 VAL B N 1
ATOM 3137 C CA . VAL B 1 82 ? 12.328 25.125 20.938 1 85.06 82 VAL B CA 1
ATOM 3138 C C . VAL B 1 82 ? 12.508 23.625 21.188 1 85.06 82 VAL B C 1
ATOM 3140 O O . VAL B 1 82 ? 13.547 23.062 20.844 1 85.06 82 VAL B O 1
ATOM 3143 N N . LYS B 1 83 ? 11.617 23.078 21.844 1 86.88 83 LYS B N 1
ATOM 3144 C CA . LYS B 1 83 ? 11.617 21.641 22.078 1 86.88 83 LYS B CA 1
ATOM 3145 C C . LYS B 1 83 ? 10.414 20.969 21.422 1 86.88 83 LYS B C 1
ATOM 3147 O O . LYS B 1 83 ? 9.328 21.547 21.375 1 86.88 83 LYS B O 1
ATOM 3152 N N . LEU B 1 84 ? 10.742 19.812 20.859 1 91.69 84 LEU B N 1
ATOM 3153 C CA . LEU B 1 84 ? 9.664 19.031 20.266 1 91.69 84 LEU B CA 1
ATOM 3154 C C . LEU B 1 84 ? 9.281 17.859 21.156 1 91.69 84 LEU B C 1
ATOM 3156 O O . LEU B 1 84 ? 10.156 17.156 21.672 1 91.69 84 LEU B O 1
ATOM 3160 N N . LYS B 1 85 ? 8.008 17.797 21.422 1 91.81 85 LYS B N 1
ATOM 3161 C CA . LYS B 1 85 ? 7.465 16.688 22.219 1 91.81 85 LYS B CA 1
ATOM 3162 C C . LYS B 1 85 ? 6.551 15.805 21.375 1 91.81 85 LYS B C 1
ATOM 3164 O O . LYS B 1 85 ? 5.57 16.281 20.797 1 91.81 85 LYS B O 1
ATOM 3169 N N . ALA B 1 86 ? 6.91 14.539 21.328 1 94 86 ALA B N 1
ATOM 3170 C CA . ALA B 1 86 ? 6.137 13.586 20.531 1 94 86 ALA B CA 1
ATOM 3171 C C . ALA B 1 86 ? 5.375 12.617 21.438 1 94 86 ALA B C 1
ATOM 3173 O O . ALA B 1 86 ? 5.93 12.094 22.406 1 94 86 ALA B O 1
ATOM 3174 N N . HIS B 1 87 ? 4.125 12.453 21.219 1 94.94 87 HIS B N 1
ATOM 3175 C CA . HIS B 1 87 ? 3.285 11.461 21.891 1 94.94 87 HIS B CA 1
ATOM 3176 C C . HIS B 1 87 ? 2.52 10.625 20.875 1 94.94 87 HIS B C 1
ATOM 3178 O O . HIS B 1 87 ? 1.977 11.156 19.906 1 94.94 87 HIS B O 1
ATOM 3184 N N . THR B 1 88 ? 2.551 9.312 21.078 1 95.56 88 THR B N 1
ATOM 3185 C CA . THR B 1 88 ? 1.852 8.398 20.172 1 95.56 88 THR B CA 1
ATOM 3186 C C . THR B 1 88 ? 0.616 7.812 20.859 1 95.56 88 THR B C 1
ATOM 3188 O O . THR B 1 88 ? 0.663 7.445 22.031 1 95.56 88 THR B O 1
ATOM 3191 N N . TYR B 1 89 ? -0.436 7.77 20.094 1 95.75 89 TYR B N 1
ATOM 3192 C CA . TYR B 1 89 ? -1.723 7.277 20.578 1 95.75 89 TYR B CA 1
ATOM 3193 C C . TYR B 1 89 ? -2.277 6.203 19.656 1 95.75 89 TYR B C 1
ATOM 3195 O O . TYR B 1 89 ? -2.033 6.23 18.438 1 95.75 89 TYR B O 1
ATOM 3203 N N . GLU B 1 90 ? -3 5.246 20.188 1 95.69 90 GLU B N 1
ATOM 3204 C CA . GLU B 1 90 ? -3.787 4.293 19.422 1 95.69 90 GLU B CA 1
ATOM 3205 C C . GLU B 1 90 ? -5.273 4.641 19.453 1 95.69 90 GLU B C 1
ATOM 3207 O O . GLU B 1 90 ? -5.879 4.668 20.531 1 95.69 90 GLU B O 1
ATOM 3212 N N . LEU B 1 91 ? -5.785 4.961 18.359 1 96.19 91 LEU B N 1
ATOM 3213 C CA . LEU B 1 91 ? -7.195 5.305 18.219 1 96.19 91 LEU B CA 1
ATOM 3214 C C . LEU B 1 91 ? -7.934 4.246 17.406 1 96.19 91 LEU B C 1
ATOM 3216 O O . LEU B 1 91 ? -7.316 3.486 16.656 1 96.19 91 LEU B O 1
ATOM 3220 N N . GLN B 1 92 ? -9.25 4.203 17.641 1 95.56 92 GLN B N 1
ATOM 3221 C CA . GLN B 1 92 ? -10.078 3.262 16.875 1 95.56 92 GLN B CA 1
ATOM 3222 C C . GLN B 1 92 ? -11.406 3.895 16.484 1 95.56 92 GLN B C 1
ATOM 3224 O O . GLN B 1 92 ? -12.039 4.586 17.281 1 95.56 92 GLN B O 1
ATOM 3229 N N . GLU B 1 93 ? -11.75 3.84 15.32 1 95.88 93 GLU B N 1
ATOM 3230 C CA . GLU B 1 93 ? -13.039 4.25 14.773 1 95.88 93 GLU B CA 1
ATOM 3231 C C . GLU B 1 93 ? -13.625 3.162 13.875 1 95.88 93 GLU B C 1
ATOM 3233 O O . GLU B 1 93 ? -13.07 2.85 12.828 1 95.88 93 GLU B O 1
ATOM 3238 N N . SER B 1 94 ? -14.703 2.566 14.266 1 93.69 94 SER B N 1
ATOM 3239 C CA . SER B 1 94 ? -15.25 1.384 13.602 1 93.69 94 SER B CA 1
ATOM 3240 C C . SER B 1 94 ? -14.227 0.251 13.57 1 93.69 94 SER B C 1
ATOM 3242 O O . SER B 1 94 ? -13.75 -0.188 14.617 1 93.69 94 SER B O 1
ATOM 3244 N N . ASN B 1 95 ? -13.883 -0.225 12.398 1 91.44 95 ASN B N 1
ATOM 3245 C CA . ASN B 1 95 ? -12.922 -1.323 12.305 1 91.44 95 ASN B CA 1
ATOM 3246 C C . ASN B 1 95 ? -11.531 -0.822 11.938 1 91.44 95 ASN B C 1
ATOM 3248 O O . ASN B 1 95 ? -10.641 -1.617 11.617 1 91.44 95 ASN B O 1
ATOM 3252 N N . VAL B 1 96 ? -11.391 0.467 12.047 1 95.62 96 VAL B N 1
ATOM 3253 C CA . VAL B 1 96 ? -10.125 1.05 11.617 1 95.62 96 VAL B CA 1
ATOM 3254 C C . VAL B 1 96 ? -9.32 1.489 12.844 1 95.62 96 VAL B C 1
ATOM 3256 O O . VAL B 1 96 ? -9.812 2.25 13.68 1 95.62 96 VAL B O 1
ATOM 3259 N N . ARG B 1 97 ? -8.141 0.966 12.961 1 96 97 ARG B N 1
ATOM 3260 C CA . ARG B 1 97 ? -7.199 1.372 14 1 96 97 ARG B CA 1
ATOM 3261 C C . ARG B 1 97 ? -6.18 2.363 13.453 1 96 97 ARG B C 1
ATOM 3263 O O . ARG B 1 97 ? -5.676 2.195 12.336 1 96 97 ARG B O 1
ATOM 3270 N N . LEU B 1 98 ? -5.906 3.42 14.219 1 96.56 98 LEU B N 1
ATOM 3271 C CA . LEU B 1 98 ? -4.973 4.461 13.805 1 96.56 98 LEU B CA 1
ATOM 3272 C C . LEU B 1 98 ? -3.939 4.73 14.891 1 96.56 98 LEU B C 1
ATOM 3274 O O . LEU B 1 98 ? -4.297 5.039 16.031 1 96.56 98 LEU B O 1
ATOM 3278 N N . LYS B 1 99 ? -2.715 4.465 14.57 1 96.62 99 LYS B N 1
ATOM 3279 C CA . LYS B 1 99 ? -1.613 4.938 15.406 1 96.62 99 LYS B CA 1
ATOM 3280 C C . LYS B 1 99 ? -1.253 6.383 15.07 1 96.62 99 LYS B C 1
ATOM 3282 O O . LYS B 1 99 ? -0.675 6.656 14.016 1 96.62 99 LYS B O 1
ATOM 3287 N N . LEU B 1 100 ? -1.597 7.27 15.977 1 97.25 100 LEU B N 1
ATOM 3288 C CA . LEU B 1 100 ? -1.436 8.703 15.758 1 97.25 100 LEU B CA 1
ATOM 3289 C C . LEU B 1 100 ? -0.304 9.258 16.609 1 97.25 100 LEU B C 1
ATOM 3291 O O . LEU B 1 100 ? -0.284 9.055 17.828 1 97.25 100 LEU B O 1
ATOM 3295 N N . THR B 1 101 ? 0.659 9.875 15.945 1 97.56 101 THR B N 1
ATOM 3296 C CA . THR B 1 101 ? 1.692 10.594 16.688 1 97.56 101 THR B CA 1
ATOM 3297 C C . THR B 1 101 ? 1.521 12.102 16.531 1 97.56 101 THR B C 1
ATOM 3299 O O . THR B 1 101 ? 1.38 12.602 15.406 1 97.56 101 THR B O 1
ATOM 3302 N N . ILE B 1 102 ? 1.451 12.773 17.641 1 96.75 102 ILE B N 1
ATOM 3303 C CA . ILE B 1 102 ? 1.38 14.234 17.656 1 96.75 102 ILE B CA 1
ATOM 3304 C C . ILE B 1 102 ? 2.691 14.805 18.188 1 96.75 102 ILE B C 1
ATOM 3306 O O . ILE B 1 102 ? 3.119 14.477 19.297 1 96.75 102 ILE B O 1
ATOM 3310 N N . VAL B 1 103 ? 3.316 15.586 17.359 1 96.56 103 VAL B N 1
ATOM 3311 C CA . VAL B 1 103 ? 4.551 16.266 17.734 1 96.56 103 VAL B CA 1
ATOM 3312 C C . VAL B 1 103 ? 4.273 17.766 17.938 1 96.56 103 VAL B C 1
ATOM 3314 O O . VAL B 1 103 ? 3.906 18.453 16.984 1 96.56 103 VAL B O 1
ATOM 3317 N N . ASP B 1 104 ? 4.547 18.203 19.125 1 94.06 104 ASP B N 1
ATOM 3318 C CA . ASP B 1 104 ? 4.297 19.594 19.453 1 94.06 104 ASP B CA 1
ATOM 3319 C C . ASP B 1 104 ? 5.609 20.359 19.625 1 94.06 104 ASP B C 1
ATOM 3321 O O . ASP B 1 104 ? 6.574 19.844 20.172 1 94.06 104 ASP B O 1
ATOM 3325 N N . THR B 1 105 ? 5.535 21.531 19.141 1 91.56 105 THR B N 1
ATOM 3326 C CA . THR B 1 105 ? 6.625 22.453 19.438 1 91.56 105 THR B CA 1
ATOM 3327 C C . THR B 1 105 ? 6.316 23.25 20.703 1 91.56 105 THR B C 1
ATOM 3329 O O . THR B 1 105 ? 5.211 23.766 20.859 1 91.56 105 THR B O 1
ATOM 3332 N N . VAL B 1 106 ? 7.25 23.266 21.516 1 85.25 106 VAL B N 1
ATOM 3333 C CA . VAL B 1 106 ? 7.125 24.031 22.75 1 85.25 106 VAL B CA 1
ATOM 3334 C C . VAL B 1 106 ? 8.117 25.188 22.75 1 85.25 106 VAL B C 1
ATOM 3336 O O . VAL B 1 106 ? 9.297 25 22.438 1 85.25 106 VAL B O 1
ATOM 3339 N N . GLY B 1 107 ? 7.574 26.375 22.953 1 77.38 107 GLY B N 1
ATOM 3340 C CA . GLY B 1 107 ? 8.414 27.562 23.031 1 77.38 107 GLY B CA 1
ATOM 3341 C C . GLY B 1 107 ? 8.703 28.188 21.672 1 77.38 107 GLY B C 1
ATOM 3342 O O . GLY B 1 107 ? 9.664 28.938 21.531 1 77.38 107 GLY B O 1
ATOM 3343 N N . TYR B 1 108 ? 7.941 27.828 20.781 1 78.31 108 TYR B N 1
ATOM 3344 C CA . TYR B 1 108 ? 8.156 28.406 19.453 1 78.31 108 TYR B CA 1
ATOM 3345 C C . TYR B 1 108 ? 7.82 29.891 19.438 1 78.31 108 TYR B C 1
ATOM 3347 O O . TYR B 1 108 ? 6.723 30.297 19.828 1 78.31 108 TYR B O 1
ATOM 3355 N N . GLY B 1 109 ? 8.773 30.656 19.078 1 71.56 109 GLY B N 1
ATOM 3356 C CA . GLY B 1 109 ? 8.586 32.094 19 1 71.56 109 GLY B CA 1
ATOM 3357 C C . GLY B 1 109 ? 8.867 32.812 20.312 1 71.56 109 GLY B C 1
ATOM 3358 O O . GLY B 1 109 ? 8.812 34.031 20.375 1 71.56 109 GLY B O 1
ATOM 3359 N N . ASP B 1 110 ? 9.141 32 21.312 1 67.19 110 ASP B N 1
ATOM 3360 C CA . ASP B 1 110 ? 9.367 32.594 22.625 1 67.19 110 ASP B CA 1
ATOM 3361 C C . ASP B 1 110 ? 10.836 32.938 22.828 1 67.19 110 ASP B C 1
ATOM 3363 O O . ASP B 1 110 ? 11.195 33.625 23.797 1 67.19 110 ASP B O 1
ATOM 3367 N N . GLN B 1 111 ? 11.625 32.531 21.875 1 65 111 GLN B N 1
ATOM 3368 C CA . GLN B 1 111 ? 13.055 32.719 22.047 1 65 111 GLN B CA 1
ATOM 3369 C C . GLN B 1 111 ? 13.469 34.188 21.766 1 65 111 GLN B C 1
ATOM 3371 O O . GLN B 1 111 ? 12.773 34.875 21.047 1 65 111 GLN B O 1
ATOM 3376 N N . ILE B 1 112 ? 14.547 34.406 22.484 1 59.88 112 ILE B N 1
ATOM 3377 C CA . ILE B 1 112 ? 15.156 35.688 22.219 1 59.88 112 ILE B CA 1
ATOM 3378 C C . ILE B 1 112 ? 15.625 35.75 20.766 1 59.88 112 ILE B C 1
ATOM 3380 O O . ILE B 1 112 ? 15.312 36.719 20.047 1 59.88 112 ILE B O 1
ATOM 3384 N N . ASN B 1 113 ? 16.422 34.75 20.469 1 63.38 113 ASN B N 1
ATOM 3385 C CA . ASN B 1 113 ? 16.828 34.625 19.078 1 63.38 113 ASN B CA 1
ATOM 3386 C C . ASN B 1 113 ? 15.891 33.688 18.297 1 63.38 113 ASN B C 1
ATOM 3388 O O . ASN B 1 113 ? 16.078 32.469 18.297 1 63.38 113 ASN B O 1
ATOM 3392 N N . LYS B 1 114 ? 14.977 34.281 17.688 1 67.31 114 LYS B N 1
ATOM 3393 C CA . LYS B 1 114 ? 13.875 33.562 17.047 1 67.31 114 LYS B CA 1
ATOM 3394 C C . LYS B 1 114 ? 14.297 33 15.703 1 67.31 114 LYS B C 1
ATOM 3396 O O . LYS B 1 114 ? 13.695 32.031 15.211 1 67.31 114 LYS B O 1
ATOM 3401 N N . GLU B 1 115 ? 15.508 33.5 15.281 1 66.12 115 GLU B N 1
ATOM 3402 C CA . GLU B 1 115 ? 15.891 33.219 13.898 1 66.12 115 GLU B CA 1
ATOM 3403 C C . GLU B 1 115 ? 16.312 31.75 13.734 1 66.12 115 GLU B C 1
ATOM 3405 O O . GLU B 1 115 ? 16.219 31.203 12.641 1 66.12 115 GLU B O 1
ATOM 3410 N N . GLU B 1 116 ? 16.562 31.172 14.875 1 77.06 116 GLU B N 1
ATOM 3411 C CA . GLU B 1 116 ? 17.047 29.812 14.695 1 77.06 116 GLU B CA 1
ATOM 3412 C C . GLU B 1 116 ? 16.062 28.797 15.273 1 77.06 116 GLU B C 1
ATOM 3414 O O . GLU B 1 116 ? 16.391 27.609 15.414 1 77.06 116 GLU B O 1
ATOM 3419 N N . SER B 1 117 ? 14.836 29.234 15.469 1 79.62 117 SER B N 1
ATOM 3420 C CA . SER B 1 117 ? 13.82 28.375 16.062 1 79.62 117 SER B CA 1
ATOM 3421 C C . SER B 1 117 ? 13.445 27.234 15.102 1 79.62 117 SER B C 1
ATOM 3423 O O . SER B 1 117 ? 13.156 26.125 15.547 1 79.62 117 SER B O 1
ATOM 3425 N N . TYR B 1 118 ? 13.602 27.547 13.82 1 87.81 118 TYR B N 1
ATOM 3426 C CA . TYR B 1 118 ? 13.203 26.562 12.82 1 87.81 118 TYR B CA 1
ATOM 3427 C C . TYR B 1 118 ? 14.188 25.406 12.789 1 87.81 118 TYR B C 1
ATOM 3429 O O . TYR B 1 118 ? 13.852 24.297 12.344 1 87.81 118 TYR B O 1
ATOM 3437 N N . LYS B 1 119 ? 15.375 25.562 13.289 1 90.88 119 LYS B N 1
ATOM 3438 C CA . LYS B 1 119 ? 16.438 24.562 13.188 1 90.88 119 LYS B CA 1
ATOM 3439 C C . LYS B 1 119 ? 16.062 23.297 13.961 1 90.88 119 LYS B C 1
ATOM 3441 O O . LYS B 1 119 ? 16.312 22.172 13.5 1 90.88 119 LYS B O 1
ATOM 3446 N N . ALA B 1 120 ? 15.484 23.547 15.086 1 91.06 120 ALA B N 1
ATOM 3447 C CA . ALA B 1 120 ? 15.094 22.391 15.898 1 91.06 120 ALA B CA 1
ATOM 3448 C C . ALA B 1 120 ? 14.062 21.531 15.18 1 91.06 120 ALA B C 1
ATOM 3450 O O . ALA B 1 120 ? 14.102 20.312 15.258 1 91.06 120 ALA B O 1
ATOM 3451 N N . VAL B 1 121 ? 13.227 22.188 14.484 1 94.31 121 VAL B N 1
ATOM 3452 C CA . VAL B 1 121 ? 12.164 21.5 13.766 1 94.31 121 VAL B CA 1
ATOM 3453 C C . VAL B 1 121 ? 12.75 20.75 12.57 1 94.31 121 VAL B C 1
ATOM 3455 O O . VAL B 1 121 ? 12.453 19.578 12.344 1 94.31 121 VAL B O 1
ATOM 3458 N N . VAL B 1 122 ? 13.586 21.422 11.859 1 95.88 122 VAL B N 1
ATOM 3459 C CA . VAL B 1 122 ? 14.227 20.844 10.688 1 95.88 122 VAL B CA 1
ATOM 3460 C C . VAL B 1 122 ? 15.047 19.609 11.109 1 95.88 122 VAL B C 1
ATOM 3462 O O . VAL B 1 122 ? 14.961 18.562 10.477 1 95.88 122 VAL B O 1
ATOM 3465 N N . ASP B 1 123 ? 15.781 19.781 12.164 1 95.75 123 ASP B N 1
ATOM 3466 C CA . ASP B 1 123 ? 16.609 18.672 12.664 1 95.75 123 ASP B CA 1
ATOM 3467 C C . ASP B 1 123 ? 15.742 17.484 13.055 1 95.75 123 ASP B C 1
ATOM 3469 O O . ASP B 1 123 ? 16.125 16.328 12.812 1 95.75 123 ASP B O 1
ATOM 3473 N N . TYR B 1 124 ? 14.688 17.797 13.633 1 96.12 124 TYR B N 1
ATOM 3474 C CA . TYR B 1 124 ? 13.789 16.719 14.047 1 96.12 124 TYR B CA 1
ATOM 3475 C C . TYR B 1 124 ? 13.281 15.945 12.836 1 96.12 124 TYR B C 1
ATOM 3477 O O . TYR B 1 124 ? 13.328 14.719 12.812 1 96.12 124 TYR B O 1
ATOM 3485 N N . ILE B 1 125 ? 12.805 16.609 11.805 1 97.88 125 ILE B N 1
ATOM 3486 C CA . ILE B 1 125 ? 12.273 15.992 10.602 1 97.88 125 ILE B CA 1
ATOM 3487 C C . ILE B 1 125 ? 13.367 15.18 9.914 1 97.88 125 ILE B C 1
ATOM 3489 O O . ILE B 1 125 ? 13.141 14.023 9.523 1 97.88 125 ILE B O 1
ATOM 3493 N N . ASP B 1 126 ? 14.531 15.727 9.82 1 97.69 126 ASP B N 1
ATOM 3494 C CA . ASP B 1 126 ? 15.656 15.047 9.188 1 97.69 126 ASP B CA 1
ATOM 3495 C C . ASP B 1 126 ? 16.031 13.781 9.953 1 97.69 126 ASP B C 1
ATOM 3497 O O . ASP B 1 126 ? 16.375 12.758 9.352 1 97.69 126 ASP B O 1
ATOM 3501 N N . ALA B 1 127 ? 15.938 13.906 11.227 1 97.44 127 ALA B N 1
ATOM 3502 C CA . ALA B 1 127 ? 16.266 12.742 12.047 1 97.44 127 ALA B CA 1
ATOM 3503 C C . ALA B 1 127 ? 15.297 11.594 11.781 1 97.44 127 ALA B C 1
ATOM 3505 O O . ALA B 1 127 ? 15.695 10.422 11.805 1 97.44 127 ALA B O 1
ATOM 3506 N N . GLN B 1 128 ? 14.023 11.922 11.617 1 97.69 128 GLN B N 1
ATOM 3507 C CA . GLN B 1 128 ? 13.055 10.883 11.281 1 97.69 128 GLN B CA 1
ATOM 3508 C C . GLN B 1 128 ? 13.367 10.242 9.93 1 97.69 128 GLN B C 1
ATOM 3510 O O . GLN B 1 128 ? 13.297 9.023 9.781 1 97.69 128 GLN B O 1
ATOM 3515 N N . PHE B 1 129 ? 13.688 11.055 8.922 1 97.75 129 PHE B N 1
ATOM 3516 C CA . PHE B 1 129 ? 14.07 10.555 7.609 1 97.75 129 PHE B CA 1
ATOM 3517 C C . PHE B 1 129 ? 15.312 9.68 7.703 1 97.75 129 PHE B C 1
ATOM 3519 O O . PHE B 1 129 ? 15.383 8.617 7.074 1 97.75 129 PHE B O 1
ATOM 3526 N N . GLU B 1 130 ? 16.234 10.133 8.516 1 96.06 130 GLU B N 1
ATOM 3527 C CA . GLU B 1 130 ? 17.484 9.391 8.664 1 96.06 130 GLU B CA 1
ATOM 3528 C C . GLU B 1 130 ? 17.234 8.016 9.281 1 96.06 130 GLU B C 1
ATOM 3530 O O . GLU B 1 130 ? 17.797 7.012 8.82 1 96.06 130 GLU B O 1
ATOM 3535 N N . SER B 1 131 ? 16.438 7.996 10.297 1 95.06 131 SER B N 1
ATOM 3536 C CA . SER B 1 131 ? 16.094 6.727 10.93 1 95.06 131 SER B CA 1
ATOM 3537 C C . SER B 1 131 ? 15.445 5.77 9.93 1 95.06 131 SER B C 1
ATOM 3539 O O . SER B 1 131 ? 15.773 4.582 9.898 1 95.06 131 SER B O 1
ATOM 3541 N N . TYR B 1 132 ? 14.539 6.227 9.141 1 95.31 132 TYR B N 1
ATOM 3542 C CA . TYR B 1 132 ? 13.883 5.414 8.125 1 95.31 132 TYR B CA 1
ATOM 3543 C C . TYR B 1 132 ? 14.883 4.922 7.09 1 95.31 132 TYR B C 1
ATOM 3545 O O . TYR B 1 132 ? 14.852 3.756 6.691 1 95.31 132 TYR B O 1
ATOM 3553 N N . LEU B 1 133 ? 15.727 5.816 6.676 1 94.12 133 LEU B N 1
ATOM 3554 C CA . LEU B 1 133 ? 16.75 5.488 5.684 1 94.12 133 LEU B CA 1
ATOM 3555 C C . LEU B 1 133 ? 17.688 4.402 6.207 1 94.12 133 LEU B C 1
ATOM 3557 O O . LEU B 1 133 ? 18.016 3.457 5.488 1 94.12 133 LEU B O 1
ATOM 3561 N N . GLN B 1 134 ? 18.062 4.562 7.43 1 92.75 134 GLN B N 1
ATOM 3562 C CA . GLN B 1 134 ? 18.953 3.57 8.039 1 92.75 134 GLN B CA 1
ATOM 3563 C C . GLN B 1 134 ? 18.281 2.199 8.094 1 92.75 134 GLN B C 1
ATOM 3565 O O . GLN B 1 134 ? 18.922 1.177 7.855 1 92.75 134 GLN B O 1
ATOM 3570 N N . GLU B 1 135 ? 17.062 2.227 8.414 1 91.38 135 GLU B N 1
ATOM 3571 C CA . GLU B 1 135 ? 16.328 0.963 8.398 1 91.38 135 GLU B CA 1
ATOM 3572 C C . GLU B 1 135 ? 16.25 0.382 6.992 1 91.38 135 GLU B C 1
ATOM 3574 O O . GLU B 1 135 ? 16.422 -0.823 6.801 1 91.38 135 GLU B O 1
ATOM 3579 N N . GLU B 1 136 ? 15.992 1.204 5.992 1 90.25 136 GLU B N 1
ATOM 3580 C CA . GLU B 1 136 ? 15.844 0.786 4.602 1 90.25 136 GLU B CA 1
ATOM 3581 C C . GLU B 1 136 ? 17.141 0.184 4.062 1 90.25 136 GLU B C 1
ATOM 3583 O O . GLU B 1 136 ? 17.109 -0.728 3.234 1 90.25 136 GLU B O 1
ATOM 3588 N N . LEU B 1 137 ? 18.266 0.643 4.543 1 88.31 137 LEU B N 1
ATOM 3589 C CA . LEU B 1 137 ? 19.547 0.265 3.979 1 88.31 137 LEU B CA 1
ATOM 3590 C C . LEU B 1 137 ? 20.125 -0.952 4.699 1 88.31 137 LEU B C 1
ATOM 3592 O O . LEU B 1 137 ? 21.125 -1.527 4.258 1 88.31 137 LEU B O 1
ATOM 3596 N N . LYS B 1 138 ? 19.469 -1.339 5.773 1 89.06 138 LYS B N 1
ATOM 3597 C CA . LYS B 1 138 ? 19.938 -2.531 6.473 1 89.06 138 LYS B CA 1
ATOM 3598 C C . LYS B 1 138 ? 19.906 -3.754 5.562 1 89.06 138 LYS B C 1
ATOM 3600 O O . LYS B 1 138 ? 19 -3.898 4.738 1 89.06 138 LYS B O 1
ATOM 3605 N N . ILE B 1 139 ? 20.891 -4.605 5.68 1 87.38 139 ILE B N 1
ATOM 3606 C CA . ILE B 1 139 ? 20.891 -5.871 4.953 1 87.38 139 ILE B CA 1
ATOM 3607 C C . ILE B 1 139 ? 19.656 -6.688 5.336 1 87.38 139 ILE B C 1
ATOM 3609 O O . ILE B 1 139 ? 18.906 -7.129 4.465 1 87.38 139 ILE B O 1
ATOM 3613 N N . LYS B 1 140 ? 19.547 -6.914 6.605 1 87.25 140 LYS B N 1
ATOM 3614 C CA . LYS B 1 140 ? 18.328 -7.531 7.133 1 87.25 140 LYS B CA 1
ATOM 3615 C C . LYS B 1 140 ? 17.359 -6.477 7.668 1 87.25 140 LYS B C 1
ATOM 3617 O O . LYS B 1 140 ? 17.5 -6.035 8.812 1 87.25 140 LYS B O 1
ATOM 3622 N N . ARG B 1 141 ? 16.438 -6.121 6.699 1 86.12 141 ARG B N 1
ATOM 3623 C CA . ARG B 1 141 ? 15.508 -5.066 7.109 1 86.12 141 ARG B CA 1
ATOM 3624 C C . ARG B 1 141 ? 14.125 -5.629 7.398 1 86.12 141 ARG B C 1
ATOM 3626 O O . ARG B 1 141 ? 13.812 -6.754 7 1 86.12 141 ARG B O 1
ATOM 3633 N N . SER B 1 142 ? 13.484 -5.035 8.242 1 82.75 142 SER B N 1
ATOM 3634 C CA . SER B 1 142 ? 12.094 -5.367 8.531 1 82.75 142 SER B CA 1
ATOM 3635 C C . SER B 1 142 ? 11.188 -4.152 8.367 1 82.75 142 SER B C 1
ATOM 3637 O O . SER B 1 142 ? 10.641 -3.641 9.352 1 82.75 142 SER B O 1
ATOM 3639 N N . LEU B 1 143 ? 10.938 -3.77 7.168 1 82.06 143 LEU B N 1
ATOM 3640 C CA . LEU B 1 143 ? 10.195 -2.547 6.887 1 82.06 143 LEU B CA 1
ATOM 3641 C C . LEU B 1 143 ? 8.719 -2.727 7.215 1 82.06 143 LEU B C 1
ATOM 3643 O O . LEU B 1 143 ? 8.031 -1.763 7.57 1 82.06 143 LEU B O 1
ATOM 3647 N N . GLY B 1 144 ? 8.273 -3.934 7.191 1 80.56 144 GLY B N 1
ATOM 3648 C CA . GLY B 1 144 ? 6.879 -4.211 7.484 1 80.56 144 GLY B CA 1
ATOM 3649 C C . GLY B 1 144 ? 6.516 -3.979 8.938 1 80.56 144 GLY B C 1
ATOM 3650 O O . GLY B 1 144 ? 5.379 -3.619 9.25 1 80.56 144 GLY B O 1
ATOM 3651 N N . THR B 1 145 ? 7.531 -4.164 9.734 1 82.5 145 THR B N 1
ATOM 3652 C CA . THR B 1 145 ? 7.254 -4.035 11.156 1 82.5 145 THR B CA 1
ATOM 3653 C C . THR B 1 145 ? 7.848 -2.742 11.711 1 82.5 145 THR B C 1
ATOM 3655 O O . THR B 1 145 ? 7.684 -2.43 12.891 1 82.5 145 THR B O 1
ATOM 3658 N N . TYR B 1 146 ? 8.477 -1.978 10.883 1 88.38 146 TYR B N 1
ATOM 3659 C CA . TYR B 1 146 ? 9.094 -0.726 11.305 1 88.38 146 TYR B CA 1
ATOM 3660 C C . TYR B 1 146 ? 8.039 0.34 11.578 1 88.38 146 TYR B C 1
ATOM 3662 O O . TYR B 1 146 ? 7.137 0.55 10.758 1 88.38 146 TYR B O 1
ATOM 3670 N N . HIS B 1 147 ? 8.094 0.929 12.688 1 89.56 147 HIS B N 1
ATOM 3671 C CA . HIS B 1 147 ? 7.18 2.02 12.992 1 89.56 147 HIS B CA 1
ATOM 3672 C C . HIS B 1 147 ? 7.594 3.305 12.281 1 89.56 147 HIS B C 1
ATOM 3674 O O . HIS B 1 147 ? 8.602 3.914 12.633 1 89.56 147 HIS B O 1
ATOM 3680 N N . ASP B 1 148 ? 6.859 3.689 11.383 1 93 148 ASP B N 1
ATOM 3681 C CA . ASP B 1 148 ? 7.145 4.906 10.625 1 93 148 ASP B CA 1
ATOM 3682 C C . ASP B 1 148 ? 6.93 6.148 11.484 1 93 148 A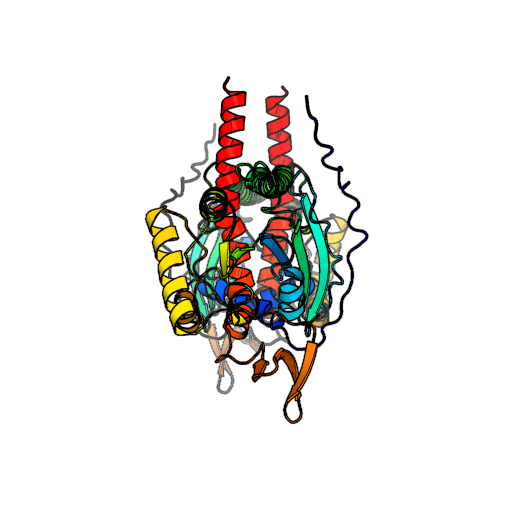SP B C 1
ATOM 3684 O O . ASP B 1 148 ? 5.797 6.465 11.859 1 93 148 ASP B O 1
ATOM 3688 N N . THR B 1 149 ? 7.98 6.887 11.789 1 95.75 149 THR B N 1
ATOM 3689 C CA . THR B 1 149 ? 7.906 8.07 12.633 1 95.75 149 THR B CA 1
ATOM 3690 C C . THR B 1 149 ? 8.047 9.344 11.797 1 95.75 149 THR B C 1
ATOM 3692 O O . THR B 1 149 ? 8.062 10.453 12.344 1 95.75 149 THR B O 1
ATOM 3695 N N . ARG B 1 150 ? 8.125 9.211 10.477 1 97.88 150 ARG B N 1
ATOM 3696 C CA . ARG B 1 150 ? 8.234 10.391 9.617 1 97.88 150 ARG B CA 1
ATOM 3697 C C . ARG B 1 150 ? 6.996 11.266 9.734 1 97.88 150 ARG B C 1
ATOM 3699 O O . ARG B 1 150 ? 5.887 10.766 9.93 1 97.88 150 ARG B O 1
ATOM 3706 N N . ILE B 1 151 ? 7.23 12.523 9.586 1 98.69 151 ILE B N 1
ATOM 3707 C CA . ILE B 1 151 ? 6.133 13.477 9.727 1 98.69 151 ILE B CA 1
ATOM 3708 C C . ILE B 1 151 ? 5.348 13.555 8.422 1 98.69 151 ILE B C 1
ATOM 3710 O O . ILE B 1 151 ? 5.914 13.844 7.363 1 98.69 151 ILE B O 1
ATOM 3714 N N . HIS B 1 152 ? 4.059 13.344 8.523 1 98.62 152 HIS B N 1
ATOM 3715 C CA . HIS B 1 152 ? 3.236 13.289 7.32 1 98.62 152 HIS B CA 1
ATOM 3716 C C . HIS B 1 152 ? 2.639 14.656 6.992 1 98.62 152 HIS B C 1
ATOM 3718 O O . HIS B 1 152 ? 2.393 14.969 5.828 1 98.62 152 HIS B O 1
ATOM 3724 N N . VAL B 1 153 ? 2.389 15.43 8.117 1 98.69 153 VAL B N 1
ATOM 3725 C CA . VAL B 1 153 ? 1.802 16.75 7.906 1 98.69 153 VAL B CA 1
ATOM 3726 C C . VAL B 1 153 ? 2.268 17.703 9 1 98.69 153 VAL B C 1
ATOM 3728 O O . VAL B 1 153 ? 2.445 17.297 10.148 1 98.69 153 VAL B O 1
ATOM 3731 N N . CYS B 1 154 ? 2.5 18.906 8.602 1 98.69 154 CYS B N 1
ATOM 3732 C CA . CYS B 1 154 ? 2.793 20 9.523 1 98.69 154 CYS B CA 1
ATOM 3733 C C . CYS B 1 154 ? 1.661 21.016 9.539 1 98.69 154 CYS B C 1
ATOM 3735 O O . CYS B 1 154 ? 1.398 21.672 8.523 1 98.69 154 CYS B O 1
ATOM 3737 N N . LEU B 1 155 ? 1.006 21.078 10.617 1 98.31 155 LEU B N 1
ATOM 3738 C CA . LEU B 1 155 ? 0.063 22.172 10.828 1 98.31 155 LEU B CA 1
ATOM 3739 C C . LEU B 1 155 ? 0.773 23.406 11.383 1 98.31 155 LEU B C 1
ATOM 3741 O O . LEU B 1 155 ? 1.255 23.391 12.516 1 98.31 155 LEU B O 1
ATOM 3745 N N . TYR B 1 156 ? 0.844 24.406 10.578 1 97.94 156 TYR B N 1
ATOM 3746 C CA . TYR B 1 156 ? 1.537 25.625 10.969 1 97.94 156 TYR B CA 1
ATOM 3747 C C . TYR B 1 156 ? 0.55 26.688 11.445 1 97.94 156 TYR B C 1
ATOM 3749 O O . TYR B 1 156 ? -0.197 27.25 10.648 1 97.94 156 TYR B O 1
ATOM 3757 N N . PHE B 1 157 ? 0.644 27.031 12.711 1 96.81 157 PHE B N 1
ATOM 3758 C CA . PHE B 1 157 ? -0.31 27.938 13.336 1 96.81 157 PHE B CA 1
ATOM 3759 C C . PHE B 1 157 ? 0.154 29.391 13.195 1 96.81 157 PHE B C 1
ATOM 3761 O O . PHE B 1 157 ? 1.247 29.75 13.641 1 96.81 157 PHE B O 1
ATOM 3768 N N . ILE B 1 158 ? -0.682 30.172 12.586 1 95.56 158 ILE B N 1
ATOM 3769 C CA . ILE B 1 158 ? -0.431 31.594 12.383 1 95.56 158 ILE B CA 1
ATOM 3770 C C . ILE B 1 158 ? -1.299 32.406 13.336 1 95.56 158 ILE B C 1
ATOM 3772 O O . ILE B 1 158 ? -2.5 32.156 13.461 1 95.56 158 ILE B O 1
ATOM 3776 N N . CYS B 1 159 ? -0.673 33.344 13.961 1 92.44 159 CYS B N 1
ATOM 3777 C CA . CYS B 1 159 ? -1.42 34.25 14.828 1 92.44 159 CYS B CA 1
ATOM 3778 C C . CYS B 1 159 ? -2.305 35.188 14.008 1 92.44 159 CYS B C 1
ATOM 3780 O O . CYS B 1 159 ? -1.872 35.719 12.984 1 92.44 159 CYS B O 1
ATOM 3782 N N . PRO B 1 160 ? -3.484 35.375 14.461 1 91.56 160 PRO B N 1
ATOM 3783 C CA . PRO B 1 160 ? -4.418 36.219 13.719 1 91.56 160 PRO B CA 1
ATOM 3784 C C . PRO B 1 160 ? -4.18 37.719 13.961 1 91.56 160 PRO B C 1
ATOM 3786 O O . PRO B 1 160 ? -5.059 38.406 14.477 1 91.56 160 PRO B O 1
ATOM 3789 N N . THR B 1 161 ? -3.141 38.25 13.562 1 83.75 161 THR B N 1
ATOM 3790 C CA . THR B 1 161 ? -2.787 39.656 13.797 1 83.75 161 THR B CA 1
ATOM 3791 C C . THR B 1 161 ? -3.451 40.562 12.758 1 83.75 161 THR B C 1
ATOM 3793 O O . THR B 1 161 ? -3.564 41.781 12.961 1 83.75 161 THR B O 1
ATOM 3796 N N . GLY B 1 162 ? -3.83 40.062 11.664 1 78.31 162 GLY B N 1
ATOM 3797 C CA . GLY B 1 162 ? -4.434 40.844 10.594 1 78.31 162 GLY B CA 1
ATOM 3798 C C . GLY B 1 162 ? -3.412 41.562 9.719 1 78.31 162 GLY B C 1
ATOM 3799 O O . GLY B 1 162 ? -3.766 42.156 8.703 1 78.31 162 GLY B O 1
ATOM 3800 N N . HIS B 1 163 ? -2.133 41.5 10.086 1 84.12 163 HIS B N 1
ATOM 3801 C CA . HIS B 1 163 ? -1.104 42.25 9.391 1 84.12 163 HIS B CA 1
ATOM 3802 C C . HIS B 1 163 ? -0.199 41.344 8.57 1 84.12 163 HIS B C 1
ATOM 3804 O O . HIS B 1 163 ? 0.856 41.781 8.094 1 84.12 163 HIS B O 1
ATOM 3810 N N . GLY B 1 164 ? -0.532 40.156 8.383 1 86.88 164 GLY B N 1
ATOM 3811 C CA . GLY B 1 164 ? 0.281 39.25 7.582 1 86.88 164 GLY B CA 1
ATOM 3812 C C . GLY B 1 164 ? 1.144 38.344 8.422 1 86.88 164 GLY B C 1
ATOM 3813 O O . GLY B 1 164 ? 0.922 38.188 9.625 1 86.88 164 GLY B O 1
ATOM 3814 N N . LEU B 1 165 ? 2.107 37.688 7.734 1 92.44 165 LEU B N 1
ATOM 3815 C CA . LEU B 1 165 ? 2.992 36.719 8.383 1 92.44 165 LEU B CA 1
ATOM 3816 C C . LEU B 1 165 ? 4.156 37.438 9.062 1 92.44 165 LEU B C 1
ATOM 3818 O O . LEU B 1 165 ? 4.66 38.438 8.562 1 92.44 165 LEU B O 1
ATOM 3822 N N . LYS B 1 166 ? 4.523 36.875 10.156 1 89.12 166 LYS B N 1
ATOM 3823 C CA . LYS B 1 166 ? 5.789 37.281 10.75 1 89.12 166 LYS B CA 1
ATOM 3824 C C . LYS B 1 166 ? 6.973 36.75 9.953 1 89.12 166 LYS B C 1
ATOM 3826 O O . LYS B 1 166 ? 6.852 35.75 9.25 1 89.12 166 LYS B O 1
ATOM 3831 N N . SER B 1 167 ? 8.078 37.438 10.031 1 87.44 167 SER B N 1
ATOM 3832 C CA . SER B 1 167 ? 9.289 37 9.352 1 87.44 167 SER B CA 1
ATOM 3833 C C . SER B 1 167 ? 9.656 35.562 9.75 1 87.44 167 SER B C 1
ATOM 3835 O O . SER B 1 167 ? 10.062 34.781 8.906 1 87.44 167 SER B O 1
ATOM 3837 N N . LEU B 1 168 ? 9.43 35.281 10.992 1 88.06 168 LEU B N 1
ATOM 3838 C CA . LEU B 1 168 ? 9.742 33.969 11.516 1 88.06 168 LEU B CA 1
ATOM 3839 C C . LEU B 1 168 ? 8.906 32.906 10.828 1 88.06 168 LEU B C 1
ATOM 3841 O O . LEU B 1 168 ? 9.391 31.797 10.562 1 88.06 168 LEU B O 1
ATOM 3845 N N . ASP B 1 169 ? 7.684 33.25 10.516 1 92 169 ASP B N 1
ATOM 3846 C CA . ASP B 1 169 ? 6.781 32.312 9.852 1 92 169 ASP B CA 1
ATOM 3847 C C . ASP B 1 169 ? 7.273 31.984 8.445 1 92 169 ASP B C 1
ATOM 3849 O O . ASP B 1 169 ? 7.352 30.812 8.07 1 92 169 ASP B O 1
ATOM 3853 N N . LEU B 1 170 ? 7.668 33.031 7.801 1 92.69 170 LEU B N 1
ATOM 3854 C CA . LEU B 1 170 ? 8.117 32.875 6.422 1 92.69 170 LEU B CA 1
ATOM 3855 C C . LEU B 1 170 ? 9.406 32.062 6.363 1 92.69 170 LEU B C 1
ATOM 3857 O O . LEU B 1 170 ? 9.547 31.156 5.543 1 92.69 170 LEU B O 1
ATOM 3861 N N . VAL B 1 171 ? 10.297 32.375 7.176 1 92.44 171 VAL B N 1
ATOM 3862 C CA . VAL B 1 171 ? 11.586 31.688 7.195 1 92.44 171 VAL B CA 1
ATOM 3863 C C . VAL B 1 171 ? 11.391 30.219 7.559 1 92.44 171 VAL B C 1
ATOM 3865 O O . VAL B 1 171 ? 11.938 29.328 6.898 1 92.44 171 VAL B O 1
ATOM 3868 N N . CYS B 1 172 ? 10.578 29.969 8.531 1 93.56 172 CYS B N 1
ATOM 3869 C CA . CYS B 1 172 ? 10.328 28.594 8.977 1 93.56 172 CYS B CA 1
ATOM 3870 C C . CYS B 1 172 ? 9.68 27.781 7.875 1 93.56 172 CYS B C 1
ATOM 3872 O O . CYS B 1 172 ? 10.164 26.703 7.531 1 93.56 172 CYS B O 1
ATOM 3874 N N . MET B 1 173 ? 8.688 28.297 7.258 1 96.5 173 MET B N 1
ATOM 3875 C CA . MET B 1 173 ? 7.965 27.562 6.227 1 96.5 173 MET B CA 1
ATOM 3876 C C . MET B 1 173 ? 8.836 27.359 4.992 1 96.5 173 MET B C 1
ATOM 3878 O O . MET B 1 173 ? 8.742 26.312 4.332 1 96.5 173 MET B O 1
ATOM 3882 N N . LYS B 1 174 ? 9.656 28.297 4.762 1 96.25 174 LYS B N 1
ATOM 3883 C CA . LYS B 1 174 ? 10.555 28.156 3.621 1 96.25 174 LYS B CA 1
ATOM 3884 C C . LYS B 1 174 ? 11.547 27.016 3.838 1 96.25 174 LYS B C 1
ATOM 3886 O O . LYS B 1 174 ? 11.875 26.281 2.9 1 96.25 174 LYS B O 1
ATOM 3891 N N . GLN B 1 175 ? 11.992 26.812 5.039 1 95.81 175 GLN B N 1
ATOM 3892 C CA . GLN B 1 175 ? 12.945 25.766 5.355 1 95.81 175 GLN B CA 1
ATOM 3893 C C . GLN B 1 175 ? 12.258 24.391 5.379 1 95.81 175 GLN B C 1
ATOM 3895 O O . GLN B 1 175 ? 12.914 23.359 5.25 1 95.81 175 GLN B O 1
ATOM 3900 N N . LEU B 1 176 ? 10.93 24.422 5.512 1 97.19 176 LEU B N 1
ATOM 3901 C CA . LEU B 1 176 ? 10.203 23.172 5.73 1 97.19 176 LEU B CA 1
ATOM 3902 C C . LEU B 1 176 ? 9.492 22.734 4.461 1 97.19 176 LEU B C 1
ATOM 3904 O O . LEU B 1 176 ? 9.086 21.562 4.344 1 97.19 176 LEU B O 1
ATOM 3908 N N . ASP B 1 177 ? 9.344 23.578 3.479 1 96.56 177 ASP B N 1
ATOM 3909 C CA . ASP B 1 177 ? 8.398 23.359 2.389 1 96.56 177 ASP B CA 1
ATOM 3910 C C . ASP B 1 177 ? 8.844 22.188 1.5 1 96.56 177 ASP B C 1
ATOM 3912 O O . ASP B 1 177 ? 8.031 21.609 0.777 1 96.56 177 ASP B O 1
ATOM 3916 N N . LYS B 1 178 ? 10.07 21.719 1.578 1 95.88 178 LYS B N 1
ATOM 3917 C CA . LYS B 1 178 ? 10.508 20.562 0.812 1 95.88 178 LYS B CA 1
ATOM 3918 C C . LYS B 1 178 ? 10.656 19.344 1.709 1 95.88 178 LYS B C 1
ATOM 3920 O O . LYS B 1 178 ? 11.094 18.281 1.255 1 95.88 178 LYS B O 1
ATOM 3925 N N . LYS B 1 179 ? 10.312 19.469 2.941 1 97.69 179 LYS B N 1
ATOM 3926 C CA . LYS B 1 179 ? 10.57 18.406 3.904 1 97.69 179 LYS B CA 1
ATOM 3927 C C . LYS B 1 179 ? 9.273 17.828 4.445 1 97.69 179 LYS B C 1
ATOM 3929 O O . LYS B 1 179 ? 9.25 16.703 4.941 1 97.69 179 LYS B O 1
ATOM 3934 N N . VAL B 1 180 ? 8.266 18.609 4.375 1 98.5 180 VAL B N 1
ATOM 3935 C CA . VAL B 1 180 ? 7.016 18.141 4.969 1 98.5 180 VAL B CA 1
ATOM 3936 C C . VAL B 1 180 ? 5.832 18.828 4.297 1 98.5 180 VAL B C 1
ATOM 3938 O O . VAL B 1 180 ? 5.98 19.891 3.703 1 98.5 180 VAL B O 1
ATOM 3941 N N . ASN B 1 181 ? 4.656 18.219 4.34 1 98.56 181 ASN B N 1
ATOM 3942 C CA . ASN B 1 181 ? 3.408 18.828 3.898 1 98.56 181 ASN B CA 1
ATOM 3943 C C . ASN B 1 181 ? 2.939 19.906 4.871 1 98.56 181 ASN B C 1
ATOM 3945 O O . ASN B 1 181 ? 2.512 19.609 5.984 1 98.56 181 ASN B O 1
ATOM 3949 N N . ILE B 1 182 ? 2.969 21.141 4.43 1 98.44 182 ILE B N 1
ATOM 3950 C CA . ILE B 1 182 ? 2.621 22.25 5.309 1 98.44 182 ILE B CA 1
ATOM 3951 C C . ILE B 1 182 ? 1.172 22.672 5.07 1 98.44 182 ILE B C 1
ATOM 3953 O O . ILE B 1 182 ? 0.771 22.922 3.928 1 98.44 182 ILE B O 1
ATOM 3957 N N . ILE B 1 183 ? 0.433 22.781 6.094 1 98.06 183 ILE B N 1
ATOM 3958 C CA . ILE B 1 183 ? -0.912 23.344 6.066 1 98.06 183 ILE B CA 1
ATOM 3959 C C . ILE B 1 183 ? -0.994 24.531 7.023 1 98.06 183 ILE B C 1
ATOM 3961 O O . ILE B 1 183 ? -1.001 24.359 8.242 1 98.06 183 ILE B O 1
ATOM 3965 N N . PRO B 1 184 ? -1.036 25.703 6.48 1 97.44 184 PRO B N 1
ATOM 3966 C CA . PRO B 1 184 ? -1.161 26.875 7.344 1 97.44 184 PRO B CA 1
ATOM 3967 C C . PRO B 1 184 ? -2.553 27.016 7.957 1 97.44 184 PRO B C 1
ATOM 3969 O O . PRO B 1 184 ? -3.557 26.844 7.262 1 97.44 184 PRO B O 1
ATOM 3972 N N . ILE B 1 185 ? -2.541 27.344 9.188 1 97.12 185 ILE B N 1
ATOM 3973 C CA . ILE B 1 185 ? -3.77 27.5 9.969 1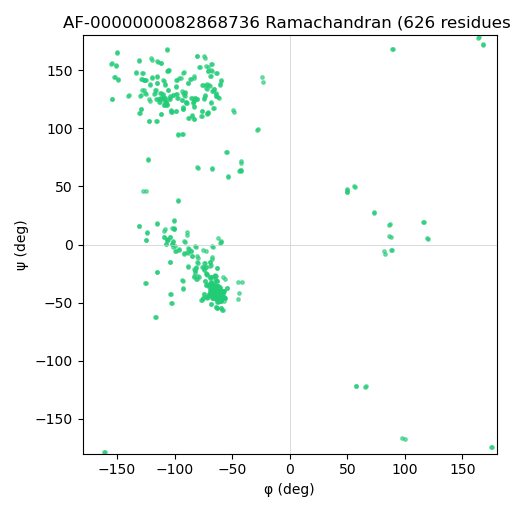 97.12 185 ILE B CA 1
ATOM 3974 C C . ILE B 1 185 ? -3.76 28.844 10.695 1 97.12 185 ILE B C 1
ATOM 3976 O O . ILE B 1 185 ? -2.773 29.188 11.344 1 97.12 185 ILE B O 1
ATOM 3980 N N . ILE B 1 186 ? -4.836 29.562 10.508 1 97 186 ILE B N 1
ATOM 3981 C CA . ILE B 1 186 ? -5.035 30.75 11.336 1 97 186 ILE B CA 1
ATOM 3982 C C . ILE B 1 186 ? -5.766 30.375 12.617 1 97 186 ILE B C 1
ATOM 3984 O O . ILE B 1 186 ? -6.953 30.047 12.594 1 97 186 ILE B O 1
ATOM 3988 N N . ALA B 1 187 ? -5.023 30.438 13.617 1 94.75 187 ALA B N 1
ATOM 3989 C CA . ALA B 1 187 ? -5.609 30.062 14.906 1 94.75 187 ALA B CA 1
ATOM 3990 C C . ALA B 1 187 ? -6.422 31.219 15.492 1 94.75 187 ALA B C 1
ATOM 3992 O O . ALA B 1 187 ? -6.309 32.344 15.047 1 94.75 187 ALA B O 1
ATOM 3993 N N . LYS B 1 188 ? -7.293 30.875 16.469 1 93.25 188 LYS B N 1
ATOM 3994 C CA . LYS B 1 188 ? -8.102 31.844 17.188 1 93.25 188 LYS B CA 1
ATOM 3995 C C . LYS B 1 188 ? -8.82 32.781 16.219 1 93.25 188 LYS B C 1
ATOM 3997 O O . LYS B 1 188 ? -8.773 34 16.391 1 93.25 188 LYS B O 1
ATOM 4002 N N . ALA B 1 189 ? -9.422 32.281 15.234 1 93.38 189 ALA B N 1
ATOM 4003 C CA . ALA B 1 189 ? -10.047 33.062 14.164 1 93.38 189 ALA B CA 1
ATOM 4004 C C . ALA B 1 189 ? -11.242 33.844 14.68 1 93.38 189 ALA B C 1
ATOM 4006 O O . ALA B 1 189 ? -11.727 34.781 14.008 1 93.38 189 ALA B O 1
ATOM 4007 N N . ASP B 1 190 ? -11.648 33.562 15.828 1 91.31 190 ASP B N 1
ATOM 4008 C CA . ASP B 1 190 ? -12.781 34.25 16.422 1 91.31 190 ASP B CA 1
ATOM 4009 C C . ASP B 1 190 ? -12.391 35.656 16.875 1 91.31 190 ASP B C 1
ATOM 4011 O O . ASP B 1 190 ? -13.242 36.438 17.25 1 91.31 190 ASP B O 1
ATOM 4015 N N . THR B 1 191 ? -11.172 36 16.781 1 90.31 191 THR B N 1
ATOM 4016 C CA . THR B 1 191 ? -10.703 37.312 17.234 1 90.31 191 THR B CA 1
ATOM 4017 C C . THR B 1 191 ? -10.633 38.312 16.078 1 90.31 191 THR B C 1
ATOM 4019 O O . THR B 1 191 ? -10.32 39.469 16.266 1 90.31 191 THR B O 1
ATOM 4022 N N . VAL B 1 192 ? -10.906 37.781 14.906 1 91.19 192 VAL B N 1
ATOM 4023 C CA . VAL B 1 192 ? -10.797 38.625 13.719 1 91.19 192 VAL B CA 1
ATOM 4024 C C . VAL B 1 192 ? -12.148 38.719 13.008 1 91.19 192 VAL B C 1
ATOM 4026 O O . VAL B 1 192 ? -12.859 37.719 12.914 1 91.19 192 VAL B O 1
ATOM 4029 N N . SER B 1 193 ? -12.492 39.906 12.438 1 91.44 193 SER B N 1
ATOM 4030 C CA . SER B 1 193 ? -13.742 40.062 11.703 1 91.44 193 SER B CA 1
ATOM 4031 C C . SER B 1 193 ? -13.68 39.375 10.352 1 91.44 193 SER B C 1
ATOM 4033 O O . SER B 1 193 ? -12.586 39.062 9.852 1 91.44 193 SER B O 1
ATOM 4035 N N . LYS B 1 194 ? -14.805 39.125 9.82 1 91.25 194 LYS B N 1
ATOM 4036 C CA . LYS B 1 194 ? -14.914 38.406 8.562 1 91.25 194 LYS B CA 1
ATOM 4037 C C . LYS B 1 194 ? -14.117 39.094 7.457 1 91.25 194 LYS B C 1
ATOM 4039 O O . LYS B 1 194 ? -13.344 38.438 6.75 1 91.25 194 LYS B O 1
ATOM 4044 N N . ASN B 1 195 ? -14.273 40.406 7.371 1 93.12 195 ASN B N 1
ATOM 4045 C CA . ASN B 1 195 ? -13.586 41.156 6.328 1 93.12 195 ASN B CA 1
ATOM 4046 C C . ASN B 1 195 ? -12.078 41.156 6.547 1 93.12 195 ASN B C 1
ATOM 4048 O O . ASN B 1 195 ? -11.305 41 5.602 1 93.12 195 ASN B O 1
ATOM 4052 N N . GLU B 1 196 ? -11.758 41.344 7.77 1 93.31 196 GLU B N 1
ATOM 4053 C CA . GLU B 1 196 ? -10.344 41.312 8.117 1 93.31 196 GLU B CA 1
ATOM 4054 C C . GLU B 1 196 ? -9.719 39.969 7.84 1 93.31 196 GLU B C 1
ATOM 4056 O O . GLU B 1 196 ? -8.586 39.875 7.379 1 93.31 196 GLU B O 1
ATOM 4061 N N . LEU B 1 197 ? -10.477 39 8.094 1 94.38 197 LEU B N 1
ATOM 4062 C CA . LEU B 1 197 ? -10 37.625 7.891 1 94.38 197 LEU B CA 1
ATOM 4063 C C . LEU B 1 197 ? -9.75 37.344 6.41 1 94.38 197 LEU B C 1
ATOM 4065 O O . LEU B 1 197 ? -8.734 36.75 6.047 1 94.38 197 LEU B O 1
ATOM 4069 N N . GLN B 1 198 ? -10.641 37.75 5.566 1 94.06 198 GLN B N 1
ATOM 4070 C CA . GLN B 1 198 ? -10.5 37.562 4.129 1 94.06 198 GLN B CA 1
ATOM 4071 C C . GLN B 1 198 ? -9.25 38.25 3.59 1 94.06 198 GLN B C 1
ATOM 4073 O O . GLN B 1 198 ? -8.508 37.656 2.797 1 94.06 198 GLN B O 1
ATOM 4078 N N . LYS B 1 199 ? -9.102 39.406 4.086 1 95.31 199 LYS B N 1
ATOM 4079 C CA . LYS B 1 199 ? -7.918 40.156 3.682 1 95.31 199 LYS B CA 1
ATOM 4080 C C . LYS B 1 199 ? -6.645 39.5 4.195 1 95.31 199 LYS B C 1
ATOM 4082 O O . LYS B 1 199 ? -5.641 39.438 3.488 1 95.31 199 LYS B O 1
ATOM 4087 N N . PHE B 1 200 ? -6.773 39.031 5.41 1 95.62 200 PHE B N 1
ATOM 4088 C CA . PHE B 1 200 ? -5.637 38.375 6.043 1 95.62 200 PHE B CA 1
ATOM 4089 C C . PHE B 1 200 ? -5.254 37.125 5.277 1 95.62 200 PHE B C 1
ATOM 4091 O O . PHE B 1 200 ? -4.074 36.875 4.996 1 95.62 200 PHE B O 1
ATOM 4098 N N . LYS B 1 201 ? -6.164 36.312 4.883 1 96.06 201 LYS B N 1
ATOM 4099 C CA . LYS B 1 201 ? -5.93 35.094 4.109 1 96.06 201 LYS B CA 1
ATOM 4100 C C . LYS B 1 201 ? -5.238 35.406 2.785 1 96.06 201 LYS B C 1
ATOM 4102 O O . LYS B 1 201 ? -4.25 34.781 2.424 1 96.06 201 LYS B O 1
ATOM 4107 N N . SER B 1 202 ? -5.758 36.406 2.121 1 95.94 202 SER B N 1
ATOM 4108 C CA . SER B 1 202 ? -5.199 36.812 0.833 1 95.94 202 SER B CA 1
ATOM 4109 C C . SER B 1 202 ? -3.758 37.312 0.978 1 95.94 202 SER B C 1
ATOM 4111 O O . SER B 1 202 ? -2.902 36.969 0.152 1 95.94 202 SER B O 1
ATOM 4113 N N . LYS B 1 203 ? -3.574 38.031 1.988 1 96.12 203 LYS B N 1
ATOM 4114 C CA . LYS B 1 203 ? -2.236 38.562 2.236 1 96.12 203 LYS B CA 1
ATOM 4115 C C . LYS B 1 203 ? -1.246 37.438 2.531 1 96.12 203 LYS B C 1
ATOM 4117 O O . LYS B 1 203 ? -0.13 37.438 2.008 1 96.12 203 LYS B O 1
ATOM 4122 N N . ILE B 1 204 ? -1.618 36.5 3.354 1 96.56 204 ILE B N 1
ATOM 4123 C CA . ILE B 1 204 ? -0.771 35.344 3.701 1 96.56 204 ILE B CA 1
ATOM 4124 C C . ILE B 1 204 ? -0.394 34.594 2.436 1 96.56 204 ILE B C 1
ATOM 4126 O O . ILE B 1 204 ? 0.78 34.281 2.213 1 96.56 204 ILE B O 1
ATOM 4130 N N . MET B 1 205 ? -1.362 34.312 1.592 1 96.44 205 MET B N 1
ATOM 4131 C CA . MET B 1 205 ? -1.126 33.562 0.379 1 96.44 205 MET B CA 1
ATOM 4132 C C . MET B 1 205 ? -0.197 34.281 -0.573 1 96.44 205 MET B C 1
ATOM 4134 O O . MET B 1 205 ? 0.689 33.688 -1.181 1 96.44 205 MET B O 1
ATOM 4138 N N . ALA B 1 206 ? -0.409 35.562 -0.651 1 96.44 206 ALA B N 1
ATOM 4139 C CA . ALA B 1 206 ? 0.449 36.375 -1.502 1 96.44 206 ALA B CA 1
ATOM 4140 C C . ALA B 1 206 ? 1.893 36.375 -1.006 1 96.44 206 ALA B C 1
ATOM 4142 O O . ALA B 1 206 ? 2.828 36.25 -1.803 1 96.44 206 ALA B O 1
ATOM 4143 N N . GLU B 1 207 ? 2.051 36.438 0.266 1 96.44 207 GLU B N 1
ATOM 4144 C CA . GLU B 1 207 ? 3.385 36.438 0.854 1 96.44 207 GLU B CA 1
ATOM 4145 C C . GLU B 1 207 ? 4.086 35.094 0.64 1 96.44 207 GLU B C 1
ATOM 4147 O O . GLU B 1 207 ? 5.281 35.062 0.344 1 96.44 207 GLU B O 1
ATOM 4152 N N . LEU B 1 208 ? 3.34 34.062 0.828 1 96.94 208 LEU B N 1
ATOM 4153 C CA . LEU B 1 208 ? 3.904 32.719 0.591 1 96.94 208 LEU B CA 1
ATOM 4154 C C . LEU B 1 208 ? 4.332 32.562 -0.863 1 96.94 208 LEU B C 1
ATOM 4156 O O . LEU B 1 208 ? 5.445 32.125 -1.142 1 96.94 208 LEU B O 1
ATOM 4160 N N . GLN B 1 209 ? 3.516 33 -1.751 1 96.44 209 GLN B N 1
ATOM 4161 C CA . GLN B 1 209 ? 3.803 32.906 -3.178 1 96.44 209 GLN B CA 1
ATOM 4162 C C . GLN B 1 209 ? 5 33.781 -3.559 1 96.44 209 GLN B C 1
ATOM 4164 O O . GLN B 1 209 ? 5.898 33.312 -4.273 1 96.44 209 GLN B O 1
ATOM 4169 N N . ASN B 1 210 ? 5.059 34.938 -3.094 1 96.5 210 ASN B N 1
ATOM 4170 C CA . ASN B 1 210 ? 6.117 35.906 -3.414 1 96.5 210 ASN B CA 1
ATOM 4171 C C . ASN B 1 210 ? 7.469 35.438 -2.883 1 96.5 210 ASN B C 1
ATOM 4173 O O . ASN B 1 210 ? 8.516 35.781 -3.438 1 96.5 210 ASN B O 1
ATOM 4177 N N . ASN B 1 211 ? 7.41 34.656 -1.844 1 95.94 211 ASN B N 1
ATOM 4178 C CA . ASN B 1 211 ? 8.656 34.188 -1.24 1 95.94 211 ASN B CA 1
ATOM 4179 C C . ASN B 1 211 ? 8.984 32.75 -1.641 1 95.94 211 ASN B C 1
ATOM 4181 O O . ASN B 1 211 ? 9.898 32.156 -1.093 1 95.94 211 ASN B O 1
ATOM 4185 N N . GLY B 1 212 ? 8.164 32.188 -2.473 1 96 212 GLY B N 1
ATOM 4186 C CA . GLY B 1 212 ? 8.422 30.859 -3.025 1 96 212 GLY B CA 1
ATOM 4187 C C . GLY B 1 212 ? 8.203 29.75 -2.021 1 96 212 GLY B C 1
ATOM 4188 O O . GLY B 1 212 ? 8.922 28.734 -2.039 1 96 212 GLY B O 1
ATOM 4189 N N . VAL B 1 213 ? 7.359 29.938 -1.059 1 96.69 213 VAL B N 1
ATOM 4190 C CA . VAL B 1 213 ? 7.039 28.906 -0.083 1 96.69 213 VAL B CA 1
ATOM 4191 C C . VAL B 1 213 ? 5.953 27.984 -0.641 1 96.69 213 VAL B C 1
ATOM 4193 O O . VAL B 1 213 ? 4.887 28.453 -1.051 1 96.69 213 VAL B O 1
ATOM 4196 N N . SER B 1 214 ? 6.242 26.688 -0.722 1 96.56 214 SER B N 1
ATOM 4197 C CA . SER B 1 214 ? 5.266 25.719 -1.204 1 96.56 214 SER B CA 1
ATOM 4198 C C . SER B 1 214 ? 4.492 25.094 -0.049 1 96.56 214 SER B C 1
ATOM 4200 O O . SER B 1 214 ? 5.086 24.562 0.893 1 96.56 214 SER B O 1
ATOM 4202 N N . ILE B 1 215 ? 3.264 25.188 -0.096 1 97.19 215 ILE B N 1
ATOM 4203 C CA . ILE B 1 215 ? 2.416 24.516 0.89 1 97.19 215 ILE B CA 1
ATOM 4204 C C . ILE B 1 215 ? 1.735 23.312 0.256 1 97.19 215 ILE B C 1
ATOM 4206 O O . ILE B 1 215 ? 1.756 23.156 -0.966 1 97.19 215 ILE B O 1
ATOM 4210 N N . TYR B 1 216 ? 1.161 22.516 1.071 1 97.5 216 TYR B N 1
ATOM 4211 C CA . TYR B 1 216 ? 0.491 21.312 0.586 1 97.5 216 TYR B CA 1
ATOM 4212 C C . TYR B 1 216 ? -0.742 21.672 -0.235 1 97.5 216 TYR B C 1
ATOM 4214 O O . TYR B 1 216 ? -1.545 22.516 0.174 1 97.5 216 TYR B O 1
ATOM 4222 N N . GLU B 1 217 ? -0.783 21.031 -1.36 1 94.12 217 GLU B N 1
ATOM 4223 C CA . GLU B 1 217 ? -1.959 21.156 -2.217 1 94.12 217 GLU B CA 1
ATOM 4224 C C . GLU B 1 217 ? -2.729 19.844 -2.291 1 94.12 217 GLU B C 1
ATOM 4226 O O . GLU B 1 217 ? -2.16 18.797 -2.641 1 94.12 217 GLU B O 1
ATOM 4231 N N . PHE B 1 218 ? -3.986 19.969 -1.973 1 92.56 218 PHE B N 1
ATOM 4232 C CA . PHE B 1 218 ? -4.84 18.781 -2.068 1 92.56 218 PHE B CA 1
ATOM 4233 C C . PHE B 1 218 ? -4.969 18.328 -3.516 1 92.56 218 PHE B C 1
ATOM 4235 O O . PHE B 1 218 ? -5.176 19.141 -4.414 1 92.56 218 PHE B O 1
ATOM 4242 N N . PRO B 1 219 ? -4.801 17.016 -3.676 1 91.62 219 PRO B N 1
ATOM 4243 C CA . PRO B 1 219 ? -4.738 16.516 -5.051 1 91.62 219 PRO B CA 1
ATOM 4244 C C . PRO B 1 219 ? -6.078 16.625 -5.777 1 91.62 219 PRO B C 1
ATOM 4246 O O . PRO B 1 219 ? -7.133 16.406 -5.172 1 91.62 219 PRO B O 1
ATOM 4249 N N . THR B 1 220 ? -6 16.891 -7.012 1 89.88 220 THR B N 1
ATOM 4250 C CA . THR B 1 220 ? -7.215 17.016 -7.809 1 89.88 220 THR B CA 1
ATOM 4251 C C . THR B 1 220 ? -7.176 16.062 -9.008 1 89.88 220 THR B C 1
ATOM 4253 O O . THR B 1 220 ? -8 16.172 -9.914 1 89.88 220 THR B O 1
ATOM 4256 N N . ASP B 1 221 ? -6.273 15.203 -9.055 1 83.19 221 ASP B N 1
ATOM 4257 C CA . ASP B 1 221 ? -6.098 14.297 -10.188 1 83.19 221 ASP B CA 1
ATOM 4258 C C . ASP B 1 221 ? -7.098 13.148 -10.133 1 83.19 221 ASP B C 1
ATOM 4260 O O . ASP B 1 221 ? -7.473 12.594 -11.172 1 83.19 221 ASP B O 1
ATOM 4264 N N . ASP B 1 222 ? -7.504 12.812 -8.977 1 79.44 222 ASP B N 1
ATOM 4265 C CA . ASP B 1 222 ? -8.484 11.75 -8.789 1 79.44 222 ASP B CA 1
ATOM 4266 C C . ASP B 1 222 ? -9.914 12.289 -8.93 1 79.44 222 ASP B C 1
ATOM 4268 O O . ASP B 1 222 ? -10.336 13.148 -8.164 1 79.44 222 ASP B O 1
ATOM 4272 N N . GLU B 1 223 ? -10.641 11.727 -9.734 1 78.56 223 GLU B N 1
ATOM 4273 C CA . GLU B 1 223 ? -11.992 12.195 -10.047 1 78.56 223 GLU B CA 1
ATOM 4274 C C . GLU B 1 223 ? -12.898 12.102 -8.828 1 78.56 223 GLU B C 1
ATOM 4276 O O . GLU B 1 223 ? -13.805 12.922 -8.656 1 78.56 223 GLU B O 1
ATOM 4281 N N . THR B 1 224 ? -12.594 11.211 -7.984 1 80.06 224 THR B N 1
ATOM 4282 C CA . THR B 1 224 ? -13.469 10.977 -6.844 1 80.06 224 THR B CA 1
ATOM 4283 C C . THR B 1 224 ? -13.336 12.102 -5.816 1 80.06 224 THR B C 1
ATOM 4285 O O . THR B 1 224 ? -14.242 12.328 -5.016 1 80.06 224 THR B O 1
ATOM 4288 N N . VAL B 1 225 ? -12.195 12.82 -5.883 1 85.56 225 VAL B N 1
ATOM 4289 C CA . VAL B 1 225 ? -11.969 13.805 -4.828 1 85.56 225 VAL B CA 1
ATOM 4290 C C . VAL B 1 225 ? -11.727 15.18 -5.445 1 85.56 225 VAL B C 1
ATOM 4292 O O . VAL B 1 225 ? -11.555 16.172 -4.727 1 85.56 225 VAL B O 1
ATOM 4295 N N . THR B 1 226 ? -11.812 15.32 -6.672 1 87 226 THR B N 1
ATOM 4296 C CA . THR B 1 226 ? -11.445 16.531 -7.391 1 87 226 THR B CA 1
ATOM 4297 C C . THR B 1 226 ? -12.289 17.719 -6.93 1 87 226 THR B C 1
ATOM 4299 O O . THR B 1 226 ? -11.758 18.781 -6.605 1 87 226 THR B O 1
ATOM 4302 N N . GLU B 1 227 ? -13.547 17.594 -6.844 1 87.38 227 GLU B N 1
ATOM 4303 C CA . GLU B 1 227 ? -14.438 18.703 -6.473 1 87.38 227 GLU B CA 1
ATOM 4304 C C . GLU B 1 227 ? -14.18 19.156 -5.039 1 87.38 227 GLU B C 1
ATOM 4306 O O . GLU B 1 227 ? -14 20.344 -4.789 1 87.38 227 GLU B O 1
ATOM 4311 N N . VAL B 1 228 ? -14.086 18.219 -4.207 1 87.06 228 VAL B N 1
ATOM 4312 C CA . VAL B 1 228 ? -13.906 18.516 -2.791 1 87.06 228 VAL B CA 1
ATOM 4313 C C . VAL B 1 228 ? -12.539 19.156 -2.572 1 87.06 228 VAL B C 1
ATOM 4315 O O . VAL B 1 228 ? -12.43 20.203 -1.909 1 87.06 228 VAL B O 1
ATOM 4318 N N . ASN B 1 229 ? -11.516 18.625 -3.219 1 90.19 229 ASN B N 1
ATOM 4319 C CA . ASN B 1 229 ? -10.156 19.109 -3.016 1 90.19 229 ASN B CA 1
ATOM 4320 C C . ASN B 1 229 ? -9.945 20.469 -3.682 1 90.19 229 ASN B C 1
ATOM 4322 O O . ASN B 1 229 ? -9.188 21.297 -3.178 1 90.19 229 ASN B O 1
ATOM 4326 N N . THR B 1 230 ? -10.617 20.719 -4.758 1 90.56 230 THR B N 1
ATOM 4327 C CA . THR B 1 230 ? -10.547 22.031 -5.383 1 90.56 230 THR B CA 1
ATOM 4328 C C . THR B 1 230 ? -11.148 23.094 -4.477 1 90.56 230 THR B C 1
ATOM 4330 O O . THR B 1 230 ? -10.547 24.156 -4.266 1 90.56 230 THR B O 1
ATOM 4333 N N . SER B 1 231 ? -12.258 22.797 -3.934 1 89.94 231 SER B N 1
ATOM 4334 C CA . SER B 1 231 ? -12.906 23.703 -2.99 1 89.94 231 SER B CA 1
ATOM 4335 C C . SER B 1 231 ? -12.039 23.938 -1.761 1 89.94 231 SER B C 1
ATOM 4337 O O . SER B 1 231 ? -11.906 25.062 -1.295 1 89.94 231 SER B O 1
ATOM 4339 N N . MET B 1 232 ? -11.438 22.906 -1.339 1 87.75 232 MET B N 1
ATOM 4340 C CA . MET B 1 232 ? -10.648 22.984 -0.117 1 87.75 232 MET B CA 1
ATOM 4341 C C . MET B 1 232 ? -9.383 23.812 -0.337 1 87.75 232 MET B C 1
ATOM 4343 O O . MET B 1 232 ? -8.953 24.547 0.558 1 87.75 232 MET B O 1
ATOM 4347 N N . ASN B 1 233 ? -8.859 23.672 -1.505 1 91.69 233 ASN B N 1
ATOM 4348 C CA . ASN B 1 233 ? -7.672 24.453 -1.836 1 91.69 233 ASN B CA 1
ATOM 4349 C C . ASN B 1 233 ? -7.961 25.938 -1.827 1 91.69 233 ASN B C 1
ATOM 4351 O O . ASN B 1 233 ? -7.062 26.75 -1.583 1 91.69 233 ASN B O 1
ATOM 4355 N N . SER B 1 234 ? -9.188 26.328 -1.939 1 90.69 234 SER B N 1
ATOM 4356 C CA . SER B 1 234 ? -9.57 27.75 -1.96 1 90.69 234 SER B CA 1
ATOM 4357 C C . SER B 1 234 ? -9.719 28.297 -0.546 1 90.69 234 SER B C 1
ATOM 4359 O O . SER B 1 234 ? -9.766 29.516 -0.351 1 90.69 234 SER B O 1
ATOM 4361 N N . HIS B 1 235 ? -9.688 27.453 0.425 1 91.56 235 HIS B N 1
ATOM 4362 C CA . HIS B 1 235 ? -9.922 27.875 1.8 1 91.56 235 HIS B CA 1
ATOM 4363 C C . HIS B 1 235 ? -8.609 28.062 2.557 1 91.56 235 HIS B C 1
ATOM 4365 O O . HIS B 1 235 ? -8.594 28.594 3.67 1 91.56 235 HIS B O 1
ATOM 4371 N N . THR B 1 236 ? -7.531 27.734 1.95 1 93.5 236 THR B N 1
ATOM 4372 C CA . THR B 1 236 ? -6.234 27.859 2.604 1 93.5 236 THR B CA 1
ATOM 4373 C C . THR B 1 236 ? -5.797 29.328 2.641 1 93.5 236 THR B C 1
ATOM 4375 O O . THR B 1 236 ? -5.934 30.047 1.647 1 93.5 236 THR B O 1
ATOM 4378 N N . PRO B 1 237 ? -5.277 29.719 3.746 1 96.81 237 PRO B N 1
ATOM 4379 C CA . PRO B 1 237 ? -5.141 29.031 5.031 1 96.81 237 PRO B CA 1
ATOM 4380 C C . PRO B 1 237 ? -6.473 28.859 5.758 1 96.81 237 PRO B C 1
ATOM 4382 O O . PRO B 1 237 ? -7.352 29.734 5.652 1 96.81 237 PRO B O 1
ATOM 4385 N N . PHE B 1 238 ? -6.59 27.828 6.512 1 97.25 238 PHE B N 1
ATOM 4386 C CA . PHE B 1 238 ? -7.816 27.547 7.246 1 97.25 238 PHE B CA 1
ATOM 4387 C C . PHE B 1 238 ? -7.887 28.375 8.523 1 97.25 238 PHE B C 1
ATOM 4389 O O . PHE B 1 238 ? -6.934 28.406 9.305 1 97.25 238 PHE B O 1
ATOM 4396 N N . ALA B 1 239 ? -8.922 29.078 8.664 1 97.25 239 ALA B N 1
ATOM 4397 C CA . ALA B 1 239 ? -9.18 29.828 9.898 1 97.25 239 ALA B CA 1
ATOM 4398 C C . ALA B 1 239 ? -10.023 29 10.867 1 97.25 239 ALA B C 1
ATOM 4400 O O . ALA B 1 239 ? -11.195 28.703 10.586 1 97.25 239 ALA B O 1
ATOM 4401 N N . VAL B 1 240 ? -9.43 28.703 11.992 1 96.81 240 VAL B N 1
ATOM 4402 C CA . VAL B 1 240 ? -10.125 27.75 12.844 1 96.81 240 VAL B CA 1
ATOM 4403 C C . VAL B 1 240 ? -10.203 28.281 14.273 1 96.81 240 VAL B C 1
ATOM 4405 O O . VAL B 1 240 ? -9.477 29.203 14.641 1 96.81 240 VAL B O 1
ATOM 4408 N N . VAL B 1 241 ? -11.148 27.75 14.961 1 93.81 241 VAL B N 1
ATOM 4409 C CA . VAL B 1 241 ? -11.336 27.969 16.391 1 93.81 241 VAL B CA 1
ATOM 4410 C C . VAL B 1 241 ? -11.375 26.625 17.125 1 93.81 241 VAL B C 1
ATOM 4412 O O . VAL B 1 241 ? -11.977 25.672 16.641 1 93.81 241 VAL B O 1
ATOM 4415 N N . GLY B 1 242 ? -10.578 26.5 18.188 1 89.25 242 GLY B N 1
ATOM 4416 C CA . GLY B 1 242 ? -10.641 25.328 19.047 1 89.25 242 GLY B CA 1
ATOM 4417 C C . GLY B 1 242 ? -11.344 25.594 20.375 1 89.25 242 GLY B C 1
ATOM 4418 O O . GLY B 1 242 ? -11.398 26.734 20.828 1 89.25 242 GLY B O 1
ATOM 4419 N N . SER B 1 243 ? -11.93 24.547 20.828 1 89.75 243 SER B N 1
ATOM 4420 C CA . SER B 1 243 ? -12.547 24.672 22.156 1 89.75 243 SER B CA 1
ATOM 4421 C C . SER B 1 243 ? -12.586 23.328 22.875 1 89.75 243 SER B C 1
ATOM 4423 O O . SER B 1 243 ? -12.742 22.281 22.234 1 89.75 243 SER B O 1
ATOM 4425 N N . THR B 1 244 ? -12.406 23.375 24.125 1 84 244 THR B N 1
ATOM 4426 C CA . THR B 1 244 ? -12.586 22.188 24.969 1 84 244 THR B CA 1
ATOM 4427 C C . THR B 1 244 ? -13.914 22.25 25.703 1 84 244 THR B C 1
ATOM 4429 O O . THR B 1 244 ? -14.281 21.297 26.406 1 84 244 THR B O 1
ATOM 4432 N N . GLU B 1 245 ? -14.617 23.281 25.469 1 86.69 245 GLU B N 1
ATOM 4433 C CA . GLU B 1 245 ? -15.898 23.484 26.141 1 86.69 245 GLU B CA 1
ATOM 4434 C C . GLU B 1 245 ? -17.062 23.047 25.266 1 86.69 245 GLU B C 1
ATOM 4436 O O . GLU B 1 245 ? -17.062 23.297 24.047 1 86.69 245 GLU B O 1
ATOM 4441 N N . PHE B 1 246 ? -18.031 22.438 25.984 1 88.94 246 PHE B N 1
ATOM 4442 C CA . PHE B 1 246 ? -19.25 22 25.281 1 88.94 246 PHE B CA 1
ATOM 4443 C C . PHE B 1 246 ? -20.438 22.828 25.734 1 88.94 246 PHE B C 1
ATOM 4445 O O . PHE B 1 246 ? -20.625 23.078 26.922 1 88.94 246 PHE B O 1
ATOM 4452 N N . VAL B 1 247 ? -21.094 23.281 24.844 1 87.38 247 VAL B N 1
ATOM 4453 C CA . VAL B 1 247 ? -22.312 24.047 25.109 1 87.38 247 VAL B CA 1
ATOM 4454 C C . VAL B 1 247 ? -23.5 23.359 24.422 1 87.38 247 VAL B C 1
ATOM 4456 O O . VAL B 1 247 ? -23.375 22.859 23.312 1 87.38 247 VAL B O 1
ATOM 4459 N N . ARG B 1 248 ? -24.562 23.297 25.109 1 87.94 248 ARG B N 1
ATOM 4460 C CA . ARG B 1 248 ? -25.766 22.688 24.562 1 87.94 248 ARG B CA 1
ATOM 4461 C C . ARG B 1 248 ? -26.453 23.625 23.578 1 87.94 248 ARG B C 1
ATOM 4463 O O . ARG B 1 248 ? -26.75 24.781 23.906 1 87.94 248 ARG B O 1
ATOM 4470 N N . VAL B 1 249 ? -26.516 23.312 22.484 1 81.38 249 VAL B N 1
ATOM 4471 C CA . VAL B 1 249 ? -27.266 24.016 21.438 1 81.38 249 VAL B CA 1
ATOM 4472 C C . VAL B 1 249 ? -28.375 23.125 20.922 1 81.38 249 VAL B C 1
ATOM 4474 O O . VAL B 1 249 ? -28.125 22.172 20.156 1 81.38 249 VAL B O 1
ATOM 4477 N N . GLY B 1 250 ? -29.609 23.438 21.297 1 80.94 250 GLY B N 1
ATOM 4478 C CA . GLY B 1 250 ? -30.703 22.516 21 1 80.94 250 GLY B CA 1
ATOM 4479 C C . GLY B 1 250 ? -30.594 21.203 21.719 1 80.94 250 GLY B C 1
ATOM 4480 O O . GLY B 1 250 ? -30.562 21.156 22.953 1 80.94 250 GLY B O 1
ATOM 4481 N N . ASN B 1 251 ? -30.562 20.109 20.984 1 84.69 251 ASN B N 1
ATOM 4482 C CA . ASN B 1 251 ? -30.516 18.766 21.562 1 84.69 251 ASN B CA 1
ATOM 4483 C C . ASN B 1 251 ? -29.109 18.172 21.453 1 84.69 251 ASN B C 1
ATOM 4485 O O . ASN B 1 251 ? -28.922 16.984 21.734 1 84.69 251 ASN B O 1
ATOM 4489 N N . LYS B 1 252 ? -28.141 19.031 20.969 1 83.88 252 LYS B N 1
ATOM 4490 C CA . LYS B 1 252 ? -26.797 18.469 20.797 1 83.88 252 LYS B CA 1
ATOM 4491 C C . LYS B 1 252 ? -25.766 19.297 21.562 1 83.88 252 LYS B C 1
ATOM 4493 O O . LYS B 1 252 ? -25.922 20.5 21.734 1 83.88 252 LYS B O 1
ATOM 4498 N N . MET B 1 253 ? -24.828 18.547 22.125 1 86.25 253 MET B N 1
ATOM 4499 C CA . MET B 1 253 ? -23.656 19.203 22.719 1 86.25 253 MET B CA 1
ATOM 4500 C C . MET B 1 253 ? -22.609 19.5 21.656 1 86.25 253 MET B C 1
ATOM 4502 O O . MET B 1 253 ? -22.219 18.609 20.891 1 86.25 253 MET B O 1
ATOM 4506 N N . MET B 1 254 ? -22.281 20.812 21.625 1 87.69 254 MET B N 1
ATOM 4507 C CA . MET B 1 254 ? -21.312 21.203 20.625 1 87.69 254 MET B CA 1
ATOM 4508 C C . MET B 1 254 ? -20.141 21.969 21.25 1 87.69 254 MET B C 1
ATOM 4510 O O . MET B 1 254 ? -20.344 22.734 22.188 1 87.69 254 MET B O 1
ATOM 4514 N N . ARG B 1 255 ? -18.969 21.719 20.766 1 90.19 255 ARG B N 1
ATOM 4515 C CA . ARG B 1 255 ? -17.844 22.531 21.172 1 90.19 255 ARG B CA 1
ATOM 4516 C C . ARG B 1 255 ? -18.031 23.984 20.781 1 90.19 255 ARG B C 1
ATOM 4518 O O . ARG B 1 255 ? -18.359 24.281 19.625 1 90.19 255 ARG B O 1
ATOM 4525 N N . SER B 1 256 ? -17.891 24.812 21.812 1 92.69 256 SER B N 1
ATOM 4526 C CA . SER B 1 256 ? -18.172 26.219 21.562 1 92.69 256 SER B CA 1
ATOM 4527 C C . SER B 1 256 ? -17.359 27.141 22.469 1 92.69 256 SER B C 1
ATOM 4529 O O . SER B 1 256 ? -16.828 26.688 23.484 1 92.69 256 SER B O 1
ATOM 4531 N N . ARG B 1 257 ? -17.156 28.266 22 1 90.69 257 ARG B N 1
ATOM 4532 C CA . ARG B 1 257 ? -16.625 29.344 22.828 1 90.69 257 ARG B CA 1
ATOM 4533 C C . ARG B 1 257 ? -17.688 30.406 23.078 1 90.69 257 ARG B C 1
ATOM 4535 O O . ARG B 1 257 ? -18.25 30.969 22.141 1 90.69 257 ARG B O 1
ATOM 4542 N N . GLN B 1 258 ? -17.875 30.672 24.328 1 90.81 258 GLN B N 1
ATOM 4543 C CA . GLN B 1 258 ? -18.922 31.609 24.703 1 90.81 258 GLN B CA 1
ATOM 4544 C C . GLN B 1 258 ? -18.344 32.969 25.016 1 90.81 258 GLN B C 1
ATOM 4546 O O . GLN B 1 258 ? -17.375 33.094 25.766 1 90.81 258 GLN B O 1
ATOM 4551 N N . TYR B 1 259 ? -18.953 33.969 24.359 1 89 259 TYR B N 1
ATOM 4552 C CA . TYR B 1 259 ? -18.656 35.375 24.609 1 89 259 TYR B CA 1
ATOM 4553 C C . TYR B 1 259 ? -19.891 36.125 25.078 1 89 259 TYR B C 1
ATOM 4555 O O . TYR B 1 259 ? -21.016 35.656 24.891 1 89 259 TYR B O 1
ATOM 4563 N N . PRO B 1 260 ? -19.703 37.25 25.734 1 90.69 260 PRO B N 1
ATOM 4564 C CA . PRO B 1 260 ? -20.875 38.031 26.156 1 90.69 260 PRO B CA 1
ATOM 4565 C C . PRO B 1 260 ? -21.797 38.406 24.984 1 90.69 260 PRO B C 1
ATOM 4567 O O . PRO B 1 260 ? -23.016 38.5 25.172 1 90.69 260 PRO B O 1
ATOM 4570 N N . TRP B 1 261 ? -21.219 38.562 23.812 1 90.31 261 TRP B N 1
ATOM 4571 C CA . TRP B 1 261 ? -21.969 39.031 22.672 1 90.31 261 TRP B CA 1
ATOM 4572 C C . TRP B 1 261 ? -22.391 37.906 21.766 1 90.31 261 TRP B C 1
ATOM 4574 O O . TRP B 1 261 ? -23.047 38.125 20.734 1 90.31 261 TRP B O 1
ATOM 4584 N N . GLY B 1 262 ? -22 36.656 22.109 1 88.75 262 GLY B N 1
ATOM 4585 C CA . GLY B 1 262 ? -22.406 35.531 21.266 1 88.75 262 GLY B CA 1
ATOM 4586 C C . GLY B 1 262 ? -21.594 34.281 21.516 1 88.75 262 GLY B C 1
ATOM 4587 O O . GLY B 1 262 ? -20.734 34.25 22.406 1 88.75 262 GLY B O 1
ATOM 4588 N N . THR B 1 263 ? -22 33.25 20.781 1 90.38 263 THR B N 1
ATOM 4589 C CA . THR B 1 263 ? -21.344 31.969 20.922 1 90.38 263 THR B CA 1
ATOM 4590 C C . THR B 1 263 ? -20.766 31.5 19.578 1 90.38 263 THR B C 1
ATOM 4592 O O . THR B 1 263 ? -21.453 31.531 18.562 1 90.38 263 THR B O 1
ATOM 4595 N N . VAL B 1 264 ? -19.469 31.234 19.672 1 92.06 264 VAL B N 1
ATOM 4596 C CA . VAL B 1 264 ? -18.812 30.672 18.484 1 92.06 264 VAL B CA 1
ATOM 4597 C C . VAL B 1 264 ? -18.875 29.156 18.531 1 92.06 264 VAL B C 1
ATOM 4599 O O . VAL B 1 264 ? -18.453 28.531 19.516 1 92.06 264 VAL B O 1
ATOM 4602 N N . GLN B 1 265 ? -19.453 28.609 17.516 1 92.31 265 GLN B N 1
ATOM 4603 C CA . GLN B 1 265 ? -19.562 27.156 17.391 1 92.31 265 GLN B CA 1
ATOM 4604 C C . GLN B 1 265 ? -18.453 26.609 16.5 1 92.31 265 GLN B C 1
ATOM 4606 O O . GLN B 1 265 ? -18.359 26.953 15.328 1 92.31 265 GLN B O 1
ATOM 4611 N N . VAL B 1 266 ? -17.719 25.641 17.016 1 93.44 266 VAL B N 1
ATOM 4612 C CA . VAL B 1 266 ? -16.531 25.125 16.344 1 93.44 266 VAL B CA 1
ATOM 4613 C C . VAL B 1 266 ? -16.938 24.375 15.078 1 93.44 266 VAL B C 1
ATOM 4615 O O . VAL B 1 266 ? -16.266 24.484 14.047 1 93.44 266 VAL B O 1
ATOM 4618 N N . GLU B 1 267 ? -18.125 23.719 15.094 1 92.31 267 GLU B N 1
ATOM 4619 C CA . GLU B 1 267 ? -18.516 22.859 13.977 1 92.31 267 GLU B CA 1
ATOM 4620 C C . GLU B 1 267 ? -19.531 23.578 13.078 1 92.31 267 GLU B C 1
ATOM 4622 O O . GLU B 1 267 ? -20.188 22.938 12.266 1 92.31 267 GLU B O 1
ATOM 4627 N N . ASN B 1 268 ? -19.625 24.891 13.289 1 92.12 268 ASN B N 1
ATOM 4628 C CA . ASN B 1 268 ? -20.438 25.719 12.391 1 92.12 268 ASN B CA 1
ATOM 4629 C C . ASN B 1 268 ? -19.594 26.312 11.258 1 92.12 268 ASN B C 1
ATOM 4631 O O . ASN B 1 268 ? -18.719 27.141 11.508 1 92.12 268 ASN B O 1
ATOM 4635 N N . GLU B 1 269 ? -19.875 25.984 10.078 1 92.62 269 GLU B N 1
ATOM 4636 C CA . GLU B 1 269 ? -19.078 26.359 8.914 1 92.62 269 GLU B CA 1
ATOM 4637 C C . GLU B 1 269 ? -19.156 27.859 8.633 1 92.62 269 GLU B C 1
ATOM 4639 O O . GLU B 1 269 ? -18.328 28.406 7.914 1 92.62 269 GLU B O 1
ATOM 4644 N N . ASN B 1 270 ? -20.125 28.484 9.18 1 91.94 270 ASN B N 1
ATOM 4645 C CA . ASN B 1 270 ? -20.25 29.922 9.023 1 91.94 270 ASN B CA 1
ATOM 4646 C C . ASN B 1 270 ? -19.359 30.672 10 1 91.94 270 ASN B C 1
ATOM 4648 O O . ASN B 1 270 ? -19.094 31.859 9.828 1 91.94 270 ASN B O 1
ATOM 4652 N N . HIS B 1 271 ? -18.953 29.953 11.055 1 93.31 271 HIS B N 1
ATOM 4653 C CA . HIS B 1 271 ? -18.156 30.594 12.102 1 93.31 271 HIS B CA 1
ATOM 4654 C C . HIS B 1 271 ? -16.672 30.438 11.844 1 93.31 271 HIS B C 1
ATOM 4656 O O . HIS B 1 271 ? -15.883 31.344 12.125 1 93.31 271 HIS B O 1
ATOM 4662 N N . CYS B 1 272 ? -16.297 29.25 11.344 1 94.88 272 CYS B N 1
ATOM 4663 C CA . CYS B 1 272 ? -14.883 29 11.078 1 94.88 272 CYS B CA 1
ATOM 4664 C C . CYS B 1 272 ? -14.711 27.844 10.102 1 94.88 272 CYS B C 1
ATOM 4666 O O . CYS B 1 272 ? -15.688 27.281 9.617 1 94.88 272 CYS B O 1
ATOM 4668 N N . ASP B 1 273 ? -13.469 27.469 9.789 1 95.88 273 ASP B N 1
ATOM 4669 C CA . ASP B 1 273 ? -13.148 26.484 8.758 1 95.88 273 ASP B CA 1
ATOM 4670 C C . ASP B 1 273 ? -12.836 25.125 9.383 1 95.88 273 ASP B C 1
ATOM 4672 O O . ASP B 1 273 ? -12.219 24.266 8.734 1 95.88 273 ASP B O 1
ATOM 4676 N N . PHE B 1 274 ? -13.25 24.906 10.562 1 96.25 274 PHE B N 1
ATOM 4677 C CA . PHE B 1 274 ? -12.883 23.703 11.289 1 96.25 274 PHE B CA 1
ATOM 4678 C C . PHE B 1 274 ? -13.398 22.453 10.578 1 96.25 274 PHE B C 1
ATOM 4680 O O . PHE B 1 274 ? -12.656 21.5 10.359 1 96.25 274 PHE B O 1
ATOM 4687 N N . VAL B 1 275 ? -14.633 22.469 10.242 1 94.81 275 VAL B N 1
ATOM 4688 C CA . VAL B 1 275 ? -15.258 21.312 9.594 1 94.81 275 VAL B CA 1
ATOM 4689 C C . VAL B 1 275 ? -14.555 21.016 8.273 1 94.81 275 VAL B C 1
ATOM 4691 O O . VAL B 1 275 ? -14.289 19.859 7.961 1 94.81 275 VAL B O 1
ATOM 4694 N N . LYS B 1 276 ? -14.25 22.016 7.617 1 94.81 276 LYS B N 1
ATOM 4695 C CA . LYS B 1 276 ? -13.547 21.859 6.344 1 94.81 276 LYS B CA 1
ATOM 4696 C C . LYS B 1 276 ? -12.141 21.312 6.547 1 94.81 276 LYS B C 1
ATOM 4698 O O . LYS B 1 276 ? -11.711 20.422 5.805 1 94.81 276 LYS B O 1
ATOM 4703 N N . LEU B 1 277 ? -11.477 21.828 7.523 1 96 277 LEU B N 1
ATOM 4704 C CA . LEU B 1 277 ? -10.141 21.328 7.84 1 96 277 LEU B CA 1
ATOM 4705 C C . LEU B 1 277 ? -10.18 19.844 8.195 1 96 277 LEU B C 1
ATOM 4707 O O . LEU B 1 277 ? -9.367 19.062 7.699 1 96 277 LEU B O 1
ATOM 4711 N N . ARG B 1 278 ? -11.07 19.453 9.055 1 95.56 278 ARG B N 1
ATOM 4712 C CA . ARG B 1 278 ? -11.172 18.047 9.469 1 95.56 278 ARG B CA 1
ATOM 4713 C C . ARG B 1 278 ? -11.484 17.141 8.281 1 95.56 278 ARG B C 1
ATOM 4715 O O . ARG B 1 278 ? -10.891 16.078 8.133 1 95.56 278 ARG B O 1
ATOM 4722 N N . GLU B 1 279 ? -12.398 17.578 7.441 1 93.81 279 GLU B N 1
ATOM 4723 C CA . GLU B 1 279 ? -12.766 16.828 6.242 1 93.81 279 GLU B CA 1
ATOM 4724 C C . GLU B 1 279 ? -11.555 16.625 5.328 1 93.81 279 GLU B C 1
ATOM 4726 O O . GLU B 1 279 ? -11.266 15.5 4.91 1 93.81 279 GLU B O 1
ATOM 4731 N N . MET B 1 280 ? -10.867 17.641 5.133 1 93.5 280 MET B N 1
ATOM 4732 C CA . MET B 1 280 ? -9.758 17.609 4.18 1 93.5 280 MET B CA 1
ATOM 4733 C C . MET B 1 280 ? -8.562 16.844 4.758 1 93.5 280 MET B C 1
ATOM 4735 O O . MET B 1 280 ? -7.93 16.062 4.062 1 93.5 280 MET B O 1
ATOM 4739 N N . LEU B 1 281 ? -8.305 17.094 5.957 1 95.56 281 LEU B N 1
ATOM 4740 C CA . LEU B 1 281 ? -7.102 16.562 6.594 1 95.56 281 LEU B CA 1
ATOM 4741 C C . LEU B 1 281 ? -7.273 15.078 6.914 1 95.56 281 LEU B C 1
ATOM 4743 O O . LEU B 1 281 ? -6.418 14.266 6.566 1 95.56 281 LEU B O 1
ATOM 4747 N N . ILE B 1 282 ? -8.422 14.734 7.488 1 96.25 282 ILE B N 1
ATOM 4748 C CA . ILE B 1 282 ? -8.57 13.406 8.07 1 96.25 282 ILE B CA 1
ATOM 4749 C C . ILE B 1 282 ? -9.414 12.531 7.148 1 96.25 282 ILE B C 1
ATOM 4751 O O . ILE B 1 282 ? -9.008 11.414 6.805 1 96.25 282 ILE B O 1
ATOM 4755 N N . ARG B 1 283 ? -10.438 13.008 6.613 1 94.56 283 ARG B N 1
ATOM 4756 C CA . ARG B 1 283 ? -11.438 12.164 5.965 1 94.56 283 ARG B CA 1
ATOM 4757 C C . ARG B 1 283 ? -11.086 11.93 4.5 1 94.56 283 ARG B C 1
ATOM 4759 O O . ARG B 1 283 ? -11.523 10.945 3.9 1 94.56 283 ARG B O 1
ATOM 4766 N N . THR B 1 284 ? -10.211 12.781 3.945 1 93.88 284 THR B N 1
ATOM 4767 C CA . THR B 1 284 ? -10.07 12.695 2.496 1 93.88 284 THR B CA 1
ATOM 4768 C C . THR B 1 284 ? -8.617 12.492 2.102 1 93.88 284 THR B C 1
ATOM 4770 O O . THR B 1 284 ? -8.32 11.828 1.105 1 93.88 284 THR B O 1
ATOM 4773 N N . ASN B 1 285 ? -7.648 13.062 2.859 1 95.5 285 ASN B N 1
ATOM 4774 C CA . ASN B 1 285 ? -6.34 13.188 2.232 1 95.5 285 ASN B CA 1
ATOM 4775 C C . ASN B 1 285 ? -5.23 12.672 3.143 1 95.5 285 ASN B C 1
ATOM 4777 O O . ASN B 1 285 ? -4.051 12.953 2.92 1 95.5 285 ASN B O 1
ATOM 4781 N N . MET B 1 286 ? -5.527 11.93 4.152 1 96.69 286 MET B N 1
ATOM 4782 C CA . MET B 1 286 ? -4.496 11.391 5.031 1 96.69 286 MET B CA 1
ATOM 4783 C C . MET B 1 286 ? -3.535 10.492 4.258 1 96.69 286 MET B C 1
ATOM 4785 O O . MET B 1 286 ? -2.318 10.617 4.395 1 96.69 286 MET B O 1
ATOM 4789 N N . GLU B 1 287 ? -4.129 9.656 3.436 1 94.75 287 GLU B N 1
ATOM 4790 C CA . GLU B 1 287 ? -3.309 8.719 2.674 1 94.75 287 GLU B CA 1
ATOM 4791 C C . GLU B 1 287 ? -2.451 9.445 1.643 1 94.75 287 GLU B C 1
ATOM 4793 O O . GLU B 1 287 ? -1.308 9.062 1.396 1 94.75 287 GLU B O 1
ATOM 4798 N N . ASP B 1 288 ? -3.004 10.461 1.062 1 95.12 288 ASP B N 1
ATOM 4799 C CA . ASP B 1 288 ? -2.236 11.227 0.085 1 95.12 288 ASP B CA 1
ATOM 4800 C C . ASP B 1 288 ? -1.026 11.891 0.737 1 95.12 288 ASP B C 1
ATOM 4802 O O . ASP B 1 288 ? 0.057 11.938 0.15 1 95.12 288 ASP B O 1
ATOM 4806 N N . MET B 1 289 ? -1.216 12.383 1.895 1 97.5 289 MET B N 1
ATOM 4807 C CA . MET B 1 289 ? -0.121 13.047 2.602 1 97.5 289 MET B CA 1
ATOM 4808 C C . MET B 1 289 ? 0.974 12.047 2.961 1 97.5 289 MET B C 1
ATOM 4810 O O . MET B 1 289 ? 2.162 12.367 2.873 1 97.5 289 MET B O 1
ATOM 4814 N N . ARG B 1 290 ? 0.588 10.906 3.361 1 97.06 290 ARG B N 1
ATOM 4815 C CA . ARG B 1 290 ? 1.562 9.859 3.641 1 97.06 290 ARG B CA 1
ATOM 4816 C C . ARG B 1 290 ? 2.357 9.5 2.389 1 97.06 290 ARG B C 1
ATOM 4818 O O . ARG B 1 290 ? 3.582 9.367 2.441 1 97.06 290 ARG B O 1
ATOM 4825 N N . GLU B 1 291 ? 1.65 9.367 1.301 1 94.44 291 GLU B N 1
ATOM 4826 C CA . GLU B 1 291 ? 2.295 9.023 0.037 1 94.44 291 GLU B CA 1
ATOM 4827 C C . GLU B 1 291 ? 3.254 10.125 -0.411 1 94.44 291 GLU B C 1
ATOM 4829 O O . GLU B 1 291 ? 4.363 9.836 -0.87 1 94.44 291 GLU B O 1
ATOM 4834 N N . LYS B 1 292 ? 2.826 11.336 -0.313 1 95.94 292 LYS B N 1
ATOM 4835 C CA . LYS B 1 292 ? 3.67 12.469 -0.702 1 95.94 292 LYS B CA 1
ATOM 4836 C C . LYS B 1 292 ? 4.914 12.547 0.177 1 95.94 292 LYS B C 1
ATOM 4838 O O . LYS B 1 292 ? 6 12.883 -0.304 1 95.94 292 LYS B O 1
ATOM 4843 N N . THR B 1 293 ? 4.734 12.273 1.451 1 98 293 THR B N 1
ATOM 4844 C CA . THR B 1 293 ? 5.883 12.242 2.352 1 98 293 THR B CA 1
ATOM 4845 C C . THR B 1 293 ? 6.914 11.227 1.874 1 98 293 THR B C 1
ATOM 4847 O O . THR B 1 293 ? 8.109 11.516 1.848 1 98 293 THR B O 1
ATOM 4850 N N . HIS B 1 294 ? 6.434 10.07 1.438 1 95.31 294 HIS B N 1
ATOM 4851 C CA . HIS B 1 294 ? 7.332 9.008 1.01 1 95.31 294 HIS B CA 1
ATOM 4852 C C . HIS B 1 294 ? 7.906 9.289 -0.375 1 95.31 294 HIS B C 1
ATOM 4854 O O . HIS B 1 294 ? 9.125 9.25 -0.569 1 95.31 294 HIS B O 1
ATOM 4860 N N . ALA B 1 295 ? 7.09 9.633 -1.277 1 93.75 295 ALA B N 1
ATOM 4861 C CA . ALA B 1 295 ? 7.453 9.656 -2.691 1 93.75 295 ALA B CA 1
ATOM 4862 C C . ALA B 1 295 ? 8.195 10.945 -3.041 1 93.75 295 ALA B C 1
ATOM 4864 O O . ALA B 1 295 ? 9 10.977 -3.971 1 93.75 295 ALA B O 1
ATOM 4865 N N . ARG B 1 296 ? 7.953 11.945 -2.254 1 94.88 296 ARG B N 1
ATOM 4866 C CA . ARG B 1 296 ? 8.555 13.227 -2.611 1 94.88 296 ARG B CA 1
ATOM 4867 C C . ARG B 1 296 ? 9.547 13.68 -1.542 1 94.88 296 ARG B C 1
ATOM 4869 O O . ARG B 1 296 ? 10.75 13.773 -1.798 1 94.88 296 ARG B O 1
ATOM 4876 N N . HIS B 1 297 ? 9.102 13.898 -0.364 1 97.38 297 HIS B N 1
ATOM 4877 C CA . HIS B 1 297 ? 9.93 14.5 0.675 1 97.38 297 HIS B CA 1
ATOM 4878 C C . HIS B 1 297 ? 11.047 13.555 1.103 1 97.38 297 HIS B C 1
ATOM 4880 O O . HIS B 1 297 ? 12.219 13.953 1.154 1 97.38 297 HIS B O 1
ATOM 4886 N N . TYR B 1 298 ? 10.688 12.312 1.427 1 97.44 298 TYR B N 1
ATOM 4887 C CA . TYR B 1 298 ? 11.688 11.328 1.831 1 97.44 298 TYR B CA 1
ATOM 4888 C C . TYR B 1 298 ? 12.68 11.07 0.703 1 97.44 298 TYR B C 1
ATOM 4890 O O . TYR B 1 298 ? 13.891 11.008 0.934 1 97.44 298 TYR B O 1
ATOM 4898 N N . GLU B 1 299 ? 12.133 10.883 -0.524 1 95.88 299 GLU B N 1
ATOM 4899 C CA . GLU B 1 299 ? 13.016 10.594 -1.654 1 95.88 299 GLU B CA 1
ATOM 4900 C C . GLU B 1 299 ? 13.992 11.734 -1.898 1 95.88 299 GLU B C 1
ATOM 4902 O O . GLU B 1 299 ? 15.141 11.5 -2.287 1 95.88 299 GLU B O 1
ATOM 4907 N N . LEU B 1 300 ? 13.531 12.938 -1.724 1 95.38 300 LEU B N 1
ATOM 4908 C CA . LEU B 1 300 ? 14.42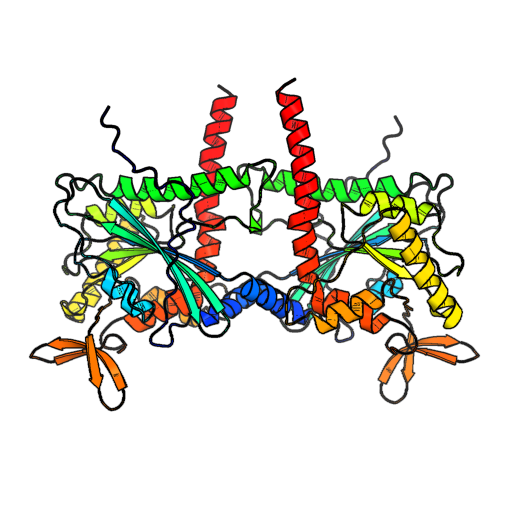2 14.078 -1.846 1 95.38 300 LEU B CA 1
ATOM 4909 C C . LEU B 1 300 ? 15.531 14.023 -0.797 1 95.38 300 LEU B C 1
ATOM 4911 O O . LEU B 1 300 ? 16.703 14.234 -1.112 1 95.38 300 LEU B O 1
ATOM 4915 N N . TYR B 1 301 ? 15.195 13.742 0.441 1 96.88 301 TYR B N 1
ATOM 4916 C CA . TYR B 1 301 ? 16.172 13.609 1.51 1 96.88 301 TYR B CA 1
ATOM 4917 C C . TYR B 1 301 ? 17.156 12.477 1.211 1 96.88 301 TYR B C 1
ATOM 4919 O O . TYR B 1 301 ? 18.375 12.648 1.337 1 96.88 301 TYR B O 1
ATOM 4927 N N . ARG B 1 302 ? 16.578 11.289 0.833 1 94.38 302 ARG B N 1
ATOM 4928 C CA . ARG B 1 302 ? 17.375 10.102 0.53 1 94.38 302 ARG B CA 1
ATOM 4929 C C . ARG B 1 302 ? 18.391 10.383 -0.569 1 94.38 302 ARG B C 1
ATOM 4931 O O . ARG B 1 302 ? 19.562 10.039 -0.438 1 94.38 302 ARG B O 1
ATOM 4938 N N . LYS B 1 303 ? 17.953 11.047 -1.642 1 92.62 303 LYS B N 1
ATOM 4939 C CA . LYS B 1 303 ? 18.828 11.391 -2.758 1 92.62 303 LYS B CA 1
ATOM 4940 C C . LYS B 1 303 ? 19.984 12.266 -2.295 1 92.62 303 LYS B C 1
ATOM 4942 O O . LYS B 1 303 ? 21.156 11.992 -2.607 1 92.62 303 LYS B O 1
ATOM 4947 N N . ARG B 1 304 ? 19.672 13.242 -1.561 1 92.81 304 ARG B N 1
ATOM 4948 C CA . ARG B 1 304 ? 20.688 14.164 -1.062 1 92.81 304 ARG B CA 1
ATOM 4949 C C . ARG B 1 304 ? 21.672 13.453 -0.142 1 92.81 304 ARG B C 1
ATOM 4951 O O . ARG B 1 304 ? 22.891 13.648 -0.246 1 92.81 304 ARG B O 1
ATOM 4958 N N . ARG B 1 305 ? 21.172 12.648 0.725 1 91.25 305 ARG B N 1
ATOM 4959 C CA . ARG B 1 305 ? 21.984 11.945 1.711 1 91.25 305 ARG B CA 1
ATOM 4960 C C . ARG B 1 305 ? 22.922 10.938 1.038 1 91.25 305 ARG B C 1
ATOM 4962 O O . ARG B 1 305 ? 24.094 10.844 1.39 1 91.25 305 ARG B O 1
ATOM 4969 N N . LEU B 1 306 ? 22.438 10.188 0.066 1 90.06 306 LEU B N 1
ATOM 4970 C CA . LEU B 1 306 ? 23.219 9.18 -0.624 1 90.06 306 LEU B CA 1
ATOM 4971 C C . LEU B 1 306 ? 24.266 9.828 -1.525 1 90.06 306 LEU B C 1
ATOM 4973 O O . LEU B 1 306 ? 25.375 9.297 -1.686 1 90.06 306 LEU B O 1
ATOM 4977 N N . GLU B 1 307 ? 23.891 10.969 -2.107 1 88.19 307 GLU B N 1
ATOM 4978 C CA . GLU B 1 307 ? 24.859 11.727 -2.887 1 88.19 307 GLU B CA 1
ATOM 4979 C C . GLU B 1 307 ? 26.016 12.211 -2.012 1 88.19 307 GLU B C 1
ATOM 4981 O O . GLU B 1 307 ? 27.172 12.211 -2.447 1 88.19 307 GLU B O 1
ATOM 4986 N N . GLN B 1 308 ? 25.688 12.531 -0.843 1 84.5 308 GLN B N 1
ATOM 4987 C CA . GLN B 1 308 ? 26.719 12.984 0.101 1 84.5 308 GLN B CA 1
ATOM 4988 C C . GLN B 1 308 ? 27.641 11.836 0.496 1 84.5 308 GLN B C 1
ATOM 4990 O O . GLN B 1 308 ? 28.859 12.023 0.609 1 84.5 308 GLN B O 1
ATOM 4995 N N . VAL B 1 309 ? 27.141 10.641 0.695 1 77 309 VAL B N 1
ATOM 4996 C CA . VAL B 1 309 ? 27.922 9.477 1.097 1 77 309 VAL B CA 1
ATOM 4997 C C . VAL B 1 309 ? 28.797 9.016 -0.062 1 77 309 VAL B C 1
ATOM 4999 O O . VAL B 1 309 ? 29.969 8.672 0.138 1 77 309 VAL B O 1
ATOM 5002 N N . ARG B 1 310 ? 28.203 8.969 -1.264 1 72.25 310 ARG B N 1
ATOM 5003 C CA . ARG B 1 310 ? 28.984 8.594 -2.441 1 72.25 310 ARG B CA 1
ATOM 5004 C C . ARG B 1 310 ? 30.172 9.523 -2.637 1 72.25 310 ARG B C 1
ATOM 5006 O O . ARG B 1 310 ? 31.266 9.078 -2.977 1 72.25 310 ARG B O 1
ATOM 5013 N N . MET B 1 311 ? 29.906 10.711 -2.398 1 63.53 311 MET B N 1
ATOM 5014 C CA . MET B 1 311 ? 30.969 11.703 -2.527 1 63.53 311 MET B CA 1
ATOM 5015 C C . MET B 1 311 ? 32.062 11.469 -1.483 1 63.53 311 MET B C 1
ATOM 5017 O O . MET B 1 311 ? 33.25 11.625 -1.772 1 63.53 311 MET B O 1
ATOM 5021 N N . LEU B 1 312 ? 31.594 11.008 -0.395 1 62 312 LEU B N 1
ATOM 5022 C CA . LEU B 1 312 ? 32.531 10.773 0.682 1 62 312 LEU B CA 1
ATOM 5023 C C . LEU B 1 312 ? 33.406 9.539 0.394 1 62 312 LEU B C 1
ATOM 5025 O O . LEU B 1 312 ? 34.562 9.469 0.8 1 62 312 LEU B O 1
ATOM 5029 N N . CYS B 1 313 ? 32.781 8.562 -0.248 1 58.16 313 CYS B N 1
ATOM 5030 C CA . CYS B 1 313 ? 33.5 7.359 -0.59 1 58.16 313 CYS B CA 1
ATOM 5031 C C . CYS B 1 313 ? 34.5 7.621 -1.732 1 58.16 313 CYS B C 1
ATOM 5033 O O . CYS B 1 313 ? 35.5 6.949 -1.85 1 58.16 313 CYS B O 1
ATOM 5035 N N . ILE B 1 314 ? 34.219 8.641 -2.576 1 52.84 314 ILE B N 1
ATOM 5036 C CA . ILE B 1 314 ? 35.062 8.984 -3.701 1 52.84 314 ILE B CA 1
ATOM 5037 C C . ILE B 1 314 ? 36.219 9.875 -3.221 1 52.84 314 ILE B C 1
ATOM 5039 O O . ILE B 1 314 ? 37.312 9.812 -3.754 1 52.84 314 ILE B O 1
ATOM 5043 N N . LEU B 1 315 ? 36.031 10.586 -2.203 1 45.72 315 LEU B N 1
ATOM 5044 C CA . LEU B 1 315 ? 37.125 11.383 -1.655 1 45.72 315 LEU B CA 1
ATOM 5045 C C . LEU B 1 315 ? 38.031 10.531 -0.793 1 45.72 315 LEU B C 1
ATOM 5047 O O . LEU B 1 315 ? 39.25 10.758 -0.753 1 45.72 315 LEU B O 1
#

Radius of gyration: 29.64 Å; Cα contacts (8 Å, |Δi|>4): 1053; chains: 2; bounding box: 69×85×61 Å

InterPro domains:
  IPR016491 Septin [PIRSF006698] (12-309)
  IPR016491 Septin [cd01850] (42-309)
  IPR027417 P-loop containing nucleoside triphosphate hydrolase [G3DSA:3.40.50.300] (20-310)
  IPR027417 P-loop containing nucleoside triphosphate hydrolase [SSF52540] (27-282)
  IPR030379 Septin-type guanine nucleotide-binding (G) domain [PF00735] (42-309)
  IPR030379 Septin-type guanine nucleotide-binding (G) domain [PS51719] (42-308)

Foldseek 3Di:
DCPPCPPPPDPVVVPPDDDDDDPDDDDCVCVVVVVVVVDLVLAEEAEEEEDDAFPLQRQLLVCVLVVHHPPDDRADQDDQAKDKDKDWDWDDDDSHIYTYIYIYIGNQPSHPPNQCNLVNVLVVQLVLLVVLLVQVPDPDHDNSPDDRNHHLEYEYEAELPLPEGDPSSQSNLQSCQQAYAYAYEHTPLLVDDPVSVVSHQVRHVVVCVVSVRHHDQDDQPDPVCNVLRVVLNVCPNWYFYGAPDWDDDDPDTFGWDDDPVGIQTRCDVVRTCSVSCSCRCPVPCSVVSVVCNVPGNSVVSSVVVVVVVVVVVVD/DCPPCPPPPDPVVVPPDDDDDDPDDDDCVCVVVVVVVVDLVLAEEAEEEEDDAFPLQRQLLVCVLVVHHPPDDRADQDDQAKDKDKDWDWDDDDSHIYTYIYIYIYNQPSHPPNQCNLVNVLVVQLVLLVVLLVQVPDPDHDNSPDDRNHHLEYEYEAELPLPEGDPSSQSNLQSCQQAYAYAYEHTPLLVDDPVSVVSHQVRHVVVCVVSVRHHDQQDQPDPVCNVLRVVLNVCPNWYFYGAPDWDDDDPDTFGWDDDPVGIQTRCDVVRTCSVSCSCRCPVPCSVVSVVCNVPGNSVVSSVVVVVVVVVVVVD

Secondary structure (DSSP, 8-state):
----------S-TTTTPEE---SS--SGGGHHHHHHHHHHHH-EEEEEEEE-BTTSSHHHHHHHHHTS---PPPPPS--SS-EEEEEEEEEEETTEEEEEEEEEEESBTTSSSGGGHHHHHHHHHHHHHHHHHHHHH-SS--TTT-------EEEEEE---SS---HHHHHHHHHHTTTS-EEEEE--GGGS-HHHHHHHHHHHHHHHHHTT--------SSTTTHHHHHHHHTTPSEE----S-EEEETTEEEEEEEETTEEEETT-TTT-SHHHHHIIIIIISHHHHHHHIIIIIIHHHHHHHHHHHHHHHH-/----------S-TTTTPEE---SS--SGGGHHHHHHHHHHHH-EEEEEEEE-BTTSSHHHHHHHHTTS---PPPPPS--SS-EEEEEEEEEEETTEEEEEEEEEEESBTTSSSGGGHHHHHHHHHHHHHHHHHHHHH-SS--TTT-------EEEEEE---SS---HHHHHHHHHHTTTS-EEEEE--GGGS-HHHHHHHHHHHHHHHHHTT--------SSTTTHHHHHHHHTTPSEE----S-EEEETTEEEEEEEETTEEEETT-TTT-SHHHHHIIIIIISHHHHHHHIIIIIIHHHHHHHHHHHHHHHH-

Solvent-accessible surface area (backbone atoms only — not comparable to full-atom values): 34507 Å² total; per-residue (Å²): 130,87,71,72,79,67,74,74,79,62,84,74,67,73,67,74,56,43,78,52,71,59,77,54,93,56,44,58,61,34,47,54,56,44,51,36,55,53,43,42,72,73,39,44,75,49,28,39,33,41,41,33,47,72,88,57,44,68,65,39,34,53,23,49,59,51,31,33,82,80,74,75,73,88,70,70,74,75,33,84,55,52,40,78,47,75,49,44,32,41,37,63,42,92,79,33,39,35,41,37,31,46,30,37,45,40,17,33,78,54,28,89,68,48,86,57,48,46,51,54,54,52,51,51,53,49,50,33,47,47,53,51,48,53,47,68,68,36,63,86,54,58,72,88,75,51,80,82,71,48,55,26,32,30,43,35,49,36,73,68,73,64,79,46,73,52,70,64,54,54,54,37,44,52,74,35,34,70,60,37,38,35,43,53,28,29,30,54,38,83,79,48,52,73,66,50,42,54,52,25,37,52,45,39,52,51,51,33,56,76,70,69,38,54,61,61,70,62,66,55,85,49,80,90,42,21,68,61,24,52,56,51,57,70,47,59,47,36,36,24,52,60,38,91,38,72,40,76,55,89,94,40,78,36,44,29,47,83,49,99,90,45,70,47,40,36,78,35,72,88,70,26,35,34,54,57,48,40,43,48,52,45,39,61,34,46,62,56,34,46,47,46,31,52,70,45,24,42,44,53,51,49,28,54,52,48,54,52,50,55,50,56,72,72,103,129,88,70,70,78,66,74,74,77,64,84,74,65,75,67,72,57,42,78,52,71,57,76,53,94,55,43,58,62,33,48,55,56,44,51,36,53,52,44,41,71,72,38,44,76,51,27,40,33,41,42,34,46,71,87,54,43,66,66,39,34,52,23,49,58,50,31,33,80,80,75,75,74,88,69,70,75,76,34,84,54,51,41,78,48,75,48,45,33,40,36,63,41,91,80,32,39,36,41,37,32,46,30,37,44,38,16,32,78,51,26,90,70,46,86,57,46,46,51,52,54,51,52,50,53,49,49,32,48,47,54,52,50,54,46,68,68,37,62,86,54,57,74,90,76,50,79,82,71,46,54,27,33,29,43,36,48,37,74,68,72,64,76,45,73,50,70,63,54,53,56,36,44,51,74,34,32,70,61,38,38,35,44,51,28,29,29,54,38,81,80,46,52,72,70,50,43,54,51,26,37,53,45,38,53,50,52,34,57,77,67,70,36,51,60,58,71,62,65,54,83,48,79,92,42,22,68,63,25,53,55,51,58,70,48,60,47,35,35,24,49,60,38,91,39,70,40,77,57,89,95,41,78,36,43,29,48,83,48,98,90,45,70,46,41,35,78,34,73,89,71,27,35,33,54,57,48,39,43,49,51,44,40,61,33,46,62,56,33,45,48,44,32,51,71,44,24,43,44,52,50,50,29,53,52,48,53,52,50,52,51,57,73,72,102

pLDDT: mean 87.43, std 14.92, range [23.25, 98.69]